Protein AF-A0A534WNQ7-F1 (afdb_monomer_lite)

Structure (mmCIF, N/CA/C/O backbone):
data_AF-A0A534WNQ7-F1
#
_entry.id   AF-A0A534WNQ7-F1
#
loop_
_atom_site.group_PDB
_atom_site.id
_atom_site.type_symbol
_atom_site.label_atom_id
_atom_site.label_alt_id
_atom_site.label_comp_id
_atom_site.label_asym_id
_atom_site.label_entity_id
_atom_site.label_seq_id
_atom_site.pdbx_PDB_ins_code
_atom_site.Cartn_x
_atom_site.Cartn_y
_atom_site.Cartn_z
_atom_site.occupancy
_atom_site.B_iso_or_equiv
_atom_site.auth_seq_id
_atom_site.auth_comp_id
_atom_site.auth_asym_id
_atom_site.auth_atom_id
_atom_site.pdbx_PDB_model_num
ATOM 1 N N . MET A 1 1 ? -37.642 -50.506 1.044 1.00 38.22 1 MET A N 1
ATOM 2 C CA . MET A 1 1 ? -37.155 -50.122 2.387 1.00 38.22 1 MET A CA 1
ATOM 3 C C . MET A 1 1 ? -36.953 -48.616 2.394 1.00 38.22 1 MET A C 1
ATOM 5 O O . MET A 1 1 ? -36.033 -48.135 1.751 1.00 38.22 1 MET A O 1
ATOM 9 N N . SER A 1 2 ? -37.879 -47.885 3.015 1.00 28.98 2 SER A N 1
ATOM 10 C CA . SER A 1 2 ? -37.849 -46.422 3.117 1.00 28.98 2 SER A CA 1
ATOM 11 C C . SER A 1 2 ? -36.790 -46.010 4.143 1.00 28.98 2 SER A C 1
ATOM 13 O O . SER A 1 2 ? -36.832 -46.497 5.272 1.00 28.98 2 SER A O 1
ATOM 15 N N . ARG A 1 3 ? -35.823 -45.167 3.763 1.00 25.33 3 ARG A N 1
ATOM 16 C CA . ARG A 1 3 ? -34.893 -44.537 4.710 1.00 25.33 3 ARG A CA 1
ATOM 17 C C . ARG A 1 3 ? -35.197 -43.046 4.772 1.00 25.33 3 ARG A C 1
ATOM 19 O O . ARG A 1 3 ? -34.888 -42.293 3.857 1.00 25.33 3 ARG A O 1
ATOM 26 N N . LEU A 1 4 ? -35.851 -42.684 5.869 1.00 24.58 4 LEU A N 1
ATOM 27 C CA . LEU A 1 4 ? -36.133 -41.334 6.326 1.00 24.58 4 LEU A CA 1
ATOM 28 C C . LEU A 1 4 ? -34.796 -40.638 6.642 1.00 24.58 4 LEU A C 1
ATOM 30 O O . LEU A 1 4 ? -34.059 -41.096 7.515 1.00 24.58 4 LEU A O 1
ATOM 34 N N . LEU A 1 5 ? -34.465 -39.572 5.914 1.00 26.02 5 LEU A N 1
ATOM 35 C CA . LEU A 1 5 ? -33.318 -38.717 6.220 1.00 26.02 5 LEU A CA 1
ATOM 36 C C . LEU A 1 5 ? -33.757 -37.733 7.315 1.00 26.02 5 LEU A C 1
ATOM 38 O O . LEU A 1 5 ? -34.553 -36.830 7.065 1.00 26.02 5 LEU A O 1
ATOM 42 N N . LEU A 1 6 ? -33.303 -37.956 8.548 1.00 24.08 6 LEU A N 1
ATOM 43 C CA . LEU A 1 6 ? -33.541 -37.058 9.675 1.00 24.08 6 LEU A CA 1
ATOM 44 C C . LEU A 1 6 ? -32.513 -35.919 9.609 1.00 24.08 6 LEU A C 1
ATOM 46 O O . LEU A 1 6 ? -31.372 -36.079 10.040 1.00 24.08 6 LEU A O 1
ATOM 50 N N . THR A 1 7 ? -32.900 -34.780 9.038 1.00 27.33 7 THR A N 1
ATOM 51 C CA . THR A 1 7 ? -32.069 -33.569 9.021 1.00 27.33 7 THR A CA 1
ATOM 52 C C . THR A 1 7 ? -32.138 -32.903 10.395 1.00 27.33 7 THR A C 1
ATOM 54 O O . THR A 1 7 ? -33.099 -32.208 10.716 1.00 27.33 7 THR A O 1
ATOM 57 N N . VAL A 1 8 ? -31.130 -33.141 11.233 1.00 26.36 8 VAL A N 1
ATOM 58 C CA . VAL A 1 8 ? -30.949 -32.425 12.500 1.00 26.36 8 VAL A CA 1
ATOM 59 C C . VAL A 1 8 ? -30.335 -31.062 12.180 1.00 26.36 8 VAL A C 1
ATOM 61 O O . VAL A 1 8 ? -29.157 -30.974 11.844 1.00 26.36 8 VAL A O 1
ATOM 64 N N . PHE A 1 9 ? -31.128 -29.993 12.270 1.00 29.62 9 PHE A N 1
ATOM 65 C CA . PHE A 1 9 ? -30.595 -28.632 12.304 1.00 29.62 9 PHE A CA 1
ATOM 66 C C . PHE A 1 9 ? -29.910 -28.422 13.657 1.00 29.62 9 PHE A C 1
ATOM 68 O O . PHE A 1 9 ? -30.561 -28.161 14.668 1.00 29.62 9 PHE A O 1
ATOM 75 N N . LEU A 1 10 ? -28.585 -28.562 13.679 1.00 27.33 10 LEU A N 1
ATOM 76 C CA . LEU A 1 10 ? -27.771 -28.062 14.777 1.00 27.33 10 LEU A CA 1
ATOM 77 C C . LEU A 1 10 ? -27.785 -26.528 14.678 1.00 27.33 10 LEU A C 1
ATOM 79 O O . LEU A 1 10 ? -27.064 -25.940 13.874 1.00 27.33 10 LEU A O 1
ATOM 83 N N . LEU A 1 11 ? -28.648 -25.873 15.457 1.00 32.50 11 LEU A N 1
ATOM 84 C CA . LEU A 1 11 ? -28.539 -24.439 15.717 1.00 32.50 11 LEU A CA 1
ATOM 85 C C . LEU A 1 11 ? -27.257 -24.224 16.525 1.00 32.50 11 LEU A C 1
ATOM 87 O O . LEU A 1 11 ? -27.242 -24.366 17.747 1.00 32.50 11 LEU A O 1
ATOM 91 N N . LEU A 1 12 ? -26.161 -23.939 15.821 1.00 28.81 12 LEU A N 1
ATOM 92 C CA . LEU A 1 12 ? -24.959 -23.395 16.437 1.00 28.81 12 LEU A CA 1
ATOM 93 C C . LEU A 1 12 ? -25.355 -22.090 17.147 1.00 28.81 12 LEU A C 1
ATOM 95 O O . LEU A 1 12 ? -26.071 -21.281 16.549 1.00 28.81 12 LEU A O 1
ATOM 99 N N . PRO A 1 13 ? -24.925 -21.860 18.399 1.00 28.59 13 PRO A N 1
ATOM 100 C CA . PRO A 1 13 ? -25.110 -20.568 19.033 1.00 28.59 13 PRO A CA 1
ATOM 101 C C . PRO A 1 13 ? -24.389 -19.532 18.172 1.00 28.59 13 PRO A C 1
ATOM 103 O O . PRO A 1 13 ? -23.161 -19.528 18.083 1.00 28.59 13 PRO A O 1
ATOM 106 N N . VAL A 1 14 ? -25.161 -18.674 17.505 1.00 29.41 14 VAL A N 1
ATOM 107 C CA . VAL A 1 14 ? -24.631 -17.464 16.888 1.00 29.41 14 VAL A CA 1
ATOM 108 C C . VAL A 1 14 ? -24.159 -16.612 18.054 1.00 29.41 14 VAL A C 1
ATOM 110 O O . VAL A 1 14 ? -24.958 -15.987 18.746 1.00 29.41 14 VAL A O 1
ATOM 113 N N . THR A 1 15 ? -22.859 -16.637 18.329 1.00 32.09 15 THR A N 1
ATOM 114 C CA . THR A 1 15 ? -22.232 -15.576 19.101 1.00 32.09 15 THR A CA 1
ATOM 115 C C . THR A 1 15 ? -22.473 -14.305 18.301 1.00 32.09 15 THR A C 1
ATOM 117 O O . THR A 1 15 ? -21.890 -14.103 17.238 1.00 32.09 15 THR A O 1
ATOM 120 N N . THR A 1 16 ? -23.425 -13.488 18.747 1.00 39.50 16 THR A N 1
ATOM 121 C CA . THR A 1 16 ? -23.696 -12.178 18.161 1.00 39.50 16 THR A CA 1
ATOM 122 C C . THR A 1 16 ? -22.401 -11.378 18.249 1.00 39.50 16 THR A C 1
ATOM 124 O O . THR A 1 16 ? -22.026 -10.915 19.326 1.00 39.50 16 THR A O 1
ATOM 127 N N . ARG A 1 17 ? -21.653 -11.291 17.144 1.00 52.44 17 ARG A N 1
ATOM 128 C CA . ARG A 1 17 ? -20.543 -10.344 17.040 1.00 52.44 17 ARG A CA 1
ATOM 129 C C . ARG A 1 17 ? -21.157 -8.950 17.080 1.00 52.44 17 ARG A C 1
ATOM 131 O O . ARG A 1 17 ? -22.124 -8.706 16.365 1.00 52.44 17 ARG A O 1
ATOM 138 N N . ALA A 1 18 ? -20.583 -8.077 17.900 1.00 76.25 18 ALA A N 1
ATOM 139 C CA . ALA A 1 18 ? -20.797 -6.641 17.798 1.00 76.25 18 ALA A CA 1
ATOM 140 C C . ALA A 1 18 ? -20.576 -6.205 16.342 1.00 76.25 18 ALA A C 1
ATOM 142 O O . ALA A 1 18 ? -19.556 -6.576 15.745 1.00 76.25 18 ALA A O 1
ATOM 143 N N . ALA A 1 19 ? -21.536 -5.484 15.771 1.00 87.56 19 ALA A N 1
ATOM 144 C CA . ALA A 1 19 ? -21.408 -4.924 14.437 1.00 87.56 19 ALA A CA 1
ATOM 145 C C . ALA A 1 19 ? -20.443 -3.728 14.452 1.00 87.56 19 ALA A C 1
ATOM 147 O O . ALA A 1 19 ? -20.209 -3.086 15.483 1.00 87.56 19 ALA A O 1
ATOM 148 N N . ASP A 1 20 ? -19.861 -3.438 13.294 1.00 92.19 20 ASP A N 1
ATOM 149 C CA . ASP A 1 20 ? -19.154 -2.185 13.050 1.00 92.19 20 ASP A CA 1
ATOM 150 C C . ASP A 1 20 ? -19.963 -1.365 12.054 1.00 92.19 20 ASP A C 1
ATOM 152 O O . ASP A 1 20 ? -20.206 -1.800 10.929 1.00 92.19 20 ASP A O 1
ATOM 156 N N . HIS A 1 21 ? -20.400 -0.200 12.508 1.00 94.56 21 HIS A N 1
ATOM 157 C CA . HIS A 1 21 ? -21.097 0.804 11.725 1.00 94.56 21 HIS A CA 1
ATOM 158 C C . HIS A 1 21 ? -20.074 1.758 11.122 1.00 94.56 21 HIS A C 1
ATOM 160 O O . HIS A 1 21 ? -19.246 2.323 11.842 1.00 94.56 21 HIS A O 1
ATOM 166 N N . THR A 1 22 ? -20.116 1.968 9.812 1.00 95.12 22 THR A N 1
ATOM 167 C CA . THR A 1 22 ? -19.234 2.928 9.149 1.00 95.12 22 THR A CA 1
ATOM 168 C C . THR A 1 22 ? -19.956 4.255 8.997 1.00 95.12 22 THR A C 1
ATOM 170 O O . THR A 1 22 ? -20.881 4.362 8.213 1.00 95.12 22 THR A O 1
ATOM 173 N N . VAL A 1 23 ? -19.514 5.285 9.719 1.00 96.25 23 VAL A N 1
ATOM 174 C CA . VAL A 1 23 ? -20.181 6.593 9.727 1.00 96.25 23 VAL A CA 1
ATOM 175 C C . VAL A 1 23 ? -19.373 7.590 8.905 1.00 96.25 23 VAL A C 1
ATOM 177 O O . VAL A 1 23 ? -18.195 7.835 9.200 1.00 96.25 23 VAL A O 1
ATOM 180 N N . LEU A 1 24 ? -20.005 8.257 7.932 1.00 96.75 24 LEU A N 1
ATOM 181 C CA . LEU A 1 24 ? -19.317 9.260 7.117 1.00 96.75 24 LEU A CA 1
ATOM 182 C C . LEU A 1 24 ? -18.722 10.390 7.975 1.00 96.75 24 LEU A C 1
ATOM 184 O O . LEU A 1 24 ? -19.405 11.150 8.684 1.00 96.75 24 LEU A O 1
ATOM 188 N N . GLY A 1 25 ? -17.402 10.537 7.874 1.00 96.06 25 GLY A N 1
ATOM 189 C CA . GLY A 1 25 ? -16.670 11.604 8.530 1.00 96.06 25 GLY A CA 1
ATOM 190 C C . GLY A 1 25 ? -17.075 12.992 8.018 1.00 96.06 25 GLY A C 1
ATOM 191 O O . GLY A 1 25 ? -17.596 13.196 6.930 1.00 96.06 25 GLY A O 1
ATOM 192 N N . SER A 1 26 ? -16.788 14.018 8.80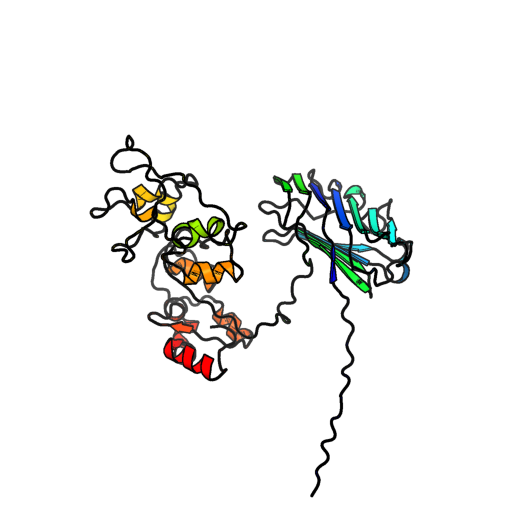8 1.00 96.94 26 SER A N 1
ATOM 193 C CA . SER A 1 26 ? -16.941 15.418 8.397 1.00 96.94 26 SER A CA 1
ATOM 194 C C . SER A 1 26 ? -15.627 16.170 8.549 1.00 96.94 26 SER A C 1
ATOM 196 O O . SER A 1 26 ? -15.226 16.946 7.670 1.00 96.94 26 SER A O 1
ATOM 198 N N . LYS A 1 27 ? -14.940 15.953 9.678 1.00 97.81 27 LYS A N 1
ATOM 199 C CA . LYS A 1 27 ? -13.689 16.638 9.989 1.00 97.81 27 LYS A CA 1
ATOM 200 C C . LYS A 1 27 ? -12.866 15.898 11.040 1.00 97.81 27 LYS A C 1
ATOM 202 O O . LYS A 1 27 ? -13.363 15.664 12.140 1.00 97.81 27 LYS A O 1
ATOM 207 N N . LEU A 1 28 ? -11.585 15.698 10.750 1.00 97.50 28 LEU A N 1
ATOM 208 C CA . LEU A 1 28 ? -10.550 15.336 11.716 1.00 97.50 28 LEU A CA 1
ATOM 209 C C . LEU A 1 28 ? -9.555 16.491 11.840 1.00 97.50 28 LEU A C 1
ATOM 211 O O . LEU A 1 28 ? -9.206 17.132 10.850 1.00 97.50 28 LEU A O 1
ATOM 215 N N . VAL A 1 29 ? -9.108 16.785 13.059 1.00 97.50 29 VAL A N 1
ATOM 216 C CA . VAL A 1 29 ? -7.986 17.697 13.310 1.00 97.50 29 VAL A CA 1
ATOM 217 C C . VAL A 1 29 ? -7.120 17.126 14.420 1.00 97.50 29 VAL A C 1
ATOM 219 O O . VAL A 1 29 ? -7.610 16.981 15.536 1.00 97.50 29 VAL A O 1
ATOM 222 N N . VAL A 1 30 ? -5.842 16.901 14.134 1.00 95.88 30 VAL A N 1
ATOM 223 C CA . VAL A 1 30 ? -4.780 16.574 15.089 1.00 95.88 30 VAL A CA 1
ATOM 224 C C . VAL A 1 30 ? -3.831 17.768 15.146 1.00 95.88 30 VAL A C 1
ATOM 226 O O . VAL A 1 30 ? -3.209 18.134 14.151 1.00 95.88 30 VAL A O 1
ATOM 229 N N . LYS A 1 31 ? -3.757 18.429 16.301 1.00 96.81 31 LYS A N 1
ATOM 230 C CA . LYS A 1 31 ? -2.845 19.550 16.555 1.00 96.81 31 LYS A CA 1
ATOM 231 C C . LYS A 1 31 ? -1.738 19.105 17.490 1.00 96.81 31 LYS A C 1
ATOM 233 O O . LYS A 1 31 ? -2.031 18.653 18.597 1.00 96.81 31 LYS A O 1
ATOM 238 N N . ASN A 1 32 ? -0.500 19.334 17.077 1.00 94.31 32 ASN A N 1
ATOM 239 C CA . ASN A 1 32 ? 0.682 19.054 17.870 1.00 94.31 32 ASN A CA 1
ATOM 240 C C . ASN A 1 32 ? 1.577 20.297 17.972 1.00 94.31 32 ASN A C 1
ATOM 242 O O . ASN A 1 32 ? 2.406 20.542 17.103 1.00 94.31 32 ASN A O 1
ATOM 246 N N . PRO A 1 33 ? 1.418 21.105 19.029 1.00 94.00 33 PRO A N 1
ATOM 247 C CA . PRO A 1 33 ? 2.309 22.234 19.284 1.00 94.00 33 PRO A CA 1
ATOM 248 C C . PRO A 1 33 ? 3.661 21.816 19.900 1.00 94.00 33 PRO A C 1
ATOM 250 O O . PRO A 1 33 ? 4.485 22.686 20.156 1.00 94.00 33 PRO A O 1
ATOM 253 N N . GLY A 1 34 ? 3.896 20.517 20.140 1.00 90.88 34 GLY A N 1
ATOM 254 C CA . GLY A 1 34 ? 5.142 19.980 20.692 1.00 90.88 34 GLY A CA 1
ATOM 255 C C . GLY A 1 34 ? 4.885 18.909 21.754 1.00 90.88 34 GLY A C 1
ATOM 256 O O . GLY A 1 34 ? 4.882 17.708 21.460 1.00 90.88 34 GLY A O 1
ATOM 257 N N . ALA A 1 35 ? 4.664 19.346 22.997 1.00 93.38 35 ALA A N 1
ATOM 258 C CA . ALA A 1 35 ? 4.536 18.456 24.152 1.00 93.38 35 ALA A CA 1
ATOM 259 C C . ALA A 1 35 ? 3.195 17.679 24.164 1.00 93.38 35 ALA A C 1
ATOM 261 O O . ALA A 1 35 ? 2.166 18.255 23.783 1.00 93.38 35 ALA A O 1
ATOM 262 N N . PRO A 1 36 ? 3.163 16.405 24.615 1.00 93.44 36 PRO A N 1
ATOM 263 C CA . PRO A 1 36 ? 1.948 15.580 24.682 1.00 93.44 36 PRO A CA 1
ATOM 264 C C . PRO A 1 36 ? 0.746 16.237 25.374 1.00 93.44 36 PRO A C 1
ATOM 266 O O . PRO A 1 36 ? -0.395 16.066 24.945 1.00 93.44 36 PRO A O 1
ATOM 269 N N . GLU A 1 37 ? 0.987 17.042 26.404 1.00 95.88 37 GLU A N 1
ATOM 270 C CA . GLU A 1 37 ? -0.024 17.718 27.227 1.00 95.88 37 GLU A CA 1
ATOM 271 C C . GLU A 1 37 ? -0.628 18.944 26.520 1.00 95.88 37 GLU A C 1
ATOM 273 O O . GLU A 1 37 ? -1.649 19.497 26.926 1.00 95.88 37 GLU A O 1
ATOM 278 N N . GLN A 1 38 ? -0.018 19.392 25.427 1.00 96.19 38 GLN A N 1
ATOM 279 C CA . GLN A 1 38 ? -0.487 20.535 24.647 1.00 96.19 38 GLN A CA 1
ATOM 280 C C . GLN A 1 38 ? -1.248 20.106 23.385 1.00 96.19 38 GLN A C 1
ATOM 282 O O . GLN A 1 38 ? -1.857 20.936 22.700 1.00 96.19 38 GLN A O 1
ATOM 287 N N . ARG A 1 39 ? -1.230 18.810 23.062 1.00 96.38 39 ARG A N 1
ATOM 288 C CA . ARG A 1 39 ? -1.870 18.258 21.867 1.00 96.38 39 ARG A CA 1
ATOM 289 C C . ARG A 1 39 ? -3.388 18.307 21.968 1.00 96.38 39 ARG A C 1
ATOM 291 O O . ARG A 1 39 ? -3.979 18.325 23.049 1.00 96.38 39 ARG A O 1
ATOM 298 N N . LYS A 1 40 ? -4.050 18.349 20.816 1.00 97.75 40 LYS A N 1
ATOM 299 C CA . LYS A 1 40 ? -5.514 18.362 20.745 1.00 97.75 40 LYS A CA 1
ATOM 300 C C . LYS A 1 40 ? -5.995 17.593 19.533 1.00 97.75 40 LYS A C 1
ATOM 302 O O . LYS A 1 40 ? -5.521 17.847 18.428 1.00 97.75 40 LYS A O 1
ATOM 307 N N . ILE A 1 41 ? -7.008 16.758 19.736 1.00 98.00 41 ILE A N 1
ATOM 308 C CA . ILE A 1 41 ? -7.693 16.058 18.653 1.00 98.00 41 ILE A CA 1
ATOM 309 C C . ILE A 1 41 ? -9.170 16.441 18.668 1.00 98.00 41 ILE A C 1
ATOM 311 O O . ILE A 1 41 ? -9.792 16.564 19.726 1.00 98.00 41 ILE A O 1
ATOM 315 N N . SER A 1 42 ? -9.733 16.696 17.492 1.00 98.25 42 SER A N 1
ATOM 316 C CA . SER A 1 42 ? -11.169 16.903 17.328 1.00 98.25 42 SER A CA 1
ATOM 317 C C . SER A 1 42 ? -11.689 16.121 16.139 1.00 98.25 42 SER A C 1
ATOM 319 O O . SER A 1 42 ? -11.166 16.284 15.036 1.00 98.25 42 SER A O 1
ATOM 321 N N . VAL A 1 43 ? -12.750 15.360 16.371 1.00 98.50 43 VAL A N 1
ATOM 322 C CA . VAL A 1 43 ? -13.390 14.490 15.387 1.00 98.50 43 VAL A CA 1
ATOM 323 C C . VAL A 1 43 ? -14.847 14.906 15.251 1.00 98.50 43 VAL A C 1
ATOM 325 O O . VAL A 1 43 ? -15.511 15.214 16.245 1.00 98.50 43 VAL A O 1
ATOM 328 N N . LYS A 1 44 ? -15.337 14.943 14.016 1.00 98.25 44 LYS A N 1
ATOM 329 C CA . LYS A 1 44 ? -16.753 15.081 13.687 1.00 98.25 44 LYS A CA 1
ATOM 330 C C . LYS A 1 44 ? -17.097 14.103 12.576 1.00 98.25 44 LYS A C 1
ATOM 332 O O . LYS A 1 44 ? -16.443 14.153 11.535 1.00 98.25 44 LYS A O 1
ATOM 337 N N . ALA A 1 45 ? -18.147 13.324 12.777 1.00 97.56 45 ALA A N 1
ATOM 338 C CA . ALA A 1 45 ? -18.858 12.572 11.752 1.00 97.56 45 ALA A CA 1
ATOM 339 C C . ALA A 1 45 ? -20.296 13.085 11.669 1.00 97.56 45 ALA A C 1
ATOM 341 O O . ALA A 1 45 ? -20.868 13.526 12.675 1.00 97.56 45 ALA A O 1
ATOM 342 N N . LYS A 1 46 ? -20.840 13.108 10.456 1.00 95.38 46 LYS A N 1
ATOM 343 C CA . LYS A 1 46 ? -22.220 13.509 10.202 1.00 95.38 46 LYS A CA 1
ATOM 344 C C . LYS A 1 46 ? -22.676 12.850 8.915 1.00 95.38 46 LYS A C 1
ATOM 346 O O . LYS A 1 46 ? -22.239 13.254 7.842 1.00 95.38 46 LYS A O 1
ATOM 351 N N . GLU A 1 47 ? -23.633 11.957 9.051 1.00 93.31 47 GLU A N 1
ATOM 352 C CA . GLU A 1 47 ? -24.191 11.190 7.952 1.00 93.31 47 GLU A CA 1
ATOM 353 C C . GLU A 1 47 ? -25.704 11.421 7.914 1.00 93.31 47 GLU A C 1
ATOM 355 O O . GLU A 1 47 ? -26.385 11.322 8.937 1.00 93.31 47 GLU A O 1
ATOM 360 N N . ALA A 1 48 ? -26.229 11.842 6.765 1.00 92.31 48 ALA A N 1
ATOM 361 C CA . ALA A 1 48 ? -27.649 12.128 6.587 1.00 92.31 48 ALA A CA 1
ATOM 362 C C . ALA A 1 48 ? -28.308 10.987 5.812 1.00 92.31 48 ALA A C 1
ATOM 364 O O . ALA A 1 48 ? -27.766 10.562 4.801 1.00 92.31 48 ALA A O 1
ATOM 365 N N . GLY A 1 49 ? -29.485 10.545 6.258 1.00 89.81 49 GLY A N 1
ATOM 366 C CA . GLY A 1 49 ? -30.130 9.349 5.712 1.00 89.81 49 GLY A CA 1
ATOM 367 C C . GLY A 1 49 ? -29.488 8.046 6.196 1.00 89.81 49 GLY A C 1
ATOM 368 O O . GLY A 1 49 ? -29.619 7.043 5.516 1.00 89.81 49 GLY A O 1
ATOM 369 N N . SER A 1 50 ? -28.798 8.081 7.340 1.00 87.75 50 SER A N 1
ATOM 370 C CA . SER A 1 50 ? -28.052 6.939 7.876 1.00 87.75 50 SER A CA 1
ATOM 371 C C . SER A 1 50 ? -28.979 5.865 8.447 1.00 87.75 50 SER A C 1
ATOM 373 O O . SER A 1 50 ? -29.855 6.146 9.287 1.00 87.75 50 SER A O 1
ATOM 375 N N . ASP A 1 51 ? -28.730 4.620 8.052 1.00 88.88 51 ASP A N 1
ATOM 376 C CA . ASP A 1 51 ? -29.413 3.441 8.581 1.00 88.88 51 ASP A CA 1
ATOM 377 C C . ASP A 1 51 ? -28.816 2.967 9.918 1.00 88.88 51 ASP A C 1
ATOM 379 O O . ASP A 1 51 ? -29.468 2.209 10.638 1.00 88.88 51 ASP A O 1
ATOM 383 N N . ASP A 1 52 ? -27.668 3.509 10.339 1.00 89.94 52 ASP A N 1
ATOM 384 C CA . ASP A 1 52 ? -26.957 3.086 11.551 1.00 89.94 52 ASP A CA 1
ATOM 385 C C . ASP A 1 52 ? -27.802 3.210 12.815 1.00 89.94 52 ASP A C 1
ATOM 387 O O . ASP A 1 52 ? -28.421 4.244 13.079 1.00 89.94 52 ASP A O 1
ATOM 391 N N . ALA A 1 53 ? -27.822 2.166 13.637 1.00 90.56 53 ALA A N 1
ATOM 392 C CA . ALA A 1 53 ? -28.502 2.165 14.924 1.00 90.56 53 ALA A CA 1
ATOM 393 C C . ALA A 1 53 ? -27.494 2.374 16.056 1.00 90.56 53 ALA A C 1
ATOM 395 O O . ALA A 1 53 ? -26.331 2.017 15.930 1.00 90.56 53 ALA A O 1
ATOM 396 N N . ILE A 1 54 ? -27.948 2.935 17.181 1.00 93.69 54 ILE A N 1
ATOM 397 C CA . ILE A 1 54 ? -27.144 2.935 18.404 1.00 93.69 54 ILE A CA 1
ATOM 398 C C . ILE A 1 54 ? -27.463 1.654 19.174 1.00 93.69 54 ILE A C 1
ATOM 400 O O . ILE A 1 54 ? -28.531 1.546 19.775 1.00 93.69 54 ILE A O 1
ATOM 404 N N . VAL A 1 55 ? -26.544 0.693 19.156 1.00 94.12 55 VAL A N 1
ATOM 405 C CA . VAL A 1 55 ? -26.666 -0.584 19.872 1.00 94.12 55 VAL A CA 1
ATOM 406 C C . VAL A 1 55 ? -25.599 -0.674 20.960 1.00 94.12 55 VAL A C 1
ATOM 408 O O . VAL A 1 55 ? -24.401 -0.607 20.686 1.00 94.12 55 VAL A O 1
ATOM 411 N N . GLY A 1 56 ? -26.041 -0.831 22.208 1.00 93.88 56 GLY A N 1
ATOM 412 C CA . GLY A 1 56 ? -25.192 -0.851 23.401 1.00 93.88 56 GLY A CA 1
ATOM 413 C C . GLY A 1 56 ? -25.613 0.189 24.438 1.00 93.88 56 GLY A C 1
ATOM 414 O O . GLY A 1 56 ? -26.423 1.073 24.161 1.00 93.88 56 GLY A O 1
ATOM 415 N N . ASP A 1 57 ? -25.045 0.079 25.640 1.00 96.25 57 ASP A N 1
ATOM 416 C CA . ASP A 1 57 ? -25.302 1.008 26.743 1.00 96.25 57 ASP A CA 1
ATOM 417 C C . ASP A 1 57 ? -23.988 1.404 27.445 1.00 96.25 57 ASP A C 1
ATOM 419 O O . ASP A 1 57 ? -23.515 0.703 28.348 1.00 96.25 57 ASP A O 1
ATOM 423 N N . PRO A 1 58 ? -23.368 2.529 27.045 1.00 97.38 58 PRO A N 1
ATOM 424 C CA . PRO A 1 58 ? -22.165 3.016 27.692 1.00 97.38 58 PRO A CA 1
ATOM 425 C C . PRO A 1 58 ? -22.428 3.633 29.068 1.00 97.38 58 PRO A C 1
ATOM 427 O O . PRO A 1 58 ? -21.468 3.803 29.810 1.00 97.38 58 PRO A O 1
ATOM 430 N N . VAL A 1 59 ? -23.676 3.938 29.448 1.00 97.88 59 VAL A N 1
ATOM 431 C CA . VAL A 1 59 ? -24.003 4.372 30.820 1.00 97.88 59 VAL A CA 1
ATOM 432 C C . VAL A 1 59 ? -23.855 3.205 31.792 1.00 97.88 59 VAL A C 1
ATOM 434 O O . VAL A 1 59 ? -23.426 3.409 32.925 1.00 97.88 59 VAL A O 1
ATOM 437 N N . ALA A 1 60 ? -24.143 1.981 31.345 1.00 97.06 60 ALA A N 1
ATOM 438 C CA . ALA A 1 60 ? -23.919 0.768 32.125 1.00 97.06 60 ALA A CA 1
ATOM 439 C C . ALA A 1 60 ? -22.472 0.255 32.021 1.00 97.06 60 ALA A C 1
ATOM 441 O O . ALA A 1 60 ? -21.848 -0.061 33.035 1.00 97.06 60 ALA A O 1
ATOM 442 N N . ASN A 1 61 ? -21.926 0.182 30.803 1.00 96.75 61 ASN A N 1
ATOM 443 C CA . ASN A 1 61 ? -20.723 -0.616 30.530 1.00 96.75 61 ASN A CA 1
ATOM 444 C C . ASN A 1 61 ? -19.492 0.214 30.128 1.00 96.75 61 ASN A C 1
ATOM 446 O O . ASN A 1 61 ? -18.385 -0.319 30.012 1.00 96.75 61 ASN A O 1
ATOM 450 N N . GLY A 1 62 ? -19.660 1.517 29.909 1.00 97.94 62 GLY A N 1
ATOM 451 C CA . GLY A 1 62 ? -18.631 2.367 29.323 1.00 97.94 62 GLY A CA 1
ATOM 452 C C . GLY A 1 62 ? -18.378 2.070 27.842 1.00 97.94 62 GLY A C 1
ATOM 453 O O . GLY A 1 62 ? -19.151 1.398 27.159 1.00 97.94 62 GLY A O 1
ATOM 454 N N . ALA A 1 63 ? -17.278 2.612 27.336 1.00 98.31 63 ALA A N 1
ATOM 455 C CA . ALA A 1 63 ? -16.862 2.487 25.948 1.00 98.31 63 ALA A CA 1
ATOM 456 C C . ALA A 1 63 ? -15.344 2.649 25.824 1.00 98.31 63 ALA A C 1
ATOM 458 O O . ALA A 1 63 ? -14.655 3.025 26.773 1.00 98.31 63 ALA A O 1
ATOM 459 N N . THR A 1 64 ? -14.826 2.448 24.619 1.00 98.06 64 THR A N 1
ATOM 460 C CA . THR A 1 64 ? -13.456 2.810 24.256 1.00 98.06 64 THR A CA 1
ATOM 461 C C . THR A 1 64 ? -13.447 3.720 23.037 1.00 98.06 64 THR A C 1
ATOM 463 O O . THR A 1 64 ? -14.284 3.602 22.145 1.00 98.06 64 THR A O 1
ATOM 466 N N . LEU A 1 65 ? -12.491 4.645 23.004 1.00 98.12 65 LEU A N 1
ATOM 467 C CA . LEU A 1 65 ? -12.195 5.472 21.841 1.00 98.12 65 LEU A CA 1
ATOM 468 C C . LEU A 1 65 ? -10.794 5.132 21.354 1.00 98.12 65 LEU A C 1
ATOM 470 O O . LEU A 1 65 ? -9.833 5.352 22.085 1.00 98.12 65 LEU A O 1
ATOM 474 N N . THR A 1 66 ? -10.668 4.681 20.117 1.00 95.81 66 THR A N 1
ATOM 475 C CA . THR A 1 66 ? -9.376 4.447 19.473 1.00 95.81 66 THR A CA 1
ATOM 476 C C . THR A 1 66 ? -9.158 5.475 18.373 1.00 95.81 66 THR A C 1
ATOM 478 O O . THR A 1 66 ? -10.032 5.698 17.538 1.00 95.81 66 THR A O 1
ATOM 481 N N . ILE A 1 67 ? -7.991 6.115 18.378 1.00 94.25 67 ILE A N 1
ATOM 482 C CA . ILE A 1 67 ? -7.552 7.026 17.319 1.00 94.25 67 ILE A CA 1
ATOM 483 C C . ILE A 1 67 ? -6.336 6.402 16.649 1.00 94.25 67 ILE A C 1
ATOM 485 O O . ILE A 1 67 ? -5.345 6.134 17.325 1.00 94.25 67 ILE A O 1
ATOM 489 N N . GLN A 1 68 ? -6.435 6.187 15.341 1.00 91.19 68 GLN A N 1
ATOM 490 C CA . GLN A 1 68 ? -5.396 5.619 14.491 1.00 91.19 68 GLN A CA 1
ATOM 491 C C . GLN A 1 68 ? -4.936 6.680 13.494 1.00 91.19 68 GLN A C 1
ATOM 493 O O . GLN A 1 68 ? -5.749 7.236 12.751 1.00 91.19 68 GLN A O 1
ATOM 498 N N . ILE A 1 69 ? -3.635 6.952 13.474 1.00 87.88 69 ILE A N 1
ATOM 499 C CA . ILE A 1 69 ? -2.971 7.688 12.400 1.00 87.88 69 ILE A CA 1
ATOM 500 C C . ILE A 1 69 ? -2.023 6.697 11.718 1.00 87.88 69 ILE A C 1
ATOM 502 O O . ILE A 1 69 ? -1.060 6.231 12.329 1.00 87.88 69 ILE A O 1
ATOM 506 N N . ASN A 1 70 ? -2.328 6.326 10.475 1.00 75.31 70 ASN A N 1
ATOM 507 C CA . ASN A 1 70 ? -1.655 5.231 9.780 1.00 75.31 70 ASN A CA 1
ATOM 508 C C . ASN A 1 70 ? -0.421 5.768 9.032 1.00 75.31 70 ASN A C 1
ATOM 510 O O . ASN A 1 70 ? -0.568 6.579 8.118 1.00 75.31 70 ASN A O 1
ATOM 514 N N . ASN A 1 71 ? 0.794 5.352 9.435 1.00 63.78 71 ASN A N 1
ATOM 515 C CA . ASN A 1 71 ? 2.055 5.724 8.762 1.00 63.78 71 ASN A CA 1
ATOM 516 C C . ASN A 1 71 ? 3.279 4.850 9.155 1.00 63.78 71 ASN A C 1
ATOM 518 O O . ASN A 1 71 ? 4.217 5.343 9.778 1.00 63.78 71 ASN A O 1
ATOM 522 N N . GLY A 1 72 ? 3.297 3.550 8.828 1.00 48.75 72 GLY A N 1
ATOM 523 C CA . GLY A 1 72 ? 4.488 2.673 8.967 1.00 48.75 72 GLY A CA 1
ATOM 524 C C . GLY A 1 72 ? 4.902 2.285 10.401 1.00 48.75 72 GLY A C 1
ATOM 525 O O . GLY A 1 72 ? 5.412 1.194 10.627 1.00 48.75 72 GLY A O 1
ATOM 526 N N . THR A 1 73 ? 4.591 3.120 11.386 1.00 46.75 73 THR A N 1
ATOM 527 C CA . THR A 1 73 ? 4.400 2.776 12.796 1.00 46.75 73 THR A CA 1
ATOM 528 C C . THR A 1 73 ? 3.021 3.305 13.151 1.00 46.75 73 THR A C 1
ATOM 530 O O . THR A 1 73 ? 2.839 4.515 13.251 1.00 46.75 73 THR A O 1
ATOM 533 N N . SER A 1 74 ? 2.018 2.433 13.218 1.00 54.50 74 SER A N 1
ATOM 534 C CA . SER A 1 74 ? 0.632 2.821 13.482 1.00 54.50 74 SER A CA 1
ATOM 535 C C . SER A 1 74 ? 0.532 3.513 14.845 1.00 54.50 74 SER A C 1
ATOM 537 O O . SER A 1 74 ? 0.454 2.836 15.871 1.00 54.50 74 SER A O 1
ATOM 539 N N . ASP A 1 75 ? 0.523 4.850 14.874 1.00 74.81 75 ASP A N 1
ATOM 540 C CA . ASP A 1 75 ? 0.292 5.619 16.097 1.00 74.81 75 ASP A CA 1
ATOM 541 C C . ASP A 1 75 ? -1.183 5.467 16.456 1.00 74.81 75 ASP A C 1
ATOM 543 O O . ASP A 1 75 ? -2.069 6.196 16.003 1.00 74.81 75 ASP A O 1
ATOM 547 N N . THR A 1 76 ? -1.433 4.428 17.243 1.00 86.75 76 THR A N 1
ATOM 548 C CA . THR A 1 76 ? -2.745 4.058 17.742 1.00 86.75 76 THR A CA 1
ATOM 549 C C . THR A 1 76 ? -2.777 4.348 19.227 1.00 86.75 76 THR A C 1
ATOM 551 O O . THR A 1 76 ? -1.941 3.857 19.984 1.00 86.75 76 THR A O 1
ATOM 554 N N . GLN A 1 77 ? -3.755 5.133 19.663 1.00 91.31 77 GLN A N 1
ATOM 555 C CA . GLN A 1 77 ? -4.018 5.309 21.084 1.00 91.31 77 GLN A CA 1
ATOM 556 C C . GLN A 1 77 ? -5.482 5.005 21.376 1.00 91.31 77 GLN A C 1
ATOM 558 O O . GLN A 1 77 ? -6.384 5.582 20.764 1.00 91.31 77 GLN A O 1
ATOM 563 N N . THR A 1 78 ? -5.696 4.107 22.335 1.00 94.75 78 THR A N 1
ATOM 564 C CA . THR A 1 78 ? -7.016 3.752 22.851 1.00 94.75 78 THR A CA 1
ATOM 565 C C . THR A 1 78 ? -7.215 4.385 24.222 1.00 94.75 78 THR A C 1
ATOM 567 O O . THR A 1 78 ? -6.352 4.298 25.095 1.00 94.75 78 THR A O 1
ATOM 570 N N . TYR A 1 79 ? -8.367 5.016 24.416 1.00 96.75 79 TYR A N 1
ATOM 571 C CA . TYR A 1 79 ? -8.788 5.634 25.665 1.00 96.75 79 TYR A CA 1
ATOM 572 C C . TYR A 1 79 ? -10.001 4.895 26.220 1.00 96.75 79 TYR A C 1
ATOM 574 O O . TYR A 1 79 ? -10.962 4.639 25.491 1.00 96.75 79 TYR A O 1
ATOM 582 N N . ASN A 1 80 ? -9.971 4.593 27.516 1.00 97.56 80 ASN A N 1
ATOM 583 C CA . ASN A 1 80 ? -11.122 4.048 28.223 1.00 97.56 80 ASN A CA 1
ATOM 584 C C . ASN A 1 80 ? -12.097 5.177 28.596 1.00 97.56 80 ASN A C 1
ATOM 586 O O . ASN A 1 80 ? -11.679 6.204 29.127 1.00 97.56 80 ASN A O 1
ATOM 590 N N . LEU A 1 81 ? -13.387 4.978 28.340 1.00 98.25 81 LEU A N 1
ATOM 591 C CA . LEU A 1 81 ? -14.466 5.918 28.643 1.00 98.25 81 LEU A CA 1
ATOM 592 C C . LEU A 1 81 ? -15.434 5.251 29.631 1.00 98.25 81 LEU A C 1
ATOM 594 O O . LEU A 1 81 ? -16.407 4.627 29.200 1.00 98.25 81 LEU A O 1
ATOM 598 N N . PRO A 1 82 ? -15.178 5.337 30.948 1.00 98.00 82 PRO A N 1
ATOM 599 C CA . PRO A 1 82 ? -15.919 4.574 31.945 1.00 98.00 82 PRO A CA 1
ATOM 600 C C . PRO A 1 82 ? -17.382 5.007 32.067 1.00 98.00 82 PRO A C 1
ATOM 602 O O . PRO A 1 82 ? -17.723 6.175 31.870 1.00 98.00 82 PRO A O 1
ATOM 605 N N . ALA A 1 83 ? -18.215 4.049 32.472 1.00 96.81 83 ALA A N 1
ATOM 606 C CA . ALA A 1 83 ? -19.667 4.148 32.592 1.00 96.81 83 ALA A CA 1
ATOM 607 C C . ALA A 1 83 ? -20.173 5.405 33.326 1.00 96.81 83 ALA A C 1
ATOM 609 O O . ALA A 1 83 ? -21.033 6.123 32.823 1.00 96.81 83 ALA A O 1
ATOM 610 N N . GLY A 1 84 ? -19.573 5.738 34.475 1.00 93.75 84 GLY A N 1
ATOM 611 C CA . GLY A 1 84 ? -20.032 6.829 35.350 1.00 93.75 84 GLY A CA 1
ATOM 612 C C . GLY A 1 84 ? -19.943 8.248 34.770 1.00 93.75 84 GLY A C 1
ATOM 613 O O . GLY A 1 84 ? -20.468 9.180 35.375 1.00 93.75 84 GLY A O 1
ATOM 614 N N . SER A 1 85 ? -19.301 8.423 33.614 1.00 97.69 85 SER A N 1
ATOM 615 C CA . SER A 1 85 ? -19.163 9.717 32.932 1.00 97.69 85 SER A CA 1
ATOM 616 C C . SER A 1 85 ? -20.078 9.856 31.707 1.00 97.69 85 SER A C 1
ATOM 618 O O . SER A 1 85 ? -20.012 10.875 31.010 1.00 97.69 85 SER A O 1
ATOM 620 N N . TRP A 1 86 ? -20.909 8.846 31.429 1.00 98.38 86 TRP A N 1
ATOM 621 C CA . TRP A 1 86 ? -21.884 8.836 30.340 1.00 98.38 86 TRP A CA 1
ATOM 622 C C . TRP A 1 86 ? -23.283 9.228 30.822 1.00 98.38 86 TRP A C 1
ATOM 624 O O . TRP A 1 86 ? -23.708 8.889 31.924 1.00 98.38 86 TRP A O 1
ATOM 634 N N . THR A 1 87 ? -24.030 9.914 29.961 1.00 98.12 87 THR A N 1
ATOM 635 C CA . THR A 1 87 ? -25.468 10.166 30.113 1.00 98.12 87 THR A CA 1
ATOM 636 C C . THR A 1 87 ? -26.194 9.951 28.786 1.00 98.12 87 THR A C 1
ATOM 638 O O . THR A 1 87 ? -25.563 9.952 27.727 1.00 98.12 87 THR A O 1
ATOM 641 N N . GLY A 1 88 ? -27.520 9.810 28.835 1.00 96.50 88 GLY A N 1
ATOM 642 C CA . GLY A 1 88 ? -28.370 9.647 27.654 1.00 96.50 88 GLY A CA 1
ATOM 643 C C . GLY A 1 88 ? -28.878 8.219 27.474 1.00 96.50 88 GLY A C 1
ATOM 644 O O . GLY A 1 88 ? -28.814 7.414 28.401 1.00 96.50 88 GLY A O 1
ATOM 645 N N . ASP A 1 89 ? -29.406 7.938 26.288 1.00 94.31 89 ASP A N 1
ATOM 646 C CA . ASP A 1 89 ? -29.988 6.649 25.913 1.00 94.31 89 ASP A CA 1
ATOM 647 C C . ASP A 1 89 ? -29.856 6.406 24.399 1.00 94.31 89 ASP A C 1
ATOM 649 O O . ASP A 1 89 ? -29.534 7.310 23.627 1.00 94.31 89 ASP A O 1
ATOM 653 N N . ALA A 1 90 ? -30.143 5.185 23.945 1.00 90.31 90 ALA A N 1
ATOM 654 C CA . ALA A 1 90 ? -30.038 4.822 22.531 1.00 90.31 90 ALA A CA 1
ATOM 655 C C . ALA A 1 90 ? -31.029 5.573 21.611 1.00 90.31 90 ALA A C 1
ATOM 657 O O . ALA A 1 90 ? -30.824 5.619 20.399 1.00 90.31 90 ALA A O 1
ATOM 658 N N . THR A 1 91 ? -32.091 6.178 22.158 1.00 87.81 91 THR A N 1
ATOM 659 C CA . THR A 1 91 ? -33.113 6.897 21.374 1.00 87.81 91 THR A CA 1
ATOM 660 C C . THR A 1 91 ? -32.680 8.330 21.075 1.00 87.81 91 THR A C 1
ATOM 662 O O . THR A 1 91 ? -32.886 8.842 19.976 1.00 87.81 91 THR A O 1
ATOM 665 N N . THR A 1 92 ? -32.090 8.999 22.064 1.00 84.75 92 THR A N 1
ATOM 666 C CA . THR A 1 92 ? -31.702 10.414 22.005 1.00 84.75 92 THR A CA 1
ATOM 667 C C . THR A 1 92 ? -30.211 10.616 21.747 1.00 84.75 92 THR A C 1
ATOM 669 O O . THR A 1 92 ? -29.813 11.698 21.296 1.00 84.75 92 THR A O 1
ATOM 672 N N . GLY A 1 93 ? -29.408 9.577 21.976 1.00 95.50 93 GLY A N 1
ATOM 673 C CA . GLY A 1 93 ? -27.956 9.583 21.911 1.00 95.50 93 GLY A CA 1
ATOM 674 C C . GLY A 1 93 ? -27.295 9.561 23.290 1.00 95.50 93 GLY A C 1
ATOM 675 O O . GLY A 1 93 ? -27.907 9.866 24.313 1.00 95.50 93 GLY A O 1
ATOM 676 N N . PHE A 1 94 ? -26.001 9.253 23.293 1.00 98.25 94 PHE A N 1
ATOM 677 C CA . PHE A 1 94 ? -25.159 9.216 24.482 1.00 98.25 94 PHE A CA 1
ATOM 678 C C . PHE A 1 94 ? -24.140 10.357 24.485 1.00 98.25 94 PHE A C 1
ATOM 680 O O . PHE A 1 94 ? -23.617 10.767 23.443 1.00 98.25 94 PHE A O 1
ATOM 687 N N . MET A 1 95 ? -23.814 10.851 25.678 1.00 98.31 95 MET A N 1
ATOM 688 C CA . MET A 1 95 ? -22.829 11.903 25.892 1.00 98.31 95 MET A CA 1
ATOM 689 C C . MET A 1 95 ? -21.896 11.556 27.048 1.00 98.31 95 MET A C 1
ATOM 691 O O . MET A 1 95 ? -22.313 11.469 28.197 1.00 98.31 95 MET A O 1
ATOM 695 N N . TYR A 1 96 ? -20.612 11.438 26.740 1.00 98.69 96 TYR A N 1
ATOM 696 C CA . TYR A 1 96 ? -19.523 11.360 27.697 1.00 98.69 96 TYR A CA 1
ATOM 697 C C . TYR A 1 96 ? -18.982 12.754 28.008 1.00 98.69 96 TYR A C 1
ATOM 699 O O . TYR A 1 96 ? -18.707 13.538 27.088 1.00 98.69 96 TYR A O 1
ATOM 707 N N . LYS A 1 97 ? -18.762 13.054 29.291 1.00 98.38 97 LYS A N 1
ATOM 708 C CA . LYS A 1 97 ? -18.096 14.285 29.736 1.00 98.38 97 LYS A CA 1
ATOM 709 C C . LYS A 1 97 ? -17.092 14.001 30.842 1.00 98.38 97 LYS A C 1
ATOM 711 O O . LYS A 1 97 ? -17.461 13.535 31.911 1.00 98.38 97 LYS A O 1
ATOM 716 N N . ASP A 1 98 ? -15.855 14.426 30.618 1.00 97.50 98 ASP A N 1
ATOM 717 C CA . ASP A 1 98 ? -14.815 14.471 31.645 1.00 97.50 98 ASP A CA 1
ATOM 718 C C . ASP A 1 98 ? -14.064 15.810 31.566 1.00 97.50 98 ASP A C 1
ATOM 720 O O . ASP A 1 98 ? -13.002 15.930 30.951 1.00 97.50 98 ASP A O 1
ATOM 724 N N . PRO A 1 99 ? -14.646 16.891 32.110 1.00 95.44 99 PRO A N 1
ATOM 725 C CA . PRO A 1 99 ? -14.066 18.225 31.994 1.00 95.44 99 PRO A CA 1
ATOM 726 C C . PRO A 1 99 ? -12.765 18.385 32.791 1.00 95.44 99 PRO A C 1
ATOM 728 O O . PRO A 1 99 ? -12.002 19.309 32.495 1.00 95.44 99 PRO A O 1
ATOM 731 N N . THR A 1 100 ? -12.532 17.522 33.784 1.00 95.38 100 THR A N 1
ATOM 732 C CA . THR A 1 100 ? -11.370 17.550 34.680 1.00 95.38 100 THR A CA 1
ATOM 733 C C . THR A 1 100 ? -10.248 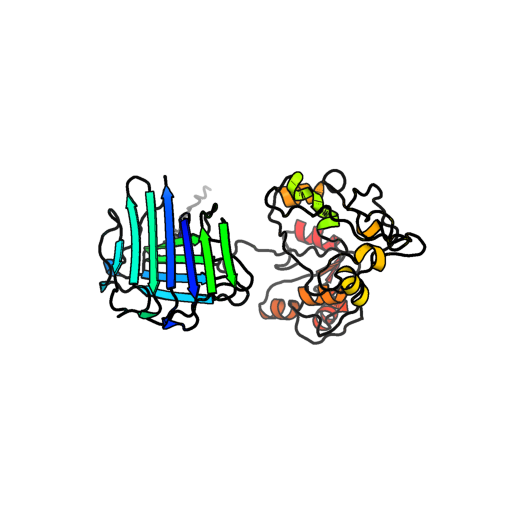16.619 34.236 1.00 95.38 100 THR A C 1
ATOM 735 O O . THR A 1 100 ? -9.121 16.809 34.680 1.00 95.38 100 THR A O 1
ATOM 738 N N . GLY A 1 101 ? -10.525 15.662 33.347 1.00 95.38 101 GLY A N 1
ATOM 739 C CA . GLY A 1 101 ? -9.550 14.671 32.894 1.00 95.38 101 GLY A CA 1
ATOM 740 C C . GLY A 1 101 ? -9.307 13.559 33.910 1.00 95.38 101 GLY A C 1
ATOM 741 O O . GLY A 1 101 ? -8.220 12.992 33.948 1.00 95.38 101 GLY A O 1
ATOM 742 N N . ALA A 1 102 ? -10.295 13.258 34.757 1.00 96.50 102 ALA A N 1
ATOM 743 C CA . ALA A 1 102 ? -10.161 12.244 35.805 1.00 96.50 102 ALA A CA 1
ATOM 744 C C . ALA A 1 102 ? -9.884 10.841 35.232 1.00 96.50 102 ALA A C 1
ATOM 746 O O . ALA A 1 102 ? -9.234 10.022 35.874 1.00 96.50 102 ALA A O 1
ATOM 747 N N . ASN A 1 103 ? -10.347 10.585 34.010 1.00 96.25 103 ASN A N 1
ATOM 748 C CA . ASN A 1 103 ? -10.231 9.321 33.290 1.00 96.25 103 ASN A CA 1
ATOM 749 C C . ASN A 1 103 ? -9.313 9.436 32.060 1.00 96.25 103 ASN A C 1
ATOM 751 O O . ASN A 1 103 ? -9.247 8.515 31.246 1.00 96.25 103 ASN A O 1
ATOM 755 N N . GLY A 1 104 ? -8.607 10.562 31.910 1.00 96.25 104 GLY A N 1
ATOM 756 C CA . GLY A 1 104 ? -7.664 10.807 30.824 1.00 96.25 104 GLY A CA 1
ATOM 757 C C . GLY A 1 104 ? -8.089 11.916 29.853 1.00 96.25 104 GLY A C 1
ATOM 758 O O . GLY A 1 104 ? -8.894 12.789 30.178 1.00 96.25 104 GLY A O 1
ATOM 759 N N . PRO A 1 105 ? -7.519 11.937 28.636 1.00 97.50 105 PRO A N 1
ATOM 760 C CA . PRO A 1 105 ? -7.527 13.134 27.799 1.00 97.50 105 PRO A CA 1
ATOM 761 C C . PRO A 1 105 ? -8.828 13.389 27.034 1.00 97.50 105 PRO A C 1
ATOM 763 O O . PRO A 1 105 ? -8.991 14.461 26.436 1.00 97.50 105 PRO A O 1
ATOM 766 N N . VAL A 1 106 ? -9.746 12.424 26.985 1.00 98.50 106 VAL A N 1
ATOM 767 C CA . VAL A 1 106 ? -11.021 12.583 26.280 1.00 98.50 106 VAL A CA 1
ATOM 768 C C . VAL A 1 106 ? -11.927 13.468 27.122 1.00 98.50 106 VAL A C 1
ATOM 770 O O . VAL A 1 106 ? -12.435 13.051 28.148 1.00 98.50 106 VAL A O 1
ATOM 773 N N . GLY A 1 107 ? -12.145 14.711 26.694 1.00 97.88 107 GLY A N 1
ATOM 774 C CA . GLY A 1 107 ? -13.005 15.629 27.442 1.00 97.88 107 GLY A CA 1
ATOM 775 C C . GLY A 1 107 ? -14.487 15.465 27.109 1.00 97.88 107 GLY A C 1
ATOM 776 O O . GLY A 1 107 ? -15.341 15.727 27.953 1.00 97.88 107 GLY A O 1
ATOM 777 N N . VAL A 1 108 ? -14.789 15.100 25.858 1.00 98.44 108 VAL A N 1
ATOM 778 C CA . VAL A 1 108 ? -16.154 14.902 25.350 1.00 98.44 108 VAL A CA 1
ATOM 779 C C . VAL A 1 108 ? -16.149 13.819 24.275 1.00 98.44 108 VAL A C 1
ATOM 781 O O . VAL A 1 108 ? -15.326 13.885 23.358 1.00 98.44 108 VAL A O 1
ATOM 784 N N . ALA A 1 109 ? -17.119 12.909 24.344 1.00 98.44 109 ALA A N 1
ATOM 785 C CA . ALA A 1 109 ? -17.561 12.083 23.224 1.00 98.44 109 ALA A CA 1
ATOM 786 C C . ALA A 1 109 ? -19.097 12.125 23.162 1.00 98.44 109 ALA A C 1
ATOM 788 O O . ALA A 1 109 ? -19.763 12.025 24.184 1.00 98.44 109 ALA A O 1
ATOM 789 N N . GLU A 1 110 ? -19.668 12.338 21.987 1.00 98.25 110 GLU A N 1
ATOM 790 C CA . GLU A 1 110 ? -21.113 12.405 21.756 1.00 98.25 110 GLU A CA 1
ATOM 791 C C . GLU A 1 110 ? -21.446 11.504 20.574 1.00 98.25 110 GLU A C 1
ATOM 793 O O . GLU A 1 110 ? -20.767 11.579 19.548 1.00 98.25 110 GLU A O 1
ATOM 798 N N . MET A 1 111 ? -22.502 10.709 20.713 1.00 97.06 111 MET A N 1
ATOM 799 C CA . MET A 1 111 ? -23.098 9.915 19.645 1.00 97.06 111 MET A CA 1
ATOM 800 C C . MET A 1 111 ? -24.599 10.164 19.642 1.00 97.06 111 MET A C 1
ATOM 802 O O . MET A 1 111 ? -25.234 10.096 20.691 1.00 97.06 111 MET A O 1
ATOM 806 N N . LYS A 1 112 ? -25.172 10.480 18.483 1.00 95.56 112 LYS A N 1
ATOM 807 C CA . LYS A 1 112 ? -26.582 10.856 18.383 1.00 95.56 112 LYS A CA 1
ATOM 808 C C . LYS A 1 112 ? -27.170 10.479 17.034 1.00 95.56 112 LYS A C 1
ATOM 810 O O . LYS A 1 112 ? -26.589 10.818 16.006 1.00 95.56 112 LYS A O 1
ATOM 815 N N . LYS A 1 113 ? -28.378 9.910 17.049 1.00 90.44 113 LYS A N 1
ATOM 816 C CA . LYS A 1 113 ? -29.242 9.776 15.872 1.00 90.44 113 LYS A CA 1
ATOM 817 C C . LYS A 1 113 ? -30.480 10.646 16.060 1.00 90.44 113 LYS A C 1
ATOM 819 O O . LYS A 1 113 ? -31.241 10.456 16.999 1.00 90.44 113 LYS A O 1
ATOM 824 N N . GLN A 1 114 ? -30.680 11.637 15.195 1.00 87.69 114 GLN A N 1
ATOM 825 C CA . GLN A 1 114 ? -31.877 12.482 15.235 1.00 87.69 114 GLN A CA 1
ATOM 826 C C . GLN A 1 114 ? -32.318 12.841 13.822 1.00 87.69 114 GLN A C 1
ATOM 828 O O . GLN A 1 114 ? -31.512 13.312 13.023 1.00 87.69 114 GLN A O 1
ATOM 833 N N . SER A 1 115 ? -33.606 12.644 13.531 1.00 87.31 115 SER A N 1
ATOM 834 C CA . SER A 1 115 ? -34.216 12.989 12.239 1.00 87.31 115 SER A CA 1
ATOM 835 C C . SER A 1 115 ? -33.462 12.399 11.036 1.00 87.31 115 SER A C 1
ATOM 837 O O . SER A 1 115 ? -33.194 13.102 10.066 1.00 87.31 115 SER A O 1
ATOM 839 N N . GLY A 1 116 ? -33.061 11.124 11.131 1.00 87.06 116 GLY A N 1
ATOM 840 C CA . GLY A 1 116 ? -32.308 10.424 10.080 1.00 87.06 116 GLY A CA 1
ATOM 841 C C . GLY A 1 116 ? -30.846 10.858 9.934 1.00 87.06 116 GLY A C 1
ATOM 842 O O . GLY A 1 116 ? -30.192 10.466 8.975 1.00 87.06 116 GLY A O 1
ATOM 843 N N . VAL A 1 117 ? -30.321 11.678 10.850 1.00 93.38 117 VAL A N 1
ATOM 844 C CA . VAL A 1 117 ? -28.919 12.108 10.836 1.00 93.38 117 VAL A CA 1
ATOM 845 C C . VAL A 1 117 ? -28.165 11.444 11.979 1.00 93.38 117 VAL A C 1
ATOM 847 O O . VAL A 1 117 ? -28.486 11.694 13.146 1.00 93.38 117 VAL A O 1
ATOM 850 N N . PHE A 1 118 ? -27.144 10.655 11.645 1.00 95.62 118 PHE A N 1
ATOM 851 C CA . PHE A 1 118 ? -26.209 10.075 12.604 1.00 95.62 118 PHE A CA 1
ATOM 852 C C . PHE A 1 118 ? -25.011 11.011 12.792 1.00 95.62 118 PHE A C 1
ATOM 854 O O . PHE A 1 118 ? -24.482 11.585 11.835 1.00 95.62 118 PHE A O 1
ATOM 861 N N . GLN A 1 119 ? -24.618 11.259 14.040 1.00 96.88 119 GLN A N 1
ATOM 862 C CA . GLN A 1 119 ? -23.544 12.187 14.382 1.00 96.88 119 GLN A CA 1
ATOM 863 C C . GLN A 1 119 ? -22.657 11.616 15.471 1.00 96.88 119 GLN A C 1
ATOM 865 O O . GLN A 1 119 ? -23.147 11.162 16.503 1.00 96.88 119 GLN A O 1
ATOM 870 N N . ILE A 1 120 ? -21.348 11.776 15.280 1.00 98.25 120 ILE A N 1
ATOM 871 C CA . ILE A 1 120 ? -20.352 11.543 16.322 1.00 98.25 120 ILE A CA 1
ATOM 872 C C . ILE A 1 120 ? -19.495 12.797 16.473 1.00 98.25 120 ILE A C 1
ATOM 874 O O . ILE A 1 120 ? -19.050 13.391 15.485 1.00 98.25 120 ILE A O 1
ATOM 878 N N . LYS A 1 121 ? -19.248 13.221 17.714 1.00 98.44 121 LYS A N 1
ATOM 879 C CA . LYS A 1 121 ? -18.301 14.300 18.027 1.00 98.44 121 LYS A CA 1
ATOM 880 C C . LYS A 1 121 ? -17.374 13.868 19.143 1.00 98.44 121 LYS A C 1
ATOM 882 O O . LYS A 1 121 ? -17.832 13.453 20.197 1.00 98.44 121 LYS A O 1
ATOM 887 N N . VAL A 1 122 ? -16.074 14.056 18.947 1.00 98.69 122 VAL A N 1
ATOM 888 C CA . VAL A 1 122 ? -15.064 13.732 19.960 1.00 98.69 122 VAL A CA 1
ATOM 889 C C . VAL A 1 122 ? -14.093 14.894 20.106 1.00 98.69 122 VAL A C 1
ATOM 891 O O . VAL A 1 122 ? -13.669 15.501 19.117 1.00 98.69 122 VAL A O 1
ATOM 894 N N . VAL A 1 123 ? -13.735 15.221 21.346 1.00 98.50 123 VAL A N 1
ATOM 895 C CA . VAL A 1 123 ? -12.689 16.193 21.665 1.00 98.50 123 VAL A CA 1
ATOM 896 C C . VAL A 1 123 ? -11.729 15.606 22.693 1.00 98.50 123 VAL A C 1
ATOM 898 O O . VAL A 1 123 ? -12.087 15.422 23.855 1.00 98.50 123 VAL A O 1
ATOM 901 N N . VAL A 1 124 ? -10.480 15.421 22.274 1.00 98.44 124 VAL A N 1
ATOM 902 C CA . VAL A 1 124 ? -9.362 14.977 23.113 1.00 98.44 124 VAL A CA 1
ATOM 903 C C . VAL A 1 124 ? -8.435 16.161 23.371 1.00 98.44 124 VAL A C 1
ATOM 905 O O . VAL A 1 124 ? -8.137 16.942 22.460 1.00 98.44 124 VAL A O 1
ATOM 908 N N . LYS A 1 125 ? -8.011 16.347 24.619 1.00 97.94 125 LYS A N 1
ATOM 909 C CA . LYS A 1 125 ? -7.198 17.480 25.062 1.00 97.94 125 LYS A CA 1
ATOM 910 C C . LYS A 1 125 ? -6.032 16.970 25.907 1.00 97.94 125 LYS A C 1
ATOM 912 O O . LYS A 1 125 ? -6.259 16.469 27.000 1.00 97.94 125 LYS A O 1
ATOM 917 N N . GLY A 1 126 ? -4.807 17.228 25.456 1.00 96.75 126 GLY A N 1
ATOM 918 C CA . GLY A 1 126 ? -3.569 16.920 26.175 1.00 96.75 126 GLY A CA 1
ATOM 919 C C . GLY A 1 126 ? -3.546 17.462 27.612 1.00 96.75 126 GLY A C 1
ATOM 920 O O . GLY A 1 126 ? -3.006 16.854 28.526 1.00 96.75 126 GLY A O 1
ATOM 921 N N . LYS A 1 127 ? -4.206 18.602 27.848 1.00 96.44 127 LYS A N 1
ATOM 922 C CA . LYS A 1 127 ? -4.258 19.214 29.183 1.00 96.44 127 LYS A CA 1
ATOM 923 C C . LYS A 1 127 ? -5.060 18.405 30.212 1.00 96.44 127 LYS A C 1
ATOM 925 O O . LYS A 1 127 ? -5.046 18.761 31.381 1.00 96.44 127 LYS A O 1
ATOM 930 N N . LEU A 1 128 ? -5.834 17.418 29.758 1.00 96.19 128 LEU A N 1
ATOM 931 C CA . LEU A 1 128 ? -6.624 16.506 30.590 1.00 96.19 128 LEU A CA 1
ATOM 932 C C . LEU A 1 128 ? -5.923 15.142 30.763 1.00 96.19 128 LEU A C 1
ATOM 934 O O . LEU A 1 128 ? -6.381 14.310 31.530 1.00 96.19 128 LEU A O 1
ATOM 938 N N . GLY A 1 129 ? -4.827 14.900 30.041 1.00 94.50 129 GLY A N 1
ATOM 939 C CA . GLY A 1 129 ? -4.070 13.650 30.025 1.00 94.50 129 GLY A CA 1
ATOM 940 C C . GLY A 1 129 ? -3.147 13.607 28.807 1.00 94.50 129 GLY A C 1
ATOM 941 O O . GLY A 1 129 ? -3.415 14.257 27.800 1.00 94.50 129 GLY A O 1
ATOM 942 N N . THR A 1 130 ? -2.047 12.865 28.857 1.00 91.44 130 THR A N 1
ATOM 943 C CA . THR A 1 130 ? -1.086 12.857 27.744 1.00 91.44 130 THR A CA 1
ATOM 944 C C . THR A 1 130 ? -1.681 12.227 26.478 1.00 91.44 130 THR A C 1
ATOM 946 O O . THR A 1 130 ? -2.367 11.203 26.515 1.00 91.44 130 THR A O 1
ATOM 949 N N . VAL A 1 131 ? -1.420 12.849 25.327 1.00 94.19 131 VAL A N 1
ATOM 950 C CA . VAL A 1 131 ? -1.823 12.340 24.008 1.00 94.19 131 VAL A CA 1
ATOM 951 C C . VAL A 1 131 ? -0.560 11.967 23.242 1.00 94.19 131 VAL A C 1
ATOM 953 O O . VAL A 1 131 ? 0.253 12.839 22.944 1.00 94.19 131 VAL A O 1
ATOM 956 N N . SER A 1 132 ? -0.367 10.688 22.926 1.00 91.25 132 SER A N 1
ATOM 957 C CA . SER A 1 132 ? 0.811 10.224 22.181 1.00 91.25 132 SER A CA 1
ATOM 958 C C . SER A 1 132 ? 0.667 10.449 20.679 1.00 91.25 132 SER A C 1
ATOM 960 O O . SER A 1 132 ? 1.660 10.773 20.037 1.00 91.25 132 SER A O 1
ATOM 962 N N . VAL A 1 133 ? -0.560 10.379 20.157 1.00 90.31 133 VAL A N 1
ATOM 963 C CA . VAL A 1 133 ? -0.875 10.549 18.731 1.00 90.31 133 VAL A CA 1
ATOM 964 C C . VAL A 1 133 ? -0.400 11.908 18.202 1.00 90.31 133 VAL A C 1
ATOM 966 O O . VAL A 1 133 ? -0.728 12.962 18.763 1.00 90.31 133 VAL A O 1
ATOM 969 N N . VAL A 1 134 ? 0.332 11.884 17.087 1.00 90.94 134 VAL A N 1
ATOM 970 C CA . VAL A 1 134 ? 0.849 13.064 16.376 1.00 90.94 134 VAL A CA 1
ATOM 971 C C . VAL A 1 134 ? 0.375 13.099 14.912 1.00 90.94 134 VAL A C 1
ATOM 973 O O . VAL A 1 134 ? -0.133 12.105 14.401 1.00 90.94 134 VAL A O 1
ATOM 976 N N . PRO A 1 135 ? 0.476 14.255 14.225 1.00 89.69 135 PRO A N 1
ATOM 977 C CA . PRO A 1 135 ? 0.309 14.339 12.772 1.00 89.69 135 PRO A CA 1
ATOM 978 C C . PRO A 1 135 ? 1.205 13.342 12.000 1.00 89.69 135 PRO A C 1
ATOM 980 O O . PRO A 1 135 ? 2.359 13.171 12.396 1.00 89.69 135 PRO A O 1
ATOM 983 N N . PRO A 1 136 ? 0.728 12.741 10.888 1.00 84.81 136 PRO A N 1
ATOM 984 C CA . PRO A 1 136 ? 1.523 11.843 10.052 1.00 84.81 136 PRO A CA 1
ATOM 985 C C . PRO A 1 136 ? 2.609 12.596 9.266 1.00 84.81 136 PRO A C 1
ATOM 987 O O . PRO A 1 136 ? 2.431 13.762 8.896 1.00 84.81 136 PRO A O 1
ATOM 990 N N . ASN A 1 137 ? 3.721 11.912 8.983 1.00 72.12 137 ASN A N 1
ATOM 991 C CA . ASN A 1 137 ? 4.859 12.434 8.222 1.00 72.12 137 ASN A CA 1
ATOM 992 C C . ASN A 1 137 ? 5.602 11.302 7.473 1.00 72.12 137 ASN A C 1
ATOM 994 O O . ASN A 1 137 ? 6.432 10.643 8.106 1.00 72.12 137 ASN A O 1
ATOM 998 N N . PRO A 1 138 ? 5.376 11.067 6.162 1.00 68.38 138 PRO A N 1
ATOM 999 C CA . PRO A 1 138 ? 4.264 11.519 5.304 1.00 68.38 138 PRO A CA 1
ATOM 1000 C C . PRO A 1 138 ? 2.940 10.780 5.622 1.00 68.38 138 PRO A C 1
ATOM 1002 O O . PRO A 1 138 ? 2.860 10.066 6.610 1.00 68.38 138 PRO A O 1
ATOM 1005 N N . GLY A 1 139 ? 1.873 10.976 4.838 1.00 67.56 139 GLY A N 1
ATOM 1006 C CA . GLY A 1 139 ? 0.621 10.202 4.950 1.00 67.56 139 GLY A CA 1
ATOM 1007 C C . GLY A 1 139 ? -0.647 11.035 5.180 1.00 67.56 139 GLY A C 1
ATOM 1008 O O . GLY A 1 139 ? -0.595 12.198 5.596 1.00 67.56 139 GLY A O 1
ATOM 1009 N N . PHE A 1 140 ? -1.797 10.429 4.874 1.00 74.38 140 PHE A N 1
ATOM 1010 C CA . PHE A 1 140 ? -3.128 11.021 5.061 1.00 74.38 140 PHE A CA 1
ATOM 1011 C C . PHE A 1 140 ? -4.186 10.039 5.584 1.00 74.38 140 PHE A C 1
ATOM 1013 O O . PHE A 1 140 ? -5.323 10.450 5.807 1.00 74.38 140 PHE A O 1
ATOM 1020 N N . ASP A 1 141 ? -3.830 8.774 5.803 1.00 80.94 141 ASP A N 1
ATOM 1021 C CA . ASP A 1 141 ? -4.770 7.770 6.286 1.00 80.94 141 ASP A CA 1
ATOM 1022 C C . ASP A 1 141 ? -4.901 7.824 7.814 1.00 80.94 141 ASP A C 1
ATOM 1024 O O . ASP A 1 141 ? -3.931 7.936 8.570 1.00 80.94 141 ASP A O 1
ATOM 1028 N N . SER A 1 142 ? -6.143 7.812 8.272 1.00 89.56 142 SER A N 1
ATOM 1029 C CA . SER A 1 142 ? -6.483 7.879 9.683 1.00 89.56 142 SER A CA 1
ATOM 1030 C C . SER A 1 142 ? -7.893 7.372 9.911 1.00 89.56 142 SER A C 1
ATOM 1032 O O . SER A 1 142 ? -8.772 7.507 9.058 1.00 89.56 142 SER A O 1
ATOM 1034 N N . CYS A 1 143 ? -8.118 6.821 11.096 1.00 92.81 143 CYS A N 1
ATOM 1035 C CA . CYS A 1 143 ? -9.408 6.274 11.467 1.00 92.81 143 CYS A CA 1
ATOM 1036 C C . CYS A 1 143 ? -9.698 6.518 12.947 1.00 92.81 143 CYS A C 1
ATOM 1038 O O . CYS A 1 143 ? -8.793 6.587 13.784 1.00 92.81 143 CYS A O 1
ATOM 1040 N N . VAL A 1 144 ? -10.972 6.701 13.277 1.00 96.31 144 VAL A N 1
ATOM 1041 C CA . VAL A 1 144 ? -11.436 6.864 14.655 1.00 96.31 144 VAL A CA 1
ATOM 1042 C C . VAL A 1 144 ? -12.530 5.849 14.926 1.00 96.31 144 VAL A C 1
ATOM 1044 O O . VAL A 1 144 ? -13.560 5.874 14.261 1.00 96.31 144 VAL A O 1
ATOM 1047 N N . LEU A 1 145 ? -12.315 4.998 15.925 1.00 96.56 145 LEU A N 1
ATOM 1048 C CA . LEU A 1 145 ? -13.253 3.963 16.344 1.00 96.56 145 LEU A CA 1
ATOM 1049 C C . LEU A 1 145 ? -13.818 4.313 17.719 1.00 96.56 145 LEU A C 1
ATOM 1051 O O . LEU A 1 145 ? -13.063 4.443 18.684 1.00 96.56 145 LEU A O 1
ATOM 1055 N N . LEU A 1 146 ? -15.136 4.437 17.825 1.00 97.75 146 LEU A N 1
ATOM 1056 C CA . LEU A 1 146 ? -15.839 4.480 19.106 1.00 97.75 146 LEU A CA 1
ATOM 1057 C C . LEU A 1 146 ? -16.531 3.131 19.304 1.00 97.75 146 LEU A C 1
ATOM 1059 O O . LEU A 1 146 ? -17.393 2.784 18.511 1.00 97.75 146 LEU A O 1
ATOM 1063 N N . ALA A 1 147 ? -16.164 2.366 20.329 1.00 97.00 147 ALA A N 1
ATOM 1064 C CA . ALA A 1 147 ? -16.739 1.044 20.589 1.00 97.00 147 ALA A CA 1
ATOM 1065 C C . ALA A 1 147 ? -17.446 1.021 21.945 1.00 97.00 147 ALA A C 1
ATOM 1067 O O . ALA A 1 147 ? -16.820 1.306 22.968 1.00 97.00 147 ALA A O 1
ATOM 1068 N N . LEU A 1 148 ? -18.739 0.696 21.957 1.00 96.81 148 LEU A N 1
ATOM 1069 C CA . LEU A 1 148 ? -19.529 0.592 23.184 1.00 96.81 148 LEU A CA 1
ATOM 1070 C C . LEU A 1 148 ? -19.283 -0.779 23.823 1.00 96.81 148 LEU A C 1
ATOM 1072 O O . LEU A 1 148 ? -19.385 -1.809 23.161 1.00 96.81 148 LEU A O 1
ATOM 1076 N N . THR A 1 149 ? -18.946 -0.819 25.113 1.00 94.88 149 THR A N 1
ATOM 1077 C CA . THR A 1 149 ? -18.632 -2.088 25.784 1.00 94.88 149 THR A CA 1
ATOM 1078 C C . THR A 1 149 ? -19.877 -2.978 25.831 1.00 94.88 149 THR A C 1
ATOM 1080 O O . THR A 1 149 ? -20.898 -2.602 26.409 1.00 94.88 149 THR A O 1
ATOM 1083 N N . GLY A 1 150 ? -19.797 -4.166 25.224 1.00 90.56 150 GLY A N 1
ATOM 1084 C CA . GLY A 1 150 ? -20.933 -5.090 25.110 1.00 90.56 150 GLY A CA 1
ATOM 1085 C C . GLY A 1 150 ? -21.997 -4.675 24.083 1.00 90.56 150 GLY A C 1
ATOM 1086 O O . GLY A 1 150 ? -23.073 -5.266 24.073 1.00 90.56 150 GLY A O 1
ATOM 1087 N N . GLY A 1 151 ? -21.712 -3.673 23.248 1.00 93.69 151 GLY A N 1
ATOM 1088 C CA . GLY A 1 151 ? -22.544 -3.247 22.123 1.00 93.69 151 GLY A CA 1
ATOM 1089 C C . GLY A 1 151 ? -21.735 -3.157 20.834 1.00 93.69 151 GLY A C 1
ATOM 1090 O O . GLY A 1 151 ? -20.707 -3.820 20.701 1.00 93.69 151 GLY A O 1
ATOM 1091 N N . ASP A 1 152 ? -22.194 -2.317 19.913 1.00 95.50 152 ASP A N 1
ATOM 1092 C CA . ASP A 1 152 ? -21.582 -2.142 18.598 1.00 95.50 152 ASP A CA 1
ATOM 1093 C C . ASP A 1 152 ? -20.445 -1.110 18.608 1.00 95.50 152 ASP A C 1
ATOM 1095 O O . ASP A 1 152 ? -20.183 -0.393 19.586 1.00 95.50 152 ASP A O 1
ATOM 1099 N N . SER A 1 153 ? -19.747 -1.049 17.480 1.00 96.00 153 SER A N 1
ATOM 1100 C CA . SER A 1 153 ? -18.660 -0.115 17.216 1.00 96.00 153 SER A CA 1
ATOM 1101 C C . SER A 1 153 ? -18.962 0.779 16.020 1.00 96.00 153 SER A C 1
ATOM 1103 O O . SER A 1 153 ? -19.796 0.446 15.186 1.00 96.00 153 SER A O 1
ATOM 1105 N N . TYR A 1 154 ? -18.334 1.953 15.994 1.00 96.88 154 TYR A N 1
ATOM 1106 C CA . TYR A 1 154 ? -18.615 3.010 15.030 1.00 96.88 154 TYR A CA 1
ATOM 1107 C C . TYR A 1 154 ? -17.295 3.550 14.491 1.00 96.88 154 TYR A C 1
ATOM 1109 O O . TYR A 1 154 ? -16.554 4.248 15.199 1.00 96.88 154 TYR A O 1
ATOM 1117 N N . SER A 1 155 ? -17.005 3.199 13.246 1.00 96.88 155 SER A N 1
ATOM 1118 C CA . SER A 1 155 ? -15.801 3.560 12.515 1.00 96.88 155 SER A CA 1
ATOM 1119 C C . SER A 1 155 ? -15.995 4.848 11.725 1.00 96.88 155 SER A C 1
ATOM 1121 O O . SER A 1 155 ? -16.969 5.014 10.996 1.00 96.88 155 SER A O 1
ATOM 1123 N N . ILE A 1 156 ? -15.041 5.768 11.847 1.00 97.12 156 ILE A N 1
ATOM 1124 C CA . ILE A 1 156 ? -14.996 7.015 11.083 1.00 97.12 156 ILE A CA 1
ATOM 1125 C C . ILE A 1 156 ? -13.668 7.055 10.332 1.00 97.12 156 ILE A C 1
ATOM 1127 O O . ILE A 1 156 ? -12.628 7.402 10.903 1.00 97.12 156 ILE A O 1
ATOM 1131 N N . ASN A 1 157 ? -13.713 6.706 9.049 1.00 94.25 157 ASN A N 1
ATOM 1132 C CA . ASN A 1 157 ? -12.551 6.723 8.170 1.00 94.25 157 ASN A CA 1
ATOM 1133 C C . ASN A 1 157 ? -12.269 8.137 7.624 1.00 94.25 157 ASN A C 1
ATOM 1135 O O . ASN A 1 157 ? -13.174 8.892 7.262 1.00 94.25 157 ASN A O 1
ATOM 1139 N N . PHE A 1 158 ? -10.989 8.500 7.578 1.00 93.38 158 PHE A N 1
ATOM 1140 C CA . PHE A 1 158 ? -10.490 9.767 7.044 1.00 93.38 158 PHE A CA 1
ATOM 1141 C C . PHE A 1 158 ? -9.407 9.550 5.974 1.00 93.38 158 PHE A C 1
ATOM 1143 O O . PHE A 1 158 ? -8.580 10.432 5.757 1.00 93.38 158 PHE A O 1
ATOM 1150 N N . ALA A 1 159 ? -9.440 8.414 5.269 1.00 88.00 159 ALA A N 1
ATOM 1151 C CA . ALA A 1 159 ? -8.575 8.114 4.124 1.00 88.00 159 ALA A CA 1
ATOM 1152 C C . ALA A 1 159 ? -8.980 8.874 2.846 1.00 88.00 159 ALA A C 1
ATOM 1154 O O . ALA A 1 159 ? -8.359 8.723 1.803 1.00 88.00 159 ALA A O 1
ATOM 1155 N N . SER A 1 160 ? -10.029 9.698 2.892 1.00 88.94 160 SER A N 1
ATOM 1156 C CA . SER A 1 160 ? -10.491 10.505 1.761 1.00 88.94 160 SER A CA 1
ATOM 1157 C C . SER A 1 160 ? -10.780 11.951 2.173 1.00 88.94 160 SER A C 1
ATOM 1159 O O . SER A 1 160 ? -10.867 12.287 3.356 1.00 88.94 160 SER A O 1
ATOM 1161 N N . GLY A 1 161 ? -10.967 12.829 1.185 1.00 90.38 161 GLY A N 1
ATOM 1162 C CA . GLY A 1 161 ? -11.343 14.230 1.385 1.00 90.38 161 GLY A CA 1
ATOM 1163 C C . GLY A 1 161 ? -10.190 15.226 1.255 1.00 90.38 161 GLY A C 1
ATOM 1164 O O . GLY A 1 161 ? -9.111 14.933 0.756 1.00 90.38 161 GLY A O 1
ATOM 1165 N N . THR A 1 162 ? -10.431 16.468 1.678 1.00 93.62 162 THR A N 1
ATOM 1166 C CA . THR A 1 162 ? -9.446 17.555 1.587 1.00 93.62 162 THR A CA 1
ATOM 1167 C C . THR A 1 162 ? -8.491 17.528 2.777 1.00 93.62 162 THR A C 1
ATOM 1169 O O . THR A 1 162 ? -8.902 17.819 3.910 1.00 93.62 162 THR A O 1
ATOM 1172 N N . VAL A 1 163 ? -7.216 17.254 2.498 1.00 91.69 163 VAL A N 1
ATOM 1173 C CA . VAL A 1 163 ? -6.136 17.159 3.486 1.00 91.69 163 VAL A CA 1
ATOM 1174 C C . VAL A 1 163 ? -5.410 18.499 3.643 1.00 91.69 163 VAL A C 1
ATOM 1176 O O . VAL A 1 163 ? -5.126 19.214 2.688 1.00 91.69 163 VAL A O 1
ATOM 1179 N N . THR A 1 164 ? -5.096 18.864 4.882 1.00 92.81 164 THR A N 1
ATOM 1180 C CA . THR A 1 164 ? -4.145 19.923 5.230 1.00 92.81 164 THR A CA 1
ATOM 1181 C C . THR A 1 164 ? -3.156 19.344 6.234 1.00 92.81 164 THR A C 1
ATOM 1183 O O . THR A 1 164 ? -3.484 19.212 7.415 1.00 92.81 164 THR A O 1
ATOM 1186 N N . ASN A 1 165 ? -1.957 19.008 5.763 1.00 89.31 165 ASN A N 1
ATOM 1187 C CA . ASN A 1 165 ? -0.861 18.503 6.584 1.00 89.31 165 ASN A CA 1
ATOM 1188 C C . ASN A 1 165 ? 0.250 19.570 6.663 1.00 89.31 165 ASN A C 1
ATOM 1190 O O . ASN A 1 165 ? 0.697 20.079 5.639 1.00 89.31 165 ASN A O 1
ATOM 1194 N N . LYS A 1 166 ? 0.654 19.957 7.877 1.00 90.56 166 LYS A N 1
ATOM 1195 C CA . LYS A 1 166 ? 1.774 20.871 8.153 1.00 90.56 166 LYS A CA 1
ATOM 1196 C C . LYS A 1 166 ? 2.852 20.140 8.951 1.00 90.56 166 LYS A C 1
ATOM 1198 O O . LYS A 1 166 ? 3.176 20.540 10.079 1.00 90.56 166 LYS A O 1
ATOM 1203 N N . ALA A 1 167 ? 3.359 19.058 8.364 1.00 85.19 167 ALA A N 1
ATOM 1204 C CA . ALA A 1 167 ? 4.340 18.165 8.968 1.00 85.19 167 ALA A CA 1
ATOM 1205 C C . ALA A 1 167 ? 3.926 17.793 10.406 1.00 85.19 167 ALA A C 1
ATOM 1207 O O . ALA A 1 167 ? 2.749 17.586 10.697 1.00 85.19 167 ALA A O 1
ATOM 1208 N N . ALA A 1 168 ? 4.871 17.812 11.345 1.00 87.56 168 ALA A N 1
ATOM 1209 C CA . ALA A 1 168 ? 4.648 17.415 12.731 1.00 87.56 168 ALA A CA 1
ATOM 1210 C C . ALA A 1 168 ? 3.648 18.286 13.521 1.00 87.56 168 ALA A C 1
ATOM 1212 O O . ALA A 1 168 ? 3.359 17.944 14.665 1.00 87.56 168 ALA A O 1
ATOM 1213 N N . THR A 1 169 ? 3.131 19.401 12.980 1.00 92.00 169 THR A N 1
ATOM 1214 C CA . THR A 1 169 ? 2.369 20.394 13.769 1.00 92.00 169 THR A CA 1
ATOM 1215 C C . THR A 1 169 ? 0.851 20.318 13.624 1.00 92.00 169 THR A C 1
ATOM 1217 O O . THR A 1 169 ? 0.109 20.597 14.574 1.00 92.00 169 THR A O 1
ATOM 1220 N N . LEU A 1 170 ? 0.357 19.962 12.438 1.00 93.25 170 LEU A N 1
ATOM 1221 C CA . LEU A 1 170 ? -1.071 19.951 12.146 1.00 93.25 170 LEU A CA 1
ATOM 1222 C C . LEU A 1 170 ? -1.386 18.912 11.086 1.00 93.25 170 LEU A C 1
ATOM 1224 O O . LEU A 1 170 ? -0.854 18.970 9.986 1.00 93.25 170 LEU A O 1
ATOM 1228 N N . PHE A 1 171 ? -2.374 18.085 11.380 1.00 93.81 171 PHE A N 1
ATOM 1229 C CA . PHE A 1 171 ? -3.033 17.251 10.396 1.00 93.81 171 PHE A CA 1
ATOM 1230 C C . PHE A 1 171 ? -4.531 17.483 10.450 1.00 93.81 171 PHE A C 1
ATOM 1232 O O . PHE A 1 171 ? -5.140 17.524 11.521 1.00 93.81 171 PHE A O 1
ATOM 1239 N N . LYS A 1 172 ? -5.131 17.715 9.289 1.00 95.56 172 LYS A N 1
ATOM 1240 C CA . LYS A 1 172 ? -6.558 17.970 9.163 1.00 95.56 172 LYS A CA 1
ATOM 1241 C C . LYS A 1 172 ? -7.081 17.293 7.912 1.00 95.56 172 LYS A C 1
ATOM 1243 O O . LYS A 1 172 ? -6.582 17.561 6.827 1.00 95.56 172 LYS A O 1
ATOM 1248 N N . VAL A 1 173 ? -8.168 16.554 8.074 1.00 95.44 173 VAL A N 1
ATOM 1249 C CA . VAL A 1 173 ? -8.983 16.037 6.974 1.00 95.44 173 VAL A CA 1
ATOM 1250 C C . VAL A 1 173 ? -10.354 16.692 7.060 1.00 95.44 173 VAL A C 1
ATOM 1252 O O . VAL A 1 173 ? -10.908 16.879 8.148 1.00 95.44 173 VAL A O 1
ATOM 1255 N N . SER A 1 174 ? -10.893 17.124 5.927 1.00 96.00 174 SER A N 1
ATOM 1256 C CA . SER A 1 174 ? -12.217 17.742 5.854 1.00 96.00 174 SER A CA 1
ATOM 1257 C C . SER A 1 174 ? -12.979 17.268 4.633 1.00 96.00 174 SER A C 1
ATOM 1259 O O . SER A 1 174 ? -12.385 17.147 3.569 1.00 96.00 174 SER A O 1
ATOM 1261 N N . ARG A 1 175 ? -14.296 17.079 4.785 1.00 94.25 175 ARG A N 1
ATOM 1262 C CA . ARG A 1 175 ? -15.171 16.545 3.728 1.00 94.25 175 ARG A CA 1
ATOM 1263 C C . ARG A 1 175 ? -14.647 15.209 3.163 1.00 94.25 175 ARG A C 1
ATOM 1265 O O . ARG A 1 175 ? -14.388 15.149 1.962 1.00 94.25 175 ARG A O 1
ATOM 1272 N N . PRO A 1 176 ? -14.414 14.182 4.002 1.00 94.44 176 PRO A N 1
ATOM 1273 C CA . PRO A 1 176 ? -14.187 12.845 3.466 1.00 94.44 176 PRO A CA 1
ATOM 1274 C C . PRO A 1 176 ? -15.393 12.431 2.614 1.00 94.44 176 PRO A C 1
ATOM 1276 O O . PRO A 1 176 ? -16.514 12.892 2.845 1.00 94.44 176 PRO A O 1
ATOM 1279 N N . THR A 1 177 ? -15.131 11.634 1.586 1.00 92.00 177 THR A N 1
ATOM 1280 C CA . THR A 1 177 ? -16.107 11.251 0.553 1.00 92.00 177 THR A CA 1
ATOM 1281 C C . THR A 1 177 ? -16.461 9.773 0.603 1.00 92.00 177 THR A C 1
ATOM 1283 O O . THR A 1 177 ? -17.338 9.345 -0.138 1.00 92.00 177 THR A O 1
ATOM 1286 N N . GLN A 1 178 ? -15.765 9.000 1.433 1.00 90.75 178 GLN A N 1
ATOM 1287 C CA . GLN A 1 178 ? -15.956 7.565 1.584 1.00 90.75 178 GLN A CA 1
ATOM 1288 C C . GLN A 1 178 ? -16.058 7.199 3.061 1.00 90.75 178 GLN A C 1
ATOM 1290 O O . GLN A 1 178 ? -15.408 7.806 3.917 1.00 90.75 178 GLN A O 1
ATOM 1295 N N . GLU A 1 179 ? -16.876 6.191 3.321 1.00 91.50 179 GLU A N 1
ATOM 1296 C CA . GLU A 1 179 ? -16.936 5.460 4.579 1.00 91.50 179 GLU A CA 1
ATOM 1297 C C . GLU A 1 179 ? -15.922 4.314 4.585 1.00 91.50 179 GLU A C 1
ATOM 1299 O O . GLU A 1 179 ? -15.418 3.899 3.543 1.00 91.50 179 GLU A O 1
ATOM 1304 N N . GLY A 1 180 ? -15.610 3.800 5.772 1.00 90.38 180 GLY A N 1
ATOM 1305 C CA . GLY A 1 180 ? -14.707 2.668 5.921 1.00 90.38 180 GLY A CA 1
ATOM 1306 C C . GLY A 1 180 ? -14.568 2.238 7.373 1.00 90.38 180 GLY A C 1
ATOM 1307 O O . GLY A 1 180 ? -14.814 3.024 8.292 1.00 90.38 180 GLY A O 1
ATOM 1308 N N . THR A 1 181 ? -14.164 0.986 7.569 1.00 90.81 181 THR A N 1
ATOM 1309 C CA . THR A 1 181 ? -13.929 0.416 8.899 1.00 90.81 181 THR A CA 1
ATOM 1310 C C . THR A 1 181 ? -12.550 0.800 9.443 1.00 90.81 181 THR A C 1
ATOM 1312 O O . THR A 1 181 ? -11.568 0.853 8.703 1.00 90.81 181 THR A O 1
ATOM 1315 N N . CYS A 1 182 ? -12.472 1.057 10.750 1.00 88.44 182 CYS A N 1
ATOM 1316 C CA . CYS A 1 182 ? -11.216 1.200 11.495 1.00 88.44 182 CYS A CA 1
ATOM 1317 C C . CYS A 1 182 ? -10.724 -0.132 12.070 1.00 88.44 182 CYS A C 1
ATOM 1319 O O . CYS A 1 182 ? -9.640 -0.216 12.658 1.00 88.44 182 CYS A O 1
ATOM 1321 N N . ILE A 1 183 ? -11.550 -1.172 11.972 1.00 84.25 183 ILE A N 1
ATOM 1322 C CA . ILE A 1 183 ? -11.219 -2.500 12.452 1.00 84.25 183 ILE A CA 1
ATOM 1323 C C . ILE A 1 183 ? -10.356 -3.144 11.379 1.00 84.25 183 ILE A C 1
ATOM 1325 O O . ILE A 1 183 ? -10.838 -3.530 10.315 1.00 84.25 183 ILE A O 1
ATOM 1329 N N . ALA A 1 184 ? -9.061 -3.264 11.671 1.00 71.50 184 ALA A N 1
ATOM 1330 C CA . ALA A 1 184 ? -8.182 -4.055 10.832 1.00 71.50 184 ALA A CA 1
ATOM 1331 C C . ALA A 1 184 ? -8.773 -5.472 10.718 1.00 71.50 184 ALA A C 1
ATOM 1333 O O . ALA A 1 184 ? -9.124 -6.066 11.749 1.00 71.50 184 ALA A O 1
ATOM 1334 N N . PRO A 1 185 ? -8.915 -6.025 9.500 1.00 64.81 185 PRO A N 1
ATOM 1335 C CA . PRO A 1 185 ? -9.373 -7.392 9.354 1.00 64.81 185 PRO A CA 1
ATOM 1336 C C . PRO A 1 185 ? -8.443 -8.297 10.158 1.00 64.81 185 PRO A C 1
ATOM 1338 O O . PRO A 1 185 ? -7.221 -8.177 10.078 1.00 64.81 185 PRO A O 1
ATOM 1341 N N . ASN A 1 186 ? -9.020 -9.185 10.970 1.00 64.75 186 ASN A N 1
ATOM 1342 C CA . ASN A 1 186 ? -8.221 -10.189 11.655 1.00 64.75 186 ASN A CA 1
ATOM 1343 C C . ASN A 1 186 ? -7.551 -11.043 10.566 1.00 64.75 186 ASN A C 1
ATOM 1345 O O . ASN A 1 186 ? -8.287 -11.690 9.815 1.00 64.75 186 ASN A O 1
ATOM 1349 N N . PRO A 1 187 ? -6.209 -11.062 10.464 1.00 60.75 187 PRO A N 1
ATOM 1350 C CA . PRO A 1 187 ? -5.521 -11.798 9.408 1.00 60.75 187 PRO A CA 1
ATOM 1351 C C . PRO A 1 187 ? -5.864 -13.295 9.433 1.00 60.75 187 PRO A C 1
ATOM 1353 O O . PRO A 1 187 ? -5.889 -13.926 8.383 1.00 60.75 187 PRO A O 1
ATOM 1356 N N . ASN A 1 188 ? -6.243 -13.841 10.597 1.00 61.53 188 ASN A N 1
ATOM 1357 C CA . ASN A 1 188 ? -6.680 -15.234 10.744 1.00 61.53 188 ASN A CA 1
ATOM 1358 C C . ASN A 1 188 ? -8.100 -15.507 10.215 1.00 61.53 188 ASN A C 1
ATOM 1360 O O . ASN A 1 188 ? -8.502 -16.661 10.123 1.00 61.53 188 ASN A O 1
ATOM 1364 N N . ASN A 1 189 ? -8.871 -14.463 9.902 1.00 68.62 189 ASN A N 1
ATOM 1365 C CA . ASN A 1 189 ? -10.253 -14.556 9.425 1.00 68.62 189 ASN A CA 1
ATOM 1366 C C . ASN A 1 189 ? -10.430 -13.902 8.047 1.00 68.62 189 ASN A C 1
ATOM 1368 O O . ASN A 1 189 ? -11.558 -13.573 7.668 1.00 68.62 189 ASN A O 1
ATOM 1372 N N . LEU A 1 190 ? -9.340 -13.665 7.312 1.00 75.25 190 LEU A N 1
ATOM 1373 C CA . LEU A 1 190 ? -9.454 -13.262 5.916 1.00 75.25 190 LEU A CA 1
ATOM 1374 C C . LEU A 1 190 ? -10.124 -14.407 5.140 1.00 75.25 190 LEU A C 1
ATOM 1376 O O . LEU A 1 190 ? -9.726 -15.559 5.310 1.00 75.25 190 LEU A O 1
ATOM 1380 N N . PRO A 1 191 ? -11.132 -14.132 4.293 1.00 81.44 191 PRO A N 1
ATOM 1381 C CA . PRO A 1 191 ? -11.823 -15.158 3.513 1.00 81.44 191 PRO A CA 1
ATOM 1382 C C . PRO A 1 191 ? -10.977 -15.595 2.301 1.00 81.44 191 PRO A C 1
ATOM 1384 O O . PRO A 1 191 ? -11.465 -15.636 1.176 1.00 81.44 191 PRO A O 1
ATOM 1387 N N . LEU A 1 192 ? -9.687 -15.857 2.518 1.00 85.25 192 LEU A N 1
ATOM 1388 C CA . LEU A 1 192 ? -8.702 -16.203 1.500 1.00 85.25 192 LEU A CA 1
ATOM 1389 C C . LEU A 1 192 ? -8.048 -17.531 1.880 1.00 85.25 192 LEU A C 1
ATOM 1391 O O . LEU A 1 192 ? -7.477 -17.652 2.960 1.00 85.25 192 LEU A O 1
ATOM 1395 N N . ASN A 1 193 ? -8.117 -18.512 0.983 1.00 88.81 193 ASN A N 1
ATOM 1396 C CA . ASN A 1 193 ? -7.411 -19.787 1.141 1.00 88.81 193 ASN A CA 1
ATOM 1397 C C . ASN A 1 193 ? -6.078 -19.818 0.389 1.00 88.81 193 ASN A C 1
ATOM 1399 O O . ASN A 1 193 ? -5.182 -20.548 0.788 1.00 88.81 193 ASN A O 1
ATOM 1403 N N . HIS A 1 194 ? -5.947 -19.029 -0.681 1.00 93.94 194 HIS A N 1
ATOM 1404 C CA . HIS A 1 194 ? -4.768 -19.023 -1.540 1.00 93.94 194 HIS A CA 1
ATOM 1405 C C . HIS A 1 194 ? -4.324 -17.592 -1.836 1.00 93.94 194 HIS A C 1
ATOM 1407 O O . HIS A 1 194 ? -5.145 -16.746 -2.200 1.00 93.94 194 HIS A O 1
ATOM 1413 N N . ILE A 1 195 ? -3.021 -17.340 -1.738 1.00 94.94 195 ILE A N 1
ATOM 1414 C CA . ILE A 1 195 ? -2.363 -16.128 -2.226 1.00 94.94 195 ILE A CA 1
ATOM 1415 C C . ILE A 1 195 ? -1.454 -16.538 -3.382 1.00 94.94 195 ILE A C 1
ATOM 1417 O O . ILE A 1 195 ? -0.485 -17.265 -3.183 1.00 94.94 195 ILE A O 1
ATOM 1421 N N . VAL A 1 196 ? -1.766 -16.070 -4.589 1.00 95.94 196 VAL A N 1
ATOM 1422 C CA . VAL A 1 196 ? -0.968 -16.332 -5.795 1.00 95.94 196 VAL A CA 1
ATOM 1423 C C . VAL A 1 196 ? -0.235 -15.055 -6.182 1.00 95.94 196 VAL A C 1
ATOM 1425 O O . VAL A 1 196 ? -0.872 -14.040 -6.469 1.00 95.94 196 VAL A O 1
ATOM 1428 N N . VAL A 1 197 ? 1.096 -15.096 -6.208 1.00 95.38 197 VAL A N 1
ATOM 1429 C CA . VAL A 1 197 ? 1.939 -13.935 -6.509 1.00 95.38 197 VAL A CA 1
ATOM 1430 C C . VAL A 1 197 ? 2.521 -14.058 -7.916 1.00 95.38 197 VAL A C 1
ATOM 1432 O O . VAL A 1 197 ? 3.527 -14.724 -8.151 1.00 95.38 197 VAL A O 1
ATOM 1435 N N . VAL A 1 198 ? 1.915 -13.354 -8.875 1.00 93.38 198 VAL A N 1
ATOM 1436 C CA . VAL A 1 198 ? 2.435 -13.276 -10.249 1.00 93.38 198 VAL A CA 1
ATOM 1437 C C . VAL A 1 198 ? 3.490 -12.174 -10.340 1.00 93.38 198 VAL A C 1
ATOM 1439 O O . VAL A 1 198 ? 3.179 -10.991 -10.459 1.00 93.38 198 VAL A O 1
ATOM 1442 N N . MET A 1 199 ? 4.760 -12.571 -10.285 1.00 90.69 199 MET A N 1
ATOM 1443 C CA . MET A 1 199 ? 5.901 -11.659 -10.369 1.00 90.69 199 MET A CA 1
ATOM 1444 C C . MET A 1 199 ? 6.319 -11.424 -11.828 1.00 90.69 199 MET A C 1
ATOM 1446 O O . MET A 1 199 ? 6.842 -12.326 -12.482 1.00 90.69 199 MET A O 1
ATOM 1450 N N . GLN A 1 200 ? 6.112 -10.201 -12.316 1.00 90.19 200 GLN A N 1
ATOM 1451 C CA . GLN A 1 200 ? 6.449 -9.775 -13.680 1.00 90.19 200 GLN A CA 1
ATOM 1452 C C . GLN A 1 200 ? 7.801 -9.031 -13.756 1.00 90.19 200 GLN A C 1
ATOM 1454 O O . GLN A 1 200 ? 8.422 -8.732 -12.738 1.00 90.19 200 GLN A O 1
ATOM 1459 N N . GLU A 1 201 ? 8.248 -8.739 -14.979 1.00 85.81 201 GLU A N 1
ATOM 1460 C CA . GLU A 1 201 ? 9.505 -8.056 -15.341 1.00 85.81 201 GLU A CA 1
ATOM 1461 C C . GLU A 1 201 ? 9.308 -7.376 -16.719 1.00 85.81 201 GLU A C 1
ATOM 1463 O O . GLU A 1 201 ? 8.566 -7.912 -17.539 1.00 85.81 201 GLU A O 1
ATOM 1468 N N . ASN A 1 202 ? 9.891 -6.234 -17.106 1.00 85.94 202 ASN A N 1
ATOM 1469 C CA . ASN A 1 202 ? 10.506 -5.104 -16.393 1.00 85.94 202 ASN A CA 1
ATOM 1470 C C . ASN A 1 202 ? 9.802 -3.854 -16.946 1.00 85.94 202 ASN A C 1
ATOM 1472 O O . ASN A 1 202 ? 10.183 -3.325 -17.997 1.00 85.94 202 ASN A O 1
ATOM 1476 N N . ARG A 1 203 ? 8.693 -3.440 -16.332 1.00 89.75 203 ARG A N 1
ATOM 1477 C CA . ARG A 1 203 ? 7.860 -2.346 -16.850 1.00 89.75 203 ARG A CA 1
ATOM 1478 C C . ARG A 1 203 ? 7.484 -1.404 -15.717 1.00 89.75 203 ARG A C 1
ATOM 1480 O O . ARG A 1 203 ? 7.094 -1.869 -14.649 1.00 89.75 203 ARG A O 1
ATOM 1487 N N . SER A 1 204 ? 7.643 -0.101 -15.951 1.00 91.94 204 SER A N 1
ATOM 1488 C CA . SER A 1 204 ? 7.154 0.925 -15.030 1.00 91.94 204 SER A CA 1
ATOM 1489 C C . SER A 1 204 ? 5.630 1.012 -15.093 1.00 91.94 204 SER A C 1
ATOM 1491 O O . SER A 1 204 ? 5.018 0.576 -16.076 1.00 91.94 204 SER A O 1
ATOM 1493 N N . ALA A 1 205 ? 5.032 1.601 -14.056 1.00 92.69 205 ALA A N 1
ATOM 1494 C CA . ALA A 1 205 ? 3.610 1.921 -14.047 1.00 92.69 205 ALA A CA 1
ATOM 1495 C C . ALA A 1 205 ? 3.244 2.769 -15.274 1.00 92.69 205 ALA A C 1
ATOM 1497 O O . ALA A 1 205 ? 2.368 2.371 -16.030 1.00 92.69 205 ALA A O 1
ATOM 1498 N N . ASP A 1 206 ? 4.000 3.829 -15.560 1.00 93.06 206 ASP A N 1
ATOM 1499 C CA . ASP A 1 206 ? 3.754 4.757 -16.670 1.00 93.06 206 ASP A CA 1
ATOM 1500 C C . ASP A 1 206 ? 3.825 4.056 -18.035 1.00 93.06 206 ASP A C 1
ATOM 1502 O O . ASP A 1 206 ? 3.073 4.373 -18.952 1.00 93.06 206 ASP A O 1
ATOM 1506 N N . THR A 1 207 ? 4.678 3.035 -18.181 1.00 92.69 207 THR A N 1
ATOM 1507 C CA . THR A 1 207 ? 4.758 2.281 -19.442 1.00 92.69 207 THR A CA 1
ATOM 1508 C C . THR A 1 207 ? 3.467 1.500 -19.715 1.00 92.69 207 THR A C 1
ATOM 1510 O O . THR A 1 207 ? 3.068 1.364 -20.870 1.00 92.69 207 THR A O 1
ATOM 1513 N N . TYR A 1 208 ? 2.833 0.940 -18.678 1.00 93.56 208 TYR A N 1
ATOM 1514 C CA . TYR A 1 208 ? 1.652 0.076 -18.812 1.00 93.56 208 TYR A CA 1
ATOM 1515 C C . TYR A 1 208 ? 0.328 0.815 -18.609 1.00 93.56 208 TYR A C 1
ATOM 1517 O O . TYR A 1 208 ? -0.653 0.493 -19.271 1.00 93.56 208 TYR A O 1
ATOM 1525 N N . LEU A 1 209 ? 0.281 1.754 -17.668 1.00 94.19 209 LEU A N 1
ATOM 1526 C CA . LEU A 1 209 ? -0.940 2.272 -17.050 1.00 94.19 209 LEU A CA 1
ATOM 1527 C C . LEU A 1 209 ? -1.051 3.799 -17.123 1.00 94.19 209 LEU A C 1
ATOM 1529 O O . LEU A 1 209 ? -1.954 4.351 -16.498 1.00 94.19 209 LEU A O 1
ATOM 1533 N N . ALA A 1 210 ? -0.209 4.492 -17.902 1.00 93.06 210 ALA A N 1
ATOM 1534 C CA . ALA A 1 210 ? -0.248 5.957 -17.979 1.00 93.06 210 ALA A CA 1
ATOM 1535 C C . ALA A 1 210 ? -1.623 6.530 -18.359 1.00 93.06 210 ALA A C 1
ATOM 1537 O O . ALA A 1 210 ? -1.984 7.629 -17.937 1.00 93.06 210 ALA A O 1
ATOM 1538 N N . GLN A 1 211 ? -2.403 5.787 -19.150 1.00 95.56 211 GLN A N 1
ATOM 1539 C CA . GLN A 1 211 ? -3.742 6.193 -19.579 1.00 95.56 211 GLN A CA 1
ATOM 1540 C C . GLN A 1 211 ? -4.865 5.587 -18.726 1.00 95.56 211 GLN A C 1
ATOM 1542 O O . GLN A 1 211 ? -6.036 5.808 -19.016 1.00 95.56 211 GLN A O 1
ATOM 1547 N N . LEU A 1 212 ? -4.567 4.842 -17.656 1.00 95.56 212 LEU A N 1
ATOM 1548 C CA . LEU A 1 212 ? -5.599 4.169 -16.859 1.00 95.56 212 LEU A CA 1
ATOM 1549 C C . LEU A 1 212 ? -6.579 5.167 -16.217 1.00 95.56 212 LEU A C 1
ATOM 1551 O O . LEU A 1 212 ? -7.783 4.904 -16.161 1.00 95.56 212 LEU A O 1
ATOM 1555 N N . SER A 1 213 ? -6.085 6.341 -15.811 1.00 94.56 213 SER A N 1
ATOM 1556 C CA . SER A 1 213 ? -6.910 7.418 -15.248 1.00 94.56 213 SER A CA 1
ATOM 1557 C C . SER A 1 213 ? -7.984 7.922 -16.220 1.00 94.56 213 SER A C 1
ATOM 1559 O O . SER A 1 213 ? -9.129 8.158 -15.828 1.00 94.56 213 SER A O 1
ATOM 1561 N N . SER A 1 214 ? -7.649 8.029 -17.508 1.00 94.31 214 SER A N 1
ATOM 1562 C CA . SER A 1 214 ? -8.556 8.481 -18.566 1.00 94.31 214 SER A CA 1
ATOM 1563 C C . SER A 1 214 ? -9.359 7.337 -19.206 1.00 94.31 214 SER A C 1
ATOM 1565 O O . SER A 1 214 ? -10.406 7.594 -19.799 1.00 94.31 214 SER A O 1
ATOM 1567 N N . GLN A 1 215 ? -8.911 6.083 -19.058 1.00 94.38 215 GLN A N 1
ATOM 1568 C CA . GLN A 1 215 ? -9.461 4.895 -19.731 1.00 94.38 215 GLN A CA 1
ATOM 1569 C C . GLN A 1 215 ? -10.118 3.872 -18.779 1.00 94.38 215 GLN A C 1
ATOM 1571 O O . GLN A 1 215 ? -10.348 2.719 -19.150 1.00 94.38 215 GLN A O 1
ATOM 1576 N N . GLY A 1 216 ? -10.482 4.283 -17.560 1.00 89.12 216 GLY A N 1
ATOM 1577 C CA . GLY A 1 216 ? -11.465 3.546 -16.756 1.00 89.12 216 GLY A CA 1
ATOM 1578 C C . GLY A 1 216 ? -11.346 3.643 -15.237 1.00 89.12 216 GLY A C 1
ATOM 1579 O O . GLY A 1 216 ? -12.333 3.348 -14.567 1.00 89.12 216 GLY A O 1
ATOM 1580 N N . GLN A 1 217 ? -10.229 4.134 -14.685 1.00 90.69 217 GLN A N 1
ATOM 1581 C CA . GLN A 1 217 ? -10.088 4.396 -13.244 1.00 90.69 217 GLN A CA 1
ATOM 1582 C C . GLN A 1 217 ? -9.735 5.862 -12.955 1.00 90.69 217 GLN A C 1
ATOM 1584 O O . GLN A 1 217 ? -8.583 6.155 -12.650 1.00 90.69 217 GLN A O 1
ATOM 1589 N N . PRO A 1 218 ? -10.702 6.800 -12.944 1.00 88.81 218 PRO A N 1
ATOM 1590 C CA . PRO A 1 218 ? -10.435 8.230 -12.723 1.00 88.81 218 PRO A CA 1
ATOM 1591 C C . PRO A 1 218 ? -9.755 8.587 -11.392 1.00 88.81 218 PRO A C 1
ATOM 1593 O O . PRO A 1 218 ? -9.304 9.716 -11.223 1.00 88.81 218 PRO A O 1
ATOM 1596 N N . ALA A 1 219 ? -9.737 7.661 -10.426 1.00 85.56 219 ALA A N 1
ATOM 1597 C CA . ALA A 1 219 ? -9.047 7.821 -9.148 1.00 85.56 219 ALA A CA 1
ATOM 1598 C C . ALA A 1 219 ? -7.550 7.468 -9.207 1.00 85.56 219 ALA A C 1
ATOM 1600 O O . ALA A 1 219 ? -6.826 7.814 -8.278 1.00 85.56 219 ALA A O 1
ATOM 1601 N N . TYR A 1 220 ? -7.103 6.779 -10.261 1.00 88.94 220 TYR A N 1
ATOM 1602 C CA . TYR A 1 220 ? -5.689 6.519 -10.513 1.00 88.94 220 TYR A CA 1
ATOM 1603 C C . TYR A 1 220 ? -4.984 7.834 -10.868 1.00 88.94 220 TYR A C 1
ATOM 1605 O O . TYR A 1 220 ? -5.554 8.670 -11.577 1.00 88.94 220 TYR A O 1
ATOM 1613 N N . GLU A 1 221 ? -3.766 8.035 -10.366 1.00 87.31 221 GLU A N 1
ATOM 1614 C CA . GLU A 1 221 ? -2.997 9.252 -10.628 1.00 87.31 221 GLU A CA 1
ATOM 1615 C C . GLU A 1 221 ? -2.758 9.439 -12.136 1.00 87.31 221 GLU A C 1
ATOM 1617 O O . GLU A 1 221 ? -2.430 8.504 -12.862 1.00 87.31 221 GLU A O 1
ATOM 1622 N N . ALA A 1 222 ? -3.010 10.649 -12.640 1.00 88.81 222 ALA A N 1
ATOM 1623 C CA . ALA A 1 222 ? -2.783 10.957 -14.045 1.00 88.81 222 ALA A CA 1
ATOM 1624 C C . ALA A 1 222 ? -1.306 11.283 -14.267 1.00 88.81 222 ALA A C 1
ATOM 1626 O O . ALA A 1 222 ? -0.768 12.165 -13.594 1.00 88.81 222 ALA A O 1
ATOM 1627 N N . GLU A 1 223 ? -0.686 10.619 -15.241 1.00 87.88 223 GLU A N 1
ATOM 1628 C CA . GLU A 1 223 ? 0.738 10.812 -15.502 1.00 87.88 223 GLU A CA 1
ATOM 1629 C C . GLU A 1 223 ? 1.049 12.204 -16.072 1.00 87.88 223 GLU A C 1
ATOM 1631 O O . GLU A 1 223 ? 0.295 12.734 -16.904 1.00 87.88 223 GLU A O 1
ATOM 1636 N N . PRO A 1 224 ? 2.168 12.823 -15.657 1.00 85.69 224 PRO A N 1
ATOM 1637 C CA . PRO A 1 224 ? 2.585 14.112 -16.177 1.00 85.69 224 PRO A CA 1
ATOM 1638 C C . PRO A 1 224 ? 3.032 13.999 -17.640 1.00 85.69 224 PRO A C 1
ATOM 1640 O O . PRO A 1 224 ? 3.696 13.055 -18.050 1.00 85.69 224 PRO A O 1
ATOM 1643 N N . LEU A 1 225 ? 2.743 15.036 -18.430 1.00 87.12 225 LEU A N 1
ATOM 1644 C CA . LEU A 1 225 ? 3.202 15.142 -19.824 1.00 87.12 225 LEU A CA 1
ATOM 1645 C C . LEU A 1 225 ? 4.571 15.836 -19.956 1.00 87.12 225 LEU A C 1
ATOM 1647 O O . LEU A 1 225 ? 4.972 16.226 -21.054 1.00 87.12 225 LEU A O 1
ATOM 1651 N N . THR A 1 226 ? 5.275 16.036 -18.841 1.00 90.62 226 THR A N 1
ATOM 1652 C CA . THR A 1 226 ? 6.597 16.669 -18.818 1.00 90.62 226 THR A CA 1
ATOM 1653 C C . THR A 1 226 ? 7.612 15.777 -19.528 1.00 90.62 226 THR A C 1
ATOM 1655 O O . THR A 1 226 ? 7.688 14.581 -19.268 1.00 90.62 226 THR A O 1
ATOM 1658 N N . GLY A 1 227 ? 8.392 16.359 -20.439 1.00 94.62 227 GLY A N 1
ATOM 1659 C CA . GLY A 1 227 ? 9.436 15.640 -21.163 1.00 94.62 227 GLY A CA 1
ATOM 1660 C C . GLY A 1 227 ? 10.791 15.662 -20.467 1.00 94.62 227 GLY A C 1
ATOM 1661 O O . GLY A 1 227 ? 11.045 16.490 -19.596 1.00 94.62 227 GLY A O 1
ATOM 1662 N N . ASN A 1 228 ? 11.675 14.768 -20.899 1.00 96.69 228 ASN A N 1
ATOM 1663 C CA . ASN A 1 228 ? 13.082 14.740 -20.507 1.00 96.69 228 ASN A CA 1
ATOM 1664 C C . ASN A 1 228 ? 13.956 15.427 -21.578 1.00 96.69 228 ASN A C 1
ATOM 1666 O O . ASN A 1 228 ? 13.613 15.363 -22.762 1.00 96.69 228 ASN A O 1
ATOM 1670 N N . PRO A 1 229 ? 15.064 16.096 -21.213 1.00 97.38 229 PRO A N 1
ATOM 1671 C CA . PRO A 1 229 ? 15.975 16.728 -22.168 1.00 97.38 229 PRO A CA 1
ATOM 1672 C C . PRO A 1 229 ? 16.460 15.768 -23.263 1.00 97.38 229 PRO A C 1
ATOM 1674 O O . PRO A 1 229 ? 16.679 14.586 -23.012 1.00 97.38 229 PRO A O 1
ATOM 1677 N N . ASP A 1 230 ? 16.675 16.267 -24.480 1.00 97.19 230 ASP A N 1
ATOM 1678 C CA . ASP A 1 230 ? 17.316 15.484 -25.541 1.00 97.19 230 ASP A CA 1
ATOM 1679 C C . ASP A 1 230 ? 18.844 15.462 -25.322 1.00 97.19 230 ASP A C 1
ATOM 1681 O O . ASP A 1 230 ? 19.492 16.513 -25.421 1.00 97.19 230 ASP A O 1
ATOM 1685 N N . PRO A 1 231 ? 19.456 14.293 -25.046 1.00 96.44 231 PRO A N 1
ATOM 1686 C CA . PRO A 1 231 ? 20.884 14.205 -24.754 1.00 96.44 231 PRO A CA 1
ATOM 1687 C C . PRO A 1 231 ? 21.769 14.461 -25.984 1.00 96.44 231 PRO A C 1
ATOM 1689 O O . PRO A 1 231 ? 22.973 14.668 -25.835 1.00 96.44 231 PRO A O 1
ATOM 1692 N N . THR A 1 232 ? 21.209 14.456 -27.200 1.00 97.00 232 THR A N 1
ATOM 1693 C CA . THR A 1 232 ? 21.965 14.715 -28.436 1.00 97.00 232 THR A CA 1
ATOM 1694 C C . THR A 1 232 ? 22.165 16.206 -28.698 1.00 97.00 232 THR A C 1
ATOM 1696 O O . THR A 1 232 ? 23.164 16.598 -29.303 1.00 97.00 232 THR A O 1
ATOM 1699 N N . ASN A 1 233 ? 21.233 17.044 -28.235 1.00 94.56 233 ASN A N 1
ATOM 1700 C CA . ASN A 1 233 ? 21.315 18.494 -28.328 1.00 94.56 233 ASN A CA 1
ATOM 1701 C C . ASN A 1 233 ? 20.369 19.149 -27.302 1.00 94.56 233 ASN A C 1
ATOM 1703 O O . ASN A 1 233 ? 19.160 19.167 -27.528 1.00 94.56 233 ASN A O 1
ATOM 1707 N N . PRO A 1 234 ? 20.896 19.795 -26.245 1.00 87.94 234 PRO A N 1
ATOM 1708 C CA . PRO A 1 234 ? 20.082 20.469 -25.229 1.00 87.94 234 PRO A CA 1
ATOM 1709 C C . PRO A 1 234 ? 19.195 21.610 -25.753 1.00 87.94 234 PRO A C 1
ATOM 1711 O O . PRO A 1 234 ? 18.310 22.072 -25.040 1.00 87.94 234 PRO A O 1
ATOM 1714 N N . MET A 1 235 ? 19.437 22.098 -26.977 1.00 93.38 235 MET A N 1
ATOM 1715 C CA . MET A 1 235 ? 18.590 23.107 -27.623 1.00 93.38 235 MET A CA 1
ATOM 1716 C C . MET A 1 235 ? 17.333 22.512 -28.272 1.00 93.38 235 MET A C 1
ATOM 1718 O O . MET A 1 235 ? 16.439 23.268 -28.658 1.00 93.38 235 MET A O 1
ATOM 1722 N N . ASN A 1 236 ? 17.268 21.188 -28.439 1.00 94.94 236 ASN A N 1
ATOM 1723 C CA . ASN A 1 236 ? 16.076 20.526 -28.950 1.00 94.94 236 ASN A CA 1
ATOM 1724 C C . ASN A 1 236 ? 14.952 20.578 -27.900 1.00 94.94 236 ASN A C 1
ATOM 1726 O O . ASN A 1 236 ? 15.222 20.624 -26.697 1.00 94.94 236 ASN A O 1
ATOM 1730 N N . PRO A 1 237 ? 13.679 20.547 -28.332 1.00 95.25 237 PRO A N 1
ATOM 1731 C CA . PRO A 1 237 ? 12.566 20.376 -27.410 1.00 95.25 237 PRO A CA 1
ATOM 1732 C C . PRO A 1 237 ? 12.734 19.104 -26.559 1.00 95.25 237 PRO A C 1
ATOM 1734 O O . PRO A 1 237 ? 13.211 18.096 -27.085 1.00 95.25 237 PRO A O 1
ATO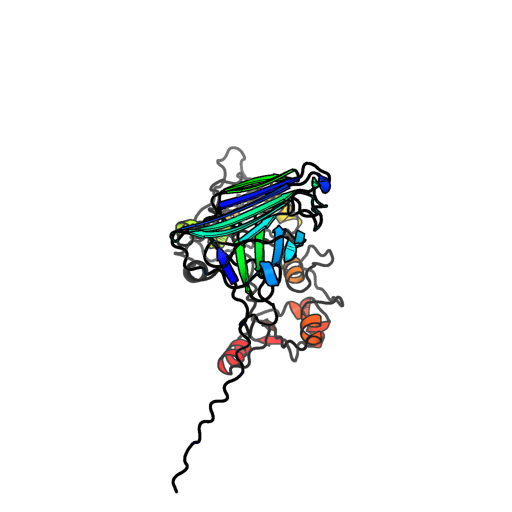M 1737 N N . PRO A 1 238 ? 12.306 19.114 -25.283 1.00 96.88 238 PRO A N 1
ATOM 1738 C CA . PRO A 1 238 ? 12.274 17.907 -24.468 1.00 96.88 238 PRO A CA 1
ATOM 1739 C C . PRO A 1 238 ? 11.460 16.794 -25.131 1.00 96.88 238 PRO A C 1
ATOM 1741 O O . PRO A 1 238 ? 10.425 17.040 -25.754 1.00 96.88 238 PRO A O 1
ATOM 1744 N N . ILE A 1 239 ? 11.907 15.558 -24.945 1.00 97.56 239 ILE A N 1
ATOM 1745 C CA . ILE A 1 239 ? 11.224 14.356 -25.407 1.00 97.56 239 ILE A CA 1
ATOM 1746 C C . ILE A 1 239 ? 10.104 14.059 -24.413 1.00 97.56 239 ILE A C 1
ATOM 1748 O O . ILE A 1 239 ? 10.350 13.624 -23.288 1.00 97.56 239 ILE A O 1
ATOM 1752 N N . THR A 1 240 ? 8.869 14.346 -24.814 1.00 96.56 240 THR A N 1
ATOM 1753 C CA . THR A 1 240 ? 7.668 14.109 -24.003 1.00 96.56 240 THR A CA 1
ATOM 1754 C C . THR A 1 240 ? 7.205 12.657 -24.089 1.00 96.56 240 THR A C 1
ATOM 1756 O O . THR A 1 240 ? 7.500 11.997 -25.090 1.00 96.56 240 THR A O 1
ATOM 1759 N N . PRO A 1 241 ? 6.416 12.172 -23.111 1.00 96.25 241 PRO A N 1
ATOM 1760 C CA . PRO A 1 241 ? 5.804 10.857 -23.199 1.00 96.25 241 PRO A CA 1
ATOM 1761 C C . PRO A 1 241 ? 5.003 10.658 -24.493 1.00 96.25 241 PRO A C 1
ATOM 1763 O O . PRO A 1 241 ? 4.285 11.565 -24.924 1.00 96.25 241 PRO A O 1
ATOM 1766 N N . PHE A 1 242 ? 5.104 9.482 -25.117 1.00 95.56 242 PHE A N 1
ATOM 1767 C CA . PHE A 1 242 ? 4.413 9.183 -26.378 1.00 95.56 242 PHE A CA 1
ATOM 1768 C C . PHE A 1 242 ? 3.895 7.746 -26.448 1.00 95.56 242 PHE A C 1
ATOM 1770 O O . PHE A 1 242 ? 4.458 6.831 -25.853 1.00 95.56 242 PHE A O 1
ATOM 1777 N N . HIS A 1 243 ? 2.827 7.540 -27.217 1.00 95.62 243 HIS A N 1
ATOM 1778 C CA . HIS A 1 243 ? 2.258 6.213 -27.431 1.00 95.62 243 HIS A CA 1
ATOM 1779 C C . HIS A 1 243 ? 3.182 5.358 -28.305 1.00 95.62 243 HIS A C 1
ATOM 1781 O O . HIS A 1 243 ? 3.550 5.747 -29.419 1.00 95.62 243 HIS A O 1
ATOM 1787 N N . LYS A 1 244 ? 3.585 4.194 -27.794 1.00 92.62 244 LYS A N 1
ATOM 1788 C CA . LYS A 1 244 ? 4.403 3.224 -28.521 1.00 92.62 244 LYS A CA 1
ATOM 1789 C C . LYS A 1 244 ? 3.539 2.445 -29.502 1.00 92.62 244 LYS A C 1
ATOM 1791 O O . LYS A 1 244 ? 2.518 1.880 -29.144 1.00 92.62 244 LYS A O 1
ATOM 1796 N N . THR A 1 245 ? 4.031 2.324 -30.729 1.00 87.44 245 THR A N 1
ATOM 1797 C CA . THR A 1 245 ? 3.421 1.496 -31.784 1.00 87.44 245 THR A CA 1
ATOM 1798 C C . THR A 1 245 ? 4.214 0.220 -32.073 1.00 87.44 245 THR A C 1
ATOM 1800 O O . THR A 1 245 ? 3.787 -0.620 -32.864 1.00 87.44 245 THR A O 1
ATOM 1803 N N . THR A 1 246 ? 5.370 0.052 -31.425 1.00 84.19 246 THR A N 1
ATOM 1804 C CA . THR A 1 246 ? 6.250 -1.110 -31.584 1.00 84.19 246 THR A CA 1
ATOM 1805 C C . THR A 1 246 ? 6.191 -1.978 -30.338 1.00 84.19 246 THR A C 1
ATOM 1807 O O . THR A 1 246 ? 6.739 -1.600 -29.312 1.00 84.19 246 THR A O 1
ATOM 1810 N N . TYR A 1 247 ? 5.601 -3.167 -30.450 1.00 83.50 247 TYR A N 1
ATOM 1811 C CA . TYR A 1 247 ? 5.433 -4.095 -29.322 1.00 83.50 247 TYR A CA 1
ATOM 1812 C C . TYR A 1 247 ? 6.686 -4.921 -28.995 1.00 83.50 247 TYR A C 1
ATOM 1814 O O . TYR A 1 247 ? 6.857 -5.398 -27.873 1.00 83.50 247 TYR A O 1
ATOM 1822 N N . CYS A 1 248 ? 7.575 -5.094 -29.975 1.00 79.38 248 CYS A N 1
ATOM 1823 C CA . CYS A 1 248 ? 8.837 -5.805 -29.805 1.00 79.38 248 CYS A CA 1
ATOM 1824 C C . CYS A 1 248 ? 9.941 -4.816 -29.424 1.00 79.38 248 CYS A C 1
ATOM 1826 O O . CYS A 1 248 ? 10.598 -4.243 -30.294 1.00 79.38 248 CYS A O 1
ATOM 1828 N N . GLU A 1 249 ? 10.153 -4.623 -28.126 1.00 75.00 249 GLU A N 1
ATOM 1829 C CA . GLU A 1 249 ? 11.282 -3.832 -27.635 1.00 75.00 249 GLU A CA 1
ATOM 1830 C C . GLU A 1 249 ? 12.598 -4.558 -27.937 1.00 75.00 249 GLU A C 1
ATOM 1832 O O . GLU A 1 249 ? 12.824 -5.687 -27.507 1.00 75.00 249 GLU A O 1
ATOM 1837 N N . VAL A 1 250 ? 13.465 -3.910 -28.714 1.00 69.75 250 VAL A N 1
ATOM 1838 C CA . VAL A 1 250 ? 14.713 -4.509 -29.224 1.00 69.75 250 VAL A CA 1
ATOM 1839 C C . VAL A 1 250 ? 15.905 -4.342 -28.279 1.00 69.75 250 VAL A C 1
ATOM 1841 O O . VAL A 1 250 ? 16.969 -4.902 -28.532 1.00 69.75 250 VAL A O 1
ATOM 1844 N N . ALA A 1 251 ? 15.754 -3.560 -27.210 1.00 77.56 251 ALA A N 1
ATOM 1845 C CA . ALA A 1 251 ? 16.774 -3.377 -26.187 1.00 77.56 251 ALA A CA 1
ATOM 1846 C C . ALA A 1 251 ? 16.119 -3.177 -24.823 1.00 77.56 251 ALA A C 1
ATOM 1848 O O . ALA A 1 251 ? 15.093 -2.505 -24.714 1.00 77.56 251 ALA A O 1
ATOM 1849 N N . ASP A 1 252 ? 16.740 -3.753 -23.802 1.00 86.50 252 ASP A N 1
ATOM 1850 C CA . ASP A 1 252 ? 16.361 -3.511 -22.420 1.00 86.50 252 ASP A CA 1
ATOM 1851 C C . ASP A 1 252 ? 16.749 -2.086 -22.004 1.00 86.50 252 ASP A C 1
ATOM 1853 O O . ASP A 1 252 ? 17.790 -1.570 -22.427 1.00 86.50 252 ASP A O 1
ATOM 1857 N N . LEU A 1 253 ? 15.900 -1.455 -21.195 1.00 91.50 253 LEU A N 1
ATOM 1858 C CA . LEU A 1 253 ? 16.187 -0.141 -20.626 1.00 91.50 253 LEU A CA 1
ATOM 1859 C C . LEU A 1 253 ? 17.123 -0.297 -19.426 1.00 91.50 253 LEU A C 1
ATOM 1861 O O . LEU A 1 253 ? 17.219 -1.359 -18.808 1.00 91.50 253 LEU A O 1
ATOM 1865 N N . ASN A 1 254 ? 17.842 0.762 -19.092 1.00 92.88 254 ASN A N 1
ATOM 1866 C CA . ASN A 1 254 ? 18.798 0.759 -18.005 1.00 92.88 254 ASN A CA 1
ATOM 1867 C C . ASN A 1 254 ? 18.083 0.706 -16.654 1.00 92.88 254 ASN A C 1
ATOM 1869 O O . ASN A 1 254 ? 17.563 1.690 -16.163 1.00 92.88 254 ASN A O 1
ATOM 1873 N N . HIS A 1 255 ? 18.133 -0.449 -16.007 1.00 93.50 255 HIS A N 1
ATOM 1874 C CA . HIS A 1 255 ? 17.577 -0.659 -14.670 1.00 93.50 255 HIS A CA 1
ATOM 1875 C C . HIS A 1 255 ? 18.686 -0.985 -13.651 1.00 93.50 255 HIS A C 1
ATOM 1877 O O . HIS A 1 255 ? 18.452 -1.604 -12.612 1.00 93.50 255 HIS A O 1
ATOM 1883 N N . SER A 1 256 ? 19.934 -0.605 -13.959 1.00 95.44 256 SER A N 1
ATOM 1884 C CA . SER A 1 256 ? 21.076 -0.760 -13.053 1.00 95.44 256 SER A CA 1
ATOM 1885 C C . SER A 1 256 ? 21.010 0.228 -11.890 1.00 95.44 256 SER A C 1
ATOM 1887 O O . SER A 1 256 ? 20.453 1.304 -12.046 1.00 95.44 256 SER A O 1
ATOM 1889 N N . TRP A 1 257 ? 21.657 -0.078 -10.756 1.00 95.88 257 TRP A N 1
ATOM 1890 C CA . TRP A 1 257 ? 21.751 0.867 -9.630 1.00 95.88 257 TRP A CA 1
ATOM 1891 C C . TRP A 1 257 ? 22.210 2.260 -10.086 1.00 95.88 257 TRP A C 1
ATOM 1893 O O . TRP A 1 257 ? 21.549 3.250 -9.809 1.00 95.88 257 TRP A O 1
ATOM 1903 N N . ASN A 1 258 ? 23.323 2.354 -10.818 1.00 97.19 258 ASN A N 1
ATOM 1904 C CA . ASN A 1 258 ? 23.823 3.655 -11.269 1.00 97.19 258 ASN A CA 1
ATOM 1905 C C . ASN A 1 258 ? 22.885 4.305 -12.296 1.00 97.19 258 ASN A C 1
ATOM 1907 O O . ASN A 1 258 ? 22.706 5.517 -12.257 1.00 97.19 258 ASN A O 1
ATOM 1911 N N . GLY A 1 259 ? 22.300 3.507 -13.194 1.00 96.50 259 GLY A N 1
ATOM 1912 C CA . GLY A 1 259 ? 21.365 3.979 -14.210 1.00 96.50 259 GLY A CA 1
ATOM 1913 C C . GLY A 1 259 ? 20.124 4.601 -13.596 1.00 96.50 259 GLY A C 1
ATOM 1914 O O . GLY A 1 259 ? 19.893 5.783 -13.791 1.00 96.50 259 GLY A O 1
ATOM 1915 N N . THR A 1 260 ? 19.400 3.859 -12.759 1.00 95.75 260 THR A N 1
ATOM 1916 C CA . THR A 1 260 ? 18.154 4.339 -12.146 1.00 95.75 260 THR A CA 1
ATOM 1917 C C . THR A 1 260 ? 18.368 5.563 -11.259 1.00 95.75 260 THR A C 1
ATOM 1919 O O . THR A 1 260 ? 17.499 6.420 -11.160 1.00 95.75 260 THR A O 1
ATOM 1922 N N . HIS A 1 261 ? 19.533 5.692 -10.613 1.00 97.88 261 HIS A N 1
ATOM 1923 C CA . HIS A 1 261 ? 19.857 6.907 -9.858 1.00 97.88 261 HIS A CA 1
ATOM 1924 C C . HIS A 1 261 ? 20.147 8.105 -10.772 1.00 97.88 261 HIS A C 1
ATOM 1926 O O . HIS A 1 261 ? 19.813 9.227 -10.402 1.00 97.88 261 HIS A O 1
ATOM 1932 N N . ALA A 1 262 ? 20.744 7.878 -11.947 1.00 98.31 262 ALA A N 1
ATOM 1933 C CA . ALA A 1 262 ? 20.910 8.916 -12.959 1.00 98.31 262 ALA A CA 1
ATOM 1934 C C . ALA A 1 262 ? 19.567 9.312 -13.591 1.00 98.31 262 ALA A C 1
ATOM 1936 O O . ALA A 1 262 ? 19.359 10.487 -13.845 1.00 98.31 262 ALA A O 1
ATOM 1937 N N . GLU A 1 263 ? 18.644 8.366 -13.788 1.00 97.50 263 GLU A N 1
ATOM 1938 C CA . GLU A 1 263 ? 17.286 8.637 -14.286 1.00 97.50 263 GLU A CA 1
ATOM 1939 C C . GLU A 1 263 ? 16.486 9.528 -13.327 1.00 97.50 263 GLU A C 1
ATOM 1941 O O . GLU A 1 263 ? 15.853 10.497 -13.744 1.00 97.50 263 GLU A O 1
ATOM 1946 N N . VAL A 1 264 ? 16.548 9.214 -12.029 1.00 97.06 264 VAL A N 1
ATOM 1947 C CA . VAL A 1 264 ? 15.850 9.960 -10.971 1.00 97.06 264 VAL A CA 1
ATOM 1948 C C . VAL A 1 264 ? 16.470 11.342 -10.727 1.00 97.06 264 VAL A C 1
ATOM 1950 O O . VAL A 1 264 ? 15.766 12.242 -10.272 1.00 97.06 264 VAL A O 1
ATOM 1953 N N . ASP A 1 265 ? 17.770 11.504 -10.987 1.00 97.25 265 ASP A N 1
ATOM 1954 C CA . ASP A 1 265 ? 18.563 12.732 -10.809 1.00 97.25 265 ASP A CA 1
ATOM 1955 C C . ASP A 1 265 ? 18.228 13.519 -9.527 1.00 97.25 265 ASP A C 1
ATOM 1957 O O . ASP A 1 265 ? 17.724 14.641 -9.535 1.00 97.25 265 ASP A O 1
ATOM 1961 N N . GLY A 1 266 ? 18.401 12.876 -8.368 1.00 96.12 266 GLY A N 1
ATOM 1962 C CA . GLY A 1 266 ? 18.128 13.516 -7.075 1.00 96.12 266 GLY A CA 1
ATOM 1963 C C . GLY A 1 266 ? 16.664 13.932 -6.853 1.00 96.12 266 GLY A C 1
ATOM 1964 O O . GLY A 1 266 ? 16.389 14.715 -5.944 1.00 96.12 266 GLY A O 1
ATOM 1965 N N . GLY A 1 267 ? 15.732 13.401 -7.650 1.00 95.06 267 GLY A N 1
ATOM 1966 C CA . GLY A 1 267 ? 14.302 13.707 -7.618 1.00 95.06 267 GLY A CA 1
ATOM 1967 C C . GLY A 1 267 ? 13.836 14.671 -8.713 1.00 95.06 267 GLY A C 1
ATOM 1968 O O . GLY A 1 267 ? 12.652 14.998 -8.734 1.00 95.06 267 GLY A O 1
ATOM 1969 N N . ALA A 1 268 ? 14.724 15.123 -9.606 1.00 95.69 268 ALA A N 1
ATOM 1970 C CA . ALA A 1 268 ? 14.349 15.941 -10.760 1.00 95.69 268 ALA A CA 1
ATOM 1971 C C . ALA A 1 268 ? 13.591 15.140 -11.835 1.00 95.69 268 ALA A C 1
ATOM 1973 O O . ALA A 1 268 ? 12.752 15.712 -12.531 1.00 95.69 268 ALA A O 1
ATOM 1974 N N . MET A 1 269 ? 13.813 13.818 -11.903 1.00 95.62 269 MET A N 1
ATOM 1975 C CA . MET A 1 269 ? 13.138 12.891 -12.826 1.00 95.62 269 MET A CA 1
ATOM 1976 C C . MET A 1 269 ? 13.344 13.239 -14.314 1.00 95.62 269 MET A C 1
ATOM 1978 O O . MET A 1 269 ? 12.467 13.001 -15.149 1.00 95.62 269 MET A O 1
ATOM 1982 N N . ASP A 1 270 ? 14.496 13.815 -14.658 1.00 96.31 270 ASP A N 1
ATOM 1983 C CA . ASP A 1 270 ? 14.829 14.309 -15.998 1.00 96.31 270 ASP A CA 1
ATOM 1984 C C . ASP A 1 270 ? 16.034 13.602 -16.649 1.00 96.31 270 ASP A C 1
ATOM 1986 O O . ASP A 1 270 ? 16.507 14.024 -17.705 1.00 96.31 270 ASP A O 1
ATOM 1990 N N . GLY A 1 271 ? 16.509 12.492 -16.074 1.00 97.19 271 GLY A N 1
ATOM 1991 C CA . GLY A 1 271 ? 17.667 11.754 -16.583 1.00 97.19 271 GLY A CA 1
ATOM 1992 C C . GLY A 1 271 ? 17.360 10.550 -17.482 1.00 97.19 271 GLY A C 1
ATOM 1993 O O . GLY A 1 271 ? 18.295 9.900 -17.956 1.00 97.19 271 GLY A O 1
ATOM 1994 N N . PHE A 1 272 ? 16.090 10.209 -17.722 1.00 97.00 272 PHE A N 1
ATOM 1995 C CA . PHE A 1 272 ? 15.678 8.964 -18.388 1.00 97.00 272 PHE A CA 1
ATOM 1996 C C . PHE A 1 272 ? 16.214 8.833 -19.813 1.00 97.00 272 PHE A C 1
ATOM 1998 O O . PHE A 1 272 ? 16.753 7.788 -20.181 1.00 97.00 272 PHE A O 1
ATOM 2005 N N . THR A 1 273 ? 16.119 9.891 -20.615 1.00 97.44 273 THR A N 1
ATOM 2006 C CA . THR A 1 273 ? 16.624 9.911 -21.999 1.00 97.44 273 THR A CA 1
ATOM 2007 C C . THR A 1 273 ? 18.144 9.759 -22.038 1.00 97.44 273 THR A C 1
ATOM 2009 O O . THR A 1 273 ? 18.675 8.930 -22.774 1.00 97.44 273 THR A O 1
ATOM 2012 N N . ALA A 1 274 ? 18.870 10.492 -21.193 1.00 97.38 274 ALA A N 1
ATOM 2013 C CA . ALA A 1 274 ? 20.326 10.427 -21.134 1.00 97.38 274 ALA A CA 1
ATOM 2014 C C . ALA A 1 274 ? 20.837 9.056 -20.652 1.00 97.38 274 ALA A C 1
ATOM 2016 O O . ALA A 1 274 ? 21.770 8.508 -21.238 1.00 97.38 274 ALA A O 1
ATOM 2017 N N . ALA A 1 275 ? 20.213 8.472 -19.624 1.00 97.25 275 ALA A N 1
ATOM 2018 C CA . ALA A 1 275 ? 20.620 7.187 -19.049 1.00 97.25 275 ALA A CA 1
ATOM 2019 C C . ALA A 1 275 ? 20.349 5.978 -19.966 1.00 97.25 275 ALA A C 1
ATOM 2021 O O . ALA A 1 275 ? 20.966 4.921 -19.781 1.00 97.25 275 ALA A O 1
ATOM 2022 N N . ASN A 1 276 ? 19.451 6.136 -20.946 1.00 96.06 276 ASN A N 1
ATOM 2023 C CA . ASN A 1 276 ? 19.048 5.099 -21.901 1.00 96.06 276 ASN A CA 1
ATOM 2024 C C . ASN A 1 276 ? 19.573 5.318 -23.328 1.00 96.06 276 ASN A C 1
ATOM 2026 O O . ASN A 1 276 ? 19.367 4.461 -24.196 1.00 96.06 276 ASN A O 1
ATOM 2030 N N . ALA A 1 277 ? 20.272 6.426 -23.583 1.00 95.19 277 ALA A N 1
ATOM 2031 C CA . ALA A 1 277 ? 20.877 6.707 -24.875 1.00 95.19 277 ALA A CA 1
ATOM 2032 C C . ALA A 1 277 ? 21.943 5.659 -25.233 1.00 95.19 277 ALA A C 1
ATOM 2034 O O . ALA A 1 277 ? 22.845 5.347 -24.452 1.00 95.19 277 ALA A O 1
ATOM 2035 N N . ASN A 1 278 ? 21.860 5.105 -26.442 1.00 92.44 278 ASN A N 1
ATOM 2036 C CA . ASN A 1 278 ? 22.851 4.168 -26.969 1.00 92.44 278 ASN A CA 1
ATOM 2037 C C . ASN A 1 278 ? 22.957 4.256 -28.496 1.00 92.44 278 ASN A C 1
ATOM 2039 O O . ASN A 1 278 ? 22.242 5.015 -29.138 1.00 92.44 278 ASN A O 1
ATOM 2043 N N . GLY A 1 279 ? 23.849 3.471 -29.106 1.00 91.00 279 GLY A N 1
ATOM 2044 C CA . GLY A 1 279 ? 24.090 3.545 -30.553 1.00 91.00 279 GLY A CA 1
ATOM 2045 C C . GLY A 1 279 ? 22.858 3.275 -31.431 1.00 91.00 279 GLY A C 1
ATOM 2046 O O . GLY A 1 279 ? 22.795 3.791 -32.542 1.00 91.00 279 GLY A O 1
ATOM 2047 N N . ALA A 1 280 ? 21.881 2.500 -30.946 1.00 89.62 280 ALA A N 1
ATOM 2048 C CA . ALA A 1 280 ? 20.638 2.214 -31.667 1.00 89.62 280 ALA A CA 1
ATOM 2049 C C . ALA A 1 280 ? 19.502 3.207 -31.347 1.00 89.62 280 ALA A C 1
ATOM 2051 O O . ALA A 1 280 ? 18.526 3.271 -32.087 1.00 89.62 280 ALA A O 1
ATOM 2052 N N . ASP A 1 281 ? 19.622 3.967 -30.258 1.00 92.62 281 ASP A N 1
ATOM 2053 C CA . ASP A 1 281 ? 18.677 5.000 -29.820 1.00 92.62 281 ASP A CA 1
ATOM 2054 C C . ASP A 1 281 ? 19.469 6.155 -29.189 1.00 92.62 281 ASP A C 1
ATOM 2056 O O . ASP A 1 281 ? 19.585 6.229 -27.963 1.00 92.62 281 ASP A O 1
ATOM 2060 N N . PRO A 1 282 ? 20.092 7.026 -30.006 1.00 94.88 282 PRO A N 1
ATOM 2061 C CA . PRO A 1 282 ? 21.000 8.057 -29.501 1.00 94.88 282 PRO A CA 1
ATOM 2062 C C . PRO A 1 282 ? 20.320 9.092 -28.602 1.00 94.88 282 PRO A C 1
ATOM 2064 O O . PRO A 1 282 ? 20.995 9.760 -27.826 1.00 94.88 282 PRO A O 1
ATOM 2067 N N . THR A 1 283 ? 18.998 9.227 -28.706 1.00 95.94 283 THR A N 1
ATOM 2068 C CA . THR A 1 283 ? 18.196 10.135 -27.882 1.00 95.94 283 THR A CA 1
ATOM 2069 C C . THR A 1 283 ? 17.686 9.475 -26.598 1.00 95.94 283 THR A C 1
ATOM 2071 O O . THR A 1 283 ? 17.147 10.169 -25.742 1.00 95.94 283 THR A O 1
ATOM 2074 N N . GLY A 1 284 ? 17.801 8.145 -26.469 1.00 95.06 284 GLY A N 1
ATOM 2075 C CA . GLY A 1 284 ? 17.202 7.363 -25.380 1.00 95.06 284 GLY A CA 1
ATOM 2076 C C . GLY A 1 284 ? 15.677 7.474 -25.311 1.00 95.06 284 GLY A C 1
ATOM 2077 O O . GLY A 1 284 ? 15.070 7.229 -24.267 1.00 95.06 284 GLY A O 1
ATOM 2078 N N . SER A 1 285 ? 15.046 7.867 -26.418 1.00 94.62 285 SER A N 1
ATOM 2079 C CA . SER A 1 285 ? 13.623 8.204 -26.478 1.00 94.62 285 SER A CA 1
ATOM 2080 C C . SER A 1 285 ? 12.708 7.041 -26.100 1.00 94.62 285 SER A C 1
ATOM 2082 O O . SER A 1 285 ? 11.594 7.269 -25.632 1.00 94.62 285 SER A O 1
ATOM 2084 N N . ARG A 1 286 ? 13.164 5.788 -26.239 1.00 92.62 286 ARG A N 1
ATOM 2085 C CA . ARG A 1 286 ? 12.360 4.607 -25.888 1.00 92.62 286 ARG A CA 1
ATOM 2086 C C . ARG A 1 286 ? 11.920 4.576 -24.430 1.00 92.62 286 ARG A C 1
ATOM 2088 O O . ARG A 1 286 ? 10.877 3.972 -24.174 1.00 92.62 286 ARG A O 1
ATOM 2095 N N . ALA A 1 287 ? 12.669 5.207 -23.525 1.00 93.94 287 ALA A N 1
ATOM 2096 C CA . ALA A 1 287 ? 12.321 5.305 -22.109 1.00 93.94 287 ALA A CA 1
ATOM 2097 C C . ALA A 1 287 ? 11.049 6.136 -21.860 1.00 93.94 287 ALA A C 1
ATOM 2099 O O . ALA A 1 287 ? 10.375 5.929 -20.860 1.00 93.94 287 ALA A O 1
ATOM 2100 N N . MET A 1 288 ? 10.686 7.025 -22.793 1.00 95.25 288 MET A N 1
ATOM 2101 C CA . MET A 1 288 ? 9.528 7.918 -22.666 1.00 95.25 288 MET A CA 1
ATOM 2102 C C . MET A 1 288 ? 8.237 7.335 -23.265 1.00 95.25 288 MET A C 1
ATOM 2104 O O . MET A 1 288 ? 7.212 8.008 -23.312 1.00 95.25 288 MET A O 1
ATOM 2108 N N . GLY A 1 289 ? 8.260 6.112 -23.792 1.00 94.56 289 GLY A N 1
ATOM 2109 C CA . GLY A 1 289 ? 7.095 5.561 -24.481 1.00 94.56 289 GLY A CA 1
ATOM 2110 C C . GLY A 1 289 ? 6.151 4.771 -23.561 1.00 94.56 289 GLY A C 1
ATOM 2111 O O . GLY A 1 289 ? 6.619 3.983 -22.742 1.00 94.56 289 GLY A O 1
ATOM 2112 N N . TYR A 1 290 ? 4.838 4.901 -23.763 1.00 95.12 290 TYR A N 1
ATOM 2113 C CA . TYR A 1 290 ? 3.788 4.181 -23.025 1.00 95.12 290 TYR A CA 1
ATOM 2114 C C . TYR A 1 290 ? 2.858 3.384 -23.949 1.00 95.12 290 TYR A C 1
ATOM 2116 O O . TYR A 1 290 ? 2.796 3.635 -25.152 1.00 95.12 290 TYR A O 1
ATOM 2124 N N . TYR A 1 291 ? 2.100 2.456 -23.367 1.00 95.62 291 TYR A N 1
ATOM 2125 C CA . TYR A 1 291 ? 0.994 1.736 -24.002 1.00 95.62 291 TYR A CA 1
ATOM 2126 C C . TYR A 1 291 ? -0.348 2.126 -23.381 1.00 95.62 291 TYR A C 1
ATOM 2128 O O . TYR A 1 291 ? -0.403 2.618 -22.250 1.00 95.62 291 TYR A O 1
ATOM 2136 N N . ASP A 1 292 ? -1.436 1.876 -24.105 1.00 96.00 292 ASP A N 1
ATOM 2137 C CA . ASP A 1 292 ? -2.789 2.135 -23.616 1.00 96.00 292 ASP A CA 1
ATOM 2138 C C . ASP A 1 292 ? -3.704 0.900 -23.705 1.00 96.00 292 ASP A C 1
ATOM 2140 O O . ASP A 1 292 ? -3.252 -0.217 -23.985 1.00 96.00 292 ASP A O 1
ATOM 2144 N N . GLN A 1 293 ? -5.000 1.066 -23.422 1.00 96.38 293 GLN A N 1
ATOM 2145 C CA . GLN A 1 293 ? -5.971 -0.029 -23.465 1.00 96.38 293 GLN A CA 1
ATOM 2146 C C . GLN A 1 293 ? -6.050 -0.716 -24.837 1.00 96.38 293 GLN A C 1
ATOM 2148 O O . GLN A 1 293 ? -6.444 -1.883 -24.903 1.00 96.38 293 GLN A O 1
ATOM 2153 N N . THR A 1 294 ? -5.699 -0.027 -25.926 1.00 96.12 294 THR A N 1
ATOM 2154 C CA . THR A 1 294 ? -5.723 -0.609 -27.273 1.00 96.12 294 THR A CA 1
ATOM 2155 C C . THR A 1 294 ? -4.615 -1.642 -27.468 1.00 96.12 294 THR A C 1
ATOM 2157 O O . THR A 1 294 ? -4.829 -2.623 -28.182 1.00 96.12 294 THR A O 1
ATOM 2160 N N . ASP A 1 295 ? -3.487 -1.493 -26.767 1.00 96.19 295 ASP A N 1
ATOM 2161 C CA . ASP A 1 295 ? -2.365 -2.437 -26.813 1.00 96.19 295 ASP A CA 1
ATOM 2162 C C . ASP A 1 295 ? -2.414 -3.470 -25.683 1.00 96.19 295 ASP A C 1
ATOM 2164 O O . ASP A 1 295 ? -2.060 -4.634 -25.876 1.00 96.19 295 ASP A O 1
ATOM 2168 N N . LEU A 1 296 ? -2.849 -3.049 -24.489 1.00 95.06 296 LEU A N 1
ATOM 2169 C CA . LEU A 1 296 ? -2.855 -3.850 -23.262 1.00 95.06 296 LEU A CA 1
ATOM 2170 C C . LEU A 1 296 ? -4.279 -4.072 -22.707 1.00 95.06 296 LEU A C 1
ATOM 2172 O O . LEU A 1 296 ? -4.516 -3.859 -21.511 1.00 95.06 296 LEU A O 1
ATOM 2176 N N . PRO A 1 297 ? -5.245 -4.560 -23.512 1.00 96.12 297 PRO A N 1
ATOM 2177 C CA . PRO A 1 297 ? -6.653 -4.620 -23.113 1.00 96.12 297 PRO A CA 1
ATOM 2178 C C . PRO A 1 297 ? -6.895 -5.506 -21.886 1.00 96.12 297 PRO A C 1
ATOM 2180 O O . PRO A 1 297 ? -7.790 -5.225 -21.089 1.00 96.12 297 PRO A O 1
ATOM 2183 N N . PHE A 1 298 ? -6.083 -6.553 -21.698 1.00 96.12 298 PHE A N 1
ATOM 2184 C CA . PHE A 1 298 ? -6.154 -7.410 -20.515 1.00 96.12 298 PHE A CA 1
ATOM 2185 C C . PHE A 1 298 ? -5.853 -6.638 -19.224 1.00 96.12 298 PHE A C 1
ATOM 2187 O O . PHE A 1 298 ? -6.634 -6.720 -18.279 1.00 96.12 298 PHE A O 1
ATOM 2194 N N . TYR A 1 299 ? -4.757 -5.871 -19.177 1.00 94.94 299 TYR A N 1
ATOM 2195 C CA . TYR A 1 299 ? -4.348 -5.160 -17.962 1.00 94.94 299 TYR A CA 1
ATOM 2196 C C . TYR A 1 299 ? -5.301 -4.016 -17.626 1.00 94.94 299 TYR A C 1
ATOM 2198 O O . TYR A 1 299 ? -5.694 -3.872 -16.471 1.00 94.94 299 TYR A O 1
ATOM 2206 N N . TYR A 1 300 ? -5.755 -3.265 -18.630 1.00 96.81 300 TYR A N 1
ATOM 2207 C CA . TYR A 1 300 ? -6.769 -2.232 -18.416 1.00 96.81 300 TYR A CA 1
ATOM 2208 C C . TYR A 1 300 ? -8.094 -2.842 -17.945 1.00 96.81 300 TYR A C 1
ATOM 2210 O O . TYR A 1 300 ? -8.693 -2.344 -16.998 1.00 96.81 300 TYR A O 1
ATOM 2218 N N . GLY A 1 301 ? -8.530 -3.970 -18.518 1.00 96.81 301 GLY A N 1
ATOM 2219 C CA . GLY A 1 301 ? -9.712 -4.693 -18.036 1.00 96.81 301 GLY A CA 1
ATOM 2220 C C . GLY A 1 301 ? -9.566 -5.189 -16.593 1.00 96.81 301 GLY A C 1
ATOM 2221 O O . GLY A 1 301 ? -10.487 -5.030 -15.788 1.00 96.81 301 GLY A O 1
ATOM 2222 N N . LEU A 1 302 ? -8.398 -5.740 -16.248 1.00 95.69 302 LEU A N 1
ATOM 2223 C CA . LEU A 1 302 ? -8.076 -6.211 -14.903 1.00 95.69 302 LEU A CA 1
ATOM 2224 C C . LEU A 1 302 ? -8.155 -5.067 -13.883 1.00 95.69 302 LEU A C 1
ATOM 2226 O O . LEU A 1 302 ? -8.885 -5.181 -12.902 1.00 95.69 302 LEU A O 1
ATOM 2230 N N . TYR A 1 303 ? -7.468 -3.951 -14.128 1.00 94.25 303 TYR A N 1
ATOM 2231 C CA . TYR A 1 303 ? -7.401 -2.839 -13.175 1.00 94.25 303 TYR A CA 1
ATOM 2232 C C . TYR A 1 303 ? -8.629 -1.923 -13.198 1.00 94.25 303 TYR A C 1
ATOM 2234 O O . TYR A 1 303 ? -8.882 -1.230 -12.219 1.00 94.25 303 TYR A O 1
ATOM 2242 N N . ASN A 1 304 ? -9.457 -1.969 -14.244 1.00 92.06 304 ASN A N 1
ATOM 2243 C CA . ASN A 1 304 ? -10.799 -1.376 -14.222 1.00 92.06 304 ASN A CA 1
ATOM 2244 C C . ASN A 1 304 ? -11.792 -2.193 -13.371 1.00 92.06 304 ASN A C 1
ATOM 2246 O O . ASN A 1 304 ? -12.814 -1.662 -12.943 1.00 92.06 304 ASN A O 1
ATOM 2250 N N . THR A 1 305 ? -11.504 -3.473 -13.116 1.00 94.25 305 THR A N 1
ATOM 2251 C CA . THR A 1 305 ? -12.402 -4.381 -12.378 1.00 94.25 305 THR A CA 1
ATOM 2252 C C . THR A 1 305 ? -11.966 -4.594 -10.930 1.00 94.25 305 THR A C 1
ATOM 2254 O O . THR A 1 305 ? -12.804 -4.672 -10.033 1.00 94.25 305 THR A O 1
ATOM 2257 N N . PHE A 1 306 ? -10.661 -4.711 -10.692 1.00 93.12 306 PHE A N 1
ATOM 2258 C CA . PHE A 1 306 ? -10.085 -5.047 -9.393 1.00 93.12 306 PHE A CA 1
ATOM 2259 C C . PHE A 1 306 ? -9.249 -3.898 -8.830 1.00 93.12 306 PHE A C 1
ATOM 2261 O O . PHE A 1 306 ? -8.932 -2.932 -9.519 1.00 93.12 306 PHE A O 1
ATOM 2268 N N . ALA A 1 307 ? -8.888 -4.013 -7.551 1.00 89.69 307 ALA A N 1
ATOM 2269 C CA . ALA A 1 307 ? -8.048 -3.026 -6.890 1.00 89.69 307 ALA A CA 1
ATOM 2270 C C . ALA A 1 307 ? -6.669 -2.911 -7.562 1.00 89.69 307 ALA A C 1
ATOM 2272 O O . ALA A 1 307 ? -6.070 -3.905 -7.976 1.00 89.69 307 ALA A O 1
ATOM 2273 N N . THR A 1 308 ? -6.157 -1.684 -7.607 1.00 89.25 308 THR A N 1
ATOM 2274 C CA . THR A 1 308 ? -4.800 -1.348 -8.045 1.00 89.25 308 THR A CA 1
ATOM 2275 C C . THR A 1 308 ? -4.206 -0.301 -7.101 1.00 89.25 308 THR A C 1
ATOM 2277 O O . THR A 1 308 ? -4.940 0.334 -6.342 1.00 89.25 308 THR A O 1
ATOM 2280 N N . GLY A 1 309 ? -2.884 -0.135 -7.120 1.00 87.62 309 GLY A N 1
ATOM 2281 C CA . GLY A 1 309 ? -2.179 0.884 -6.347 1.00 87.62 309 GLY A CA 1
ATOM 2282 C C . GLY A 1 309 ? -1.365 1.793 -7.261 1.00 87.62 309 GLY A C 1
ATOM 2283 O O . GLY A 1 309 ? -0.487 1.313 -7.967 1.00 87.62 309 GLY A O 1
ATOM 2284 N N . ASP A 1 310 ? -1.622 3.098 -7.198 1.00 85.62 310 ASP A N 1
ATOM 2285 C CA . ASP A 1 310 ? -0.888 4.157 -7.914 1.00 85.62 310 ASP A CA 1
ATOM 2286 C C . ASP A 1 310 ? 0.374 4.628 -7.159 1.00 85.62 310 ASP A C 1
ATOM 2288 O O . ASP A 1 310 ? 1.093 5.518 -7.599 1.00 85.62 310 ASP A O 1
ATOM 2292 N N . ARG A 1 311 ? 0.651 4.031 -5.991 1.00 89.38 311 ARG A N 1
ATOM 2293 C CA . ARG A 1 311 ? 1.796 4.338 -5.112 1.00 89.38 311 ARG A CA 1
ATOM 2294 C C . ARG A 1 311 ? 2.526 3.078 -4.653 1.00 89.38 311 ARG A C 1
ATOM 2296 O O . ARG A 1 311 ? 2.915 2.954 -3.491 1.00 89.38 311 ARG A O 1
ATOM 2303 N N . TYR A 1 312 ? 2.680 2.121 -5.564 1.00 89.25 312 TYR A N 1
ATOM 2304 C CA . TYR A 1 312 ? 3.447 0.897 -5.345 1.00 89.25 312 TYR A CA 1
ATOM 2305 C C . TYR A 1 312 ? 4.814 1.004 -6.029 1.00 89.25 312 TYR A C 1
ATOM 2307 O O . TYR A 1 312 ? 4.915 0.957 -7.252 1.00 89.25 312 TYR A O 1
ATOM 2315 N N . PHE A 1 313 ? 5.871 1.150 -5.232 1.00 91.81 313 PHE A N 1
ATOM 2316 C CA . PHE A 1 313 ? 7.230 1.376 -5.724 1.00 91.81 313 PHE A CA 1
ATOM 2317 C C . PHE A 1 313 ? 8.105 0.137 -5.536 1.00 91.81 313 PHE A C 1
ATOM 2319 O O . PHE A 1 313 ? 7.927 -0.633 -4.589 1.00 91.81 313 PHE A O 1
ATOM 2326 N N . SER A 1 314 ? 9.109 -0.021 -6.400 1.00 92.38 314 SER A N 1
ATOM 2327 C CA . SER A 1 314 ? 10.218 -0.941 -6.141 1.00 92.38 314 SER A CA 1
ATOM 2328 C C . SER A 1 314 ? 10.878 -0.595 -4.805 1.00 92.38 314 SER A C 1
ATOM 2330 O O . SER A 1 314 ? 11.115 0.579 -4.518 1.00 92.38 314 SER A O 1
ATOM 2332 N N . SER A 1 315 ? 11.221 -1.601 -4.002 1.00 94.69 315 SER A N 1
ATOM 2333 C CA . SER A 1 315 ? 11.815 -1.380 -2.678 1.00 94.69 315 SER A CA 1
ATOM 2334 C C . SER A 1 315 ? 13.191 -0.708 -2.731 1.00 94.69 315 SER A C 1
ATOM 2336 O O . SER A 1 315 ? 13.588 -0.063 -1.763 1.00 94.69 315 SER A O 1
ATOM 2338 N N . ALA A 1 316 ? 13.912 -0.841 -3.848 1.00 94.62 316 ALA A N 1
ATOM 2339 C CA . ALA A 1 316 ? 15.156 -0.127 -4.103 1.00 94.62 316 ALA A CA 1
ATOM 2340 C C . ALA A 1 316 ? 15.297 0.258 -5.586 1.00 94.62 316 ALA A C 1
ATOM 2342 O O . ALA A 1 316 ? 14.889 -0.495 -6.472 1.00 94.62 316 ALA A O 1
ATOM 2343 N N . LEU A 1 317 ? 15.938 1.403 -5.851 1.00 94.69 317 LEU A N 1
ATOM 2344 C CA . LEU A 1 317 ? 16.314 1.868 -7.194 1.00 94.69 317 LEU A CA 1
ATOM 2345 C C . LEU A 1 317 ? 17.487 1.033 -7.727 1.00 94.69 317 LEU A C 1
ATOM 2347 O O . LEU A 1 317 ? 18.659 1.389 -7.582 1.00 94.69 317 LEU A O 1
ATOM 2351 N N . THR A 1 318 ? 17.172 -0.157 -8.228 1.00 94.00 318 THR A N 1
ATOM 2352 C CA . THR A 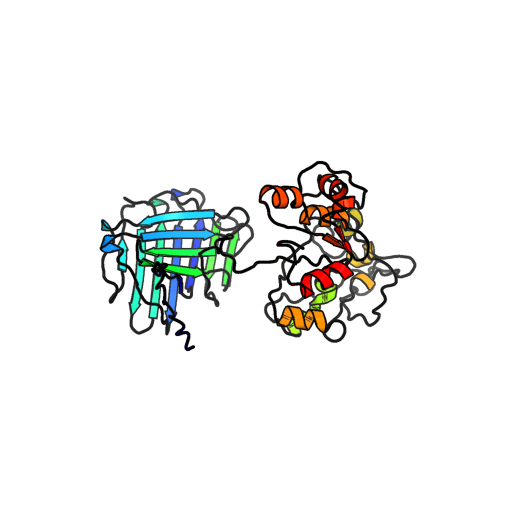1 318 ? 18.153 -1.157 -8.641 1.00 94.00 318 THR A CA 1
ATOM 2353 C C . THR A 1 318 ? 17.511 -2.244 -9.503 1.00 94.00 318 THR A C 1
ATOM 2355 O O . THR A 1 318 ? 16.329 -2.198 -9.833 1.00 94.00 318 THR A O 1
ATOM 2358 N N . GLN A 1 319 ? 18.308 -3.253 -9.835 1.00 92.81 319 GLN A N 1
ATOM 2359 C CA . GLN A 1 319 ? 17.975 -4.306 -10.776 1.00 92.81 319 GLN A CA 1
ATOM 2360 C C . GLN A 1 319 ? 16.953 -5.306 -10.220 1.00 92.81 319 GLN A C 1
ATOM 2362 O O . GLN A 1 319 ? 16.526 -5.256 -9.060 1.00 92.81 319 GLN A O 1
ATOM 2367 N N . THR A 1 320 ? 16.596 -6.262 -11.072 1.00 92.62 320 THR A N 1
ATOM 2368 C CA . THR A 1 320 ? 15.645 -7.337 -10.808 1.00 92.62 320 THR A CA 1
ATOM 2369 C C . THR A 1 320 ? 15.933 -8.098 -9.515 1.00 92.62 320 THR A C 1
ATOM 2371 O O . THR A 1 320 ? 15.054 -8.202 -8.661 1.00 92.62 320 THR A O 1
ATOM 2374 N N . PHE A 1 321 ? 17.131 -8.661 -9.331 1.00 93.81 321 PHE A N 1
ATOM 2375 C CA . PHE A 1 321 ? 17.340 -9.622 -8.248 1.00 93.81 321 PHE A CA 1
ATOM 2376 C C . PHE A 1 321 ? 17.267 -8.989 -6.853 1.00 93.81 321 PHE A C 1
ATOM 2378 O O . PHE A 1 321 ? 16.570 -9.557 -6.012 1.00 93.81 321 PHE A O 1
ATOM 2385 N N . PRO A 1 322 ? 17.886 -7.823 -6.574 1.00 94.50 322 PRO A N 1
ATOM 2386 C CA . PRO A 1 322 ? 17.711 -7.176 -5.277 1.00 94.50 322 PRO A CA 1
ATOM 2387 C C . PRO A 1 322 ? 16.246 -6.845 -4.960 1.00 94.50 322 PRO A C 1
ATOM 2389 O O . PRO A 1 322 ? 15.809 -7.055 -3.832 1.00 94.50 322 PRO A O 1
ATOM 2392 N N . ASN A 1 323 ? 15.455 -6.393 -5.940 1.00 94.56 323 ASN A N 1
ATOM 2393 C CA . ASN A 1 323 ? 14.029 -6.124 -5.728 1.00 94.56 323 ASN A CA 1
ATOM 2394 C C . ASN A 1 323 ? 13.213 -7.406 -5.493 1.00 94.56 323 ASN A C 1
ATOM 2396 O O . ASN A 1 323 ? 12.314 -7.426 -4.653 1.00 94.56 323 ASN A O 1
ATOM 2400 N N . ARG A 1 324 ? 13.566 -8.518 -6.148 1.00 93.62 324 ARG A N 1
ATOM 2401 C CA . ARG A 1 324 ? 12.965 -9.826 -5.843 1.00 93.62 324 ARG A CA 1
ATOM 2402 C C . ARG A 1 324 ? 13.374 -10.345 -4.456 1.00 93.62 324 ARG A C 1
ATOM 2404 O O . ARG A 1 324 ? 12.551 -10.968 -3.790 1.00 93.62 324 ARG A O 1
ATOM 2411 N N . LEU A 1 325 ? 14.592 -10.057 -3.981 1.00 94.44 325 LEU A N 1
ATOM 2412 C CA . LEU A 1 325 ? 14.993 -10.329 -2.592 1.00 94.44 325 LEU A CA 1
ATOM 2413 C C . LEU A 1 325 ? 14.137 -9.534 -1.598 1.00 94.44 325 LEU A C 1
ATOM 2415 O O . LEU A 1 325 ? 13.689 -10.108 -0.610 1.00 94.44 325 LEU A O 1
ATOM 2419 N N . TYR A 1 326 ? 13.838 -8.260 -1.875 1.00 95.31 326 TYR A N 1
ATOM 2420 C CA . TYR A 1 326 ? 12.914 -7.484 -1.041 1.00 95.31 326 TYR A CA 1
ATOM 2421 C C . TYR A 1 326 ? 11.522 -8.112 -0.965 1.00 95.31 326 TYR A C 1
ATOM 2423 O O . TYR A 1 326 ? 10.976 -8.204 0.132 1.00 95.31 326 TYR A O 1
ATOM 2431 N N . LEU A 1 327 ? 10.975 -8.614 -2.076 1.00 94.00 327 LEU A N 1
ATOM 2432 C CA . LEU A 1 327 ? 9.687 -9.311 -2.026 1.00 94.00 327 LEU A CA 1
ATOM 2433 C C . LEU A 1 327 ? 9.749 -10.576 -1.154 1.00 94.00 327 LEU A C 1
ATOM 2435 O O . LEU A 1 327 ? 8.823 -10.860 -0.402 1.00 94.00 327 LEU A O 1
ATOM 2439 N N . LEU A 1 328 ? 10.837 -11.344 -1.253 1.00 95.06 328 LEU A N 1
ATOM 2440 C CA . LEU A 1 328 ? 10.950 -12.659 -0.616 1.00 95.06 328 LEU A CA 1
ATOM 2441 C C . LEU A 1 328 ? 11.498 -12.621 0.819 1.00 95.06 328 LEU A C 1
ATOM 2443 O O . LEU A 1 328 ? 11.315 -13.583 1.561 1.00 95.06 328 LEU A O 1
ATOM 2447 N N . ALA A 1 329 ? 12.198 -11.561 1.220 1.00 94.69 329 ALA A N 1
ATOM 2448 C CA . ALA A 1 329 ? 12.877 -11.474 2.516 1.00 94.69 329 ALA A CA 1
ATOM 2449 C C . ALA A 1 329 ? 12.816 -10.084 3.173 1.00 94.69 329 ALA A C 1
ATOM 2451 O O . ALA A 1 329 ? 13.388 -9.897 4.245 1.00 94.69 329 ALA A O 1
ATOM 2452 N N . GLY A 1 330 ? 12.162 -9.096 2.556 1.00 94.75 330 GLY A N 1
ATOM 2453 C CA . GLY A 1 330 ? 12.075 -7.729 3.085 1.00 94.75 330 GLY A CA 1
ATOM 2454 C C . GLY A 1 330 ? 13.393 -6.943 3.050 1.00 94.75 330 GLY A C 1
ATOM 2455 O O . GLY A 1 330 ? 13.465 -5.844 3.592 1.00 94.75 330 GLY A O 1
ATOM 2456 N N . THR A 1 331 ? 14.447 -7.483 2.433 1.00 94.06 331 THR A N 1
ATOM 2457 C CA . THR A 1 331 ? 15.765 -6.847 2.307 1.00 94.06 331 THR A CA 1
ATOM 2458 C C . THR A 1 331 ? 16.538 -7.425 1.125 1.00 94.06 331 THR A C 1
ATOM 2460 O O . THR A 1 331 ? 16.379 -8.600 0.799 1.00 94.06 331 THR A O 1
ATOM 2463 N N . SER A 1 332 ? 17.423 -6.631 0.515 1.00 93.12 332 SER A N 1
ATOM 2464 C CA . SER A 1 332 ? 18.412 -7.130 -0.449 1.00 93.12 332 SER A CA 1
ATOM 2465 C C . SER A 1 332 ? 19.727 -7.564 0.200 1.00 93.12 332 SER A C 1
ATOM 2467 O O . SER A 1 332 ? 20.663 -7.912 -0.511 1.00 93.12 332 SER A O 1
ATOM 2469 N N . PHE A 1 333 ? 19.843 -7.496 1.532 1.00 92.62 333 PHE A N 1
ATOM 2470 C CA . PHE A 1 333 ? 21.092 -7.747 2.269 1.00 92.62 333 PHE A CA 1
ATOM 2471 C C . PHE A 1 333 ? 22.266 -6.858 1.816 1.00 92.62 333 PHE A C 1
ATOM 2473 O O . PHE A 1 333 ? 23.429 -7.234 1.934 1.00 92.62 333 PHE A O 1
ATOM 2480 N N . GLY A 1 334 ? 21.960 -5.664 1.297 1.00 91.56 334 GLY A N 1
ATOM 2481 C CA . GLY A 1 334 ? 22.952 -4.723 0.773 1.00 91.56 334 GLY A CA 1
ATOM 2482 C C . GLY A 1 334 ? 23.388 -5.008 -0.666 1.00 91.56 334 GLY A C 1
ATOM 2483 O O . GLY A 1 334 ? 24.238 -4.293 -1.194 1.00 91.56 334 GLY A O 1
ATOM 2484 N N . HIS A 1 335 ? 22.808 -6.012 -1.329 1.00 92.12 335 HIS A N 1
ATOM 2485 C CA . HIS A 1 335 ? 23.069 -6.268 -2.739 1.00 92.12 335 HIS A CA 1
ATOM 2486 C C . HIS A 1 335 ? 22.370 -5.232 -3.625 1.00 92.12 335 HIS A C 1
ATOM 2488 O O . HIS A 1 335 ? 21.210 -4.876 -3.404 1.00 92.12 335 HIS A O 1
ATOM 2494 N N . ILE A 1 336 ? 23.094 -4.772 -4.647 1.00 93.56 336 ILE A N 1
ATOM 2495 C CA . ILE A 1 336 ? 22.653 -3.742 -5.606 1.00 93.56 336 ILE A CA 1
ATOM 2496 C C . ILE A 1 336 ? 22.755 -4.222 -7.064 1.00 93.56 336 ILE A C 1
ATOM 2498 O O . ILE A 1 336 ? 22.635 -3.432 -8.007 1.00 93.56 336 ILE A O 1
ATOM 2502 N N . ARG A 1 337 ? 23.063 -5.508 -7.270 1.00 92.75 337 ARG A N 1
ATOM 2503 C CA . ARG A 1 337 ? 23.258 -6.107 -8.592 1.00 92.75 337 ARG A CA 1
ATOM 2504 C C . ARG A 1 337 ? 22.573 -7.457 -8.720 1.00 92.75 337 ARG A C 1
ATOM 2506 O O . ARG A 1 337 ? 22.228 -8.079 -7.719 1.00 92.75 337 ARG A O 1
ATOM 2513 N N . ASN A 1 338 ? 22.388 -7.894 -9.965 1.00 91.06 338 ASN A N 1
ATOM 2514 C CA . ASN A 1 338 ? 21.919 -9.236 -10.307 1.00 91.06 338 ASN A CA 1
ATOM 2515 C C . ASN A 1 338 ? 23.039 -10.277 -10.109 1.00 91.06 338 ASN A C 1
ATOM 2517 O O . ASN A 1 338 ? 23.492 -10.904 -11.064 1.00 91.06 338 ASN A O 1
ATOM 2521 N N . ASP A 1 339 ? 23.514 -10.425 -8.872 1.00 83.75 339 ASP A N 1
ATOM 2522 C CA . ASP A 1 339 ? 24.542 -11.407 -8.515 1.00 83.75 339 ASP A CA 1
ATOM 2523 C C . ASP A 1 339 ? 23.905 -12.773 -8.176 1.00 83.75 339 ASP A C 1
ATOM 2525 O O . ASP A 1 339 ? 22.712 -12.873 -7.904 1.00 83.75 339 ASP A O 1
ATOM 2529 N N . SER A 1 340 ? 24.681 -13.860 -8.173 1.00 72.31 340 SER A N 1
ATOM 2530 C CA . SER A 1 340 ? 24.185 -15.165 -7.701 1.00 72.31 340 SER A CA 1
ATOM 2531 C C . SER A 1 340 ? 24.257 -15.229 -6.179 1.00 72.31 340 SER A C 1
ATOM 2533 O O . SER A 1 340 ? 25.331 -15.005 -5.616 1.00 72.31 340 SER A O 1
ATOM 2535 N N . PHE A 1 341 ? 23.165 -15.611 -5.508 1.00 71.56 341 PHE A N 1
ATOM 2536 C CA . PHE A 1 341 ? 23.131 -15.630 -4.046 1.00 71.56 341 PHE A CA 1
ATOM 2537 C C . PHE A 1 341 ? 22.922 -17.041 -3.482 1.00 71.56 341 PHE A C 1
ATOM 2539 O O . PHE A 1 341 ? 22.075 -17.809 -3.913 1.00 71.56 341 PHE A O 1
ATOM 2546 N N . GLY A 1 342 ? 23.720 -17.405 -2.484 1.00 78.38 342 GLY A N 1
ATOM 2547 C CA . GLY A 1 342 ? 23.561 -18.646 -1.722 1.00 78.38 342 GLY A CA 1
ATOM 2548 C C . GLY A 1 342 ? 23.112 -18.350 -0.299 1.00 78.38 342 GLY A C 1
ATOM 2549 O O . GLY A 1 342 ? 23.725 -18.855 0.640 1.00 78.38 342 GLY A O 1
ATOM 2550 N N . LEU A 1 343 ? 22.128 -17.461 -0.122 1.00 90.94 343 LEU A N 1
ATOM 2551 C CA . LEU A 1 343 ? 21.813 -16.905 1.192 1.00 90.94 343 LEU A CA 1
ATOM 2552 C C . LEU A 1 343 ? 21.301 -17.998 2.131 1.00 90.94 343 LEU A C 1
ATOM 2554 O O . LEU A 1 343 ? 20.427 -18.798 1.785 1.00 90.94 343 LEU A O 1
ATOM 2558 N N . THR A 1 344 ? 21.848 -18.003 3.343 1.00 93.00 344 THR A N 1
ATOM 2559 C CA . THR A 1 344 ? 21.383 -18.820 4.472 1.00 93.00 344 THR A CA 1
ATOM 2560 C C . THR A 1 344 ? 20.450 -18.045 5.402 1.00 93.00 344 THR A C 1
ATOM 2562 O O . THR A 1 344 ? 19.860 -18.636 6.303 1.00 93.00 344 THR A O 1
ATOM 2565 N N . SER A 1 345 ? 20.305 -16.735 5.177 1.00 92.06 345 SER A N 1
ATOM 2566 C CA . SER A 1 345 ? 19.349 -15.873 5.867 1.00 92.06 345 SER A CA 1
ATOM 2567 C C . SER A 1 345 ? 17.915 -16.363 5.674 1.00 92.06 345 SER A C 1
ATOM 2569 O O . SER A 1 345 ? 17.565 -16.895 4.618 1.00 92.06 345 SER A O 1
ATOM 2571 N N . ALA A 1 346 ? 17.079 -16.144 6.688 1.00 92.12 346 ALA A N 1
ATOM 2572 C CA . ALA A 1 346 ? 15.665 -16.473 6.607 1.00 92.12 346 ALA A CA 1
ATOM 2573 C C . ALA A 1 346 ? 14.954 -15.621 5.542 1.00 92.12 346 ALA A C 1
ATOM 2575 O O . ALA A 1 346 ? 15.233 -14.433 5.378 1.00 92.12 346 ALA A O 1
ATOM 2576 N N . SER A 1 347 ? 14.016 -16.255 4.852 1.00 95.12 347 SER A N 1
ATOM 2577 C CA . SER A 1 347 ? 13.095 -15.657 3.883 1.00 95.12 347 SER A CA 1
ATOM 2578 C C . SER A 1 347 ? 11.655 -15.989 4.279 1.00 95.12 347 SER A C 1
ATOM 2580 O O . SER A 1 347 ? 11.425 -16.728 5.242 1.00 95.12 347 SER A O 1
ATOM 2582 N N . ILE A 1 348 ? 10.680 -15.510 3.508 1.00 96.69 348 ILE A N 1
ATOM 2583 C CA . ILE A 1 348 ? 9.270 -15.867 3.682 1.00 96.69 348 ILE A CA 1
ATOM 2584 C C . ILE A 1 348 ? 9.058 -17.387 3.698 1.00 96.69 348 ILE A C 1
ATOM 2586 O O . ILE A 1 348 ? 8.282 -17.881 4.506 1.00 96.69 348 ILE A O 1
ATO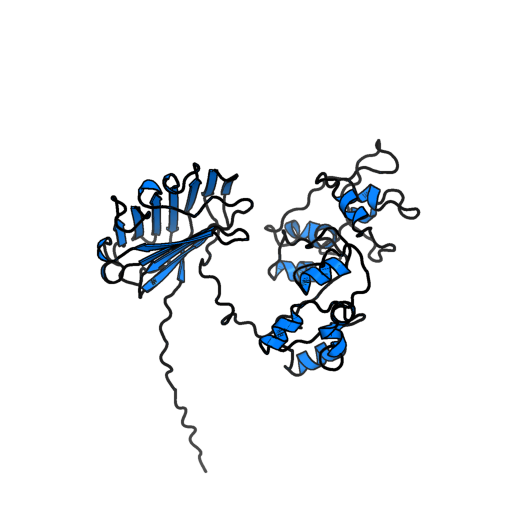M 2590 N N . PHE A 1 349 ? 9.818 -18.153 2.910 1.00 97.50 349 PHE A N 1
ATOM 2591 C CA . PHE A 1 349 ? 9.693 -19.613 2.834 1.00 97.50 349 PHE A CA 1
ATOM 2592 C C . PHE A 1 349 ? 10.011 -20.318 4.158 1.00 97.50 349 PHE A C 1
ATOM 2594 O O . PHE A 1 349 ? 9.378 -21.315 4.494 1.00 97.50 349 PHE A O 1
ATOM 2601 N N . ASN A 1 350 ? 10.949 -19.780 4.945 1.00 97.25 350 ASN A N 1
ATOM 2602 C CA . ASN A 1 350 ? 11.230 -20.291 6.287 1.00 97.25 350 ASN A CA 1
ATOM 2603 C C . ASN A 1 350 ? 10.035 -20.085 7.222 1.00 97.25 350 ASN A C 1
ATOM 2605 O O . ASN A 1 350 ? 9.727 -20.961 8.026 1.00 97.25 350 ASN A O 1
ATOM 2609 N N . LEU A 1 351 ? 9.381 -18.924 7.118 1.00 96.44 351 LEU A N 1
ATOM 2610 C CA . LEU A 1 351 ? 8.215 -18.588 7.929 1.00 96.44 351 LEU A CA 1
ATOM 2611 C C . LEU A 1 351 ? 7.004 -19.433 7.521 1.00 96.44 351 LEU A C 1
ATOM 2613 O O . LEU A 1 351 ? 6.302 -19.933 8.393 1.00 96.44 351 LEU A O 1
ATOM 2617 N N . LEU A 1 352 ? 6.788 -19.650 6.220 1.00 96.69 352 LEU A N 1
ATOM 2618 C CA . LEU A 1 352 ? 5.697 -20.493 5.724 1.00 96.69 352 LEU A CA 1
ATOM 2619 C C . LEU A 1 352 ? 5.802 -21.917 6.290 1.00 96.69 352 LEU A C 1
ATOM 2621 O O . LEU A 1 352 ? 4.856 -22.386 6.918 1.00 96.69 352 LEU A O 1
ATOM 2625 N N . ASP A 1 353 ? 6.977 -22.549 6.207 1.00 96.31 353 ASP A N 1
ATOM 2626 C CA . ASP A 1 353 ? 7.201 -23.870 6.815 1.00 96.31 353 ASP A CA 1
ATOM 2627 C C . ASP A 1 353 ? 7.056 -23.832 8.350 1.00 96.31 353 ASP A C 1
ATOM 2629 O O . ASP A 1 353 ? 6.426 -24.717 8.932 1.00 96.31 353 ASP A O 1
ATOM 2633 N N . GLN A 1 354 ? 7.586 -22.800 9.024 1.00 95.62 354 GLN A N 1
ATOM 2634 C CA . GLN A 1 354 ? 7.467 -22.644 10.482 1.00 95.62 354 GLN A CA 1
ATOM 2635 C C . GLN A 1 354 ? 6.005 -22.618 10.950 1.00 95.62 354 GLN A C 1
ATOM 2637 O O . GLN A 1 354 ? 5.689 -23.166 12.007 1.00 95.62 354 GLN A O 1
ATOM 2642 N N . PHE A 1 355 ? 5.122 -21.990 10.174 1.00 94.25 355 PHE A N 1
ATOM 2643 C CA . PHE A 1 355 ? 3.696 -21.880 10.475 1.00 94.25 355 PHE A CA 1
ATOM 2644 C C . PHE A 1 355 ? 2.839 -22.936 9.765 1.00 94.25 355 PHE A C 1
ATOM 2646 O O . PHE A 1 355 ? 1.615 -22.856 9.823 1.00 94.25 355 PHE A O 1
ATOM 2653 N N . SER A 1 356 ? 3.458 -23.953 9.152 1.00 94.56 356 SER A N 1
ATOM 2654 C CA . SER A 1 356 ? 2.762 -25.024 8.419 1.00 94.56 356 SER A CA 1
ATOM 2655 C C . SER A 1 356 ? 1.839 -24.511 7.303 1.00 94.56 356 SER A C 1
ATOM 2657 O O . SER A 1 356 ? 0.810 -25.119 7.019 1.00 94.56 356 SER A O 1
ATOM 2659 N N . VAL A 1 357 ? 2.214 -23.397 6.672 1.00 95.25 357 VAL A N 1
ATOM 2660 C CA . VAL A 1 357 ? 1.547 -22.835 5.494 1.00 95.25 357 VAL A CA 1
ATOM 2661 C C . VAL A 1 357 ? 2.168 -23.470 4.256 1.00 95.25 357 VAL A C 1
ATOM 2663 O O . VAL A 1 357 ? 3.377 -23.378 4.035 1.00 95.25 357 VAL A O 1
ATOM 2666 N N . THR A 1 358 ? 1.355 -24.146 3.450 1.00 97.50 358 THR A N 1
ATOM 2667 C CA . THR A 1 358 ? 1.841 -24.833 2.254 1.00 97.50 358 THR A CA 1
ATOM 2668 C C . THR A 1 358 ? 2.248 -23.826 1.185 1.00 97.50 358 THR A C 1
ATOM 2670 O O . THR A 1 358 ? 1.563 -22.831 0.949 1.00 97.50 358 THR A O 1
ATOM 2673 N N . TRP A 1 359 ? 3.372 -24.079 0.512 1.00 98.00 359 TRP A N 1
ATOM 2674 C CA . TRP A 1 359 ? 3.864 -23.184 -0.530 1.00 98.00 359 TRP A CA 1
ATOM 2675 C C . TRP A 1 359 ? 4.523 -23.925 -1.682 1.00 98.00 359 TRP A C 1
ATOM 2677 O O . TRP A 1 359 ? 5.131 -24.984 -1.494 1.00 98.00 359 TRP A O 1
ATOM 2687 N N . ARG A 1 360 ? 4.415 -23.358 -2.884 1.00 97.88 360 ARG A N 1
ATOM 2688 C CA . ARG A 1 360 ? 5.130 -23.815 -4.082 1.00 97.88 360 ARG A CA 1
ATOM 2689 C C . ARG A 1 360 ? 5.592 -22.612 -4.895 1.00 97.88 360 ARG A C 1
ATOM 2691 O O . ARG A 1 360 ? 5.015 -21.545 -4.791 1.00 97.88 360 ARG A O 1
ATOM 2698 N N . ILE A 1 361 ? 6.627 -22.800 -5.704 1.00 97.44 361 ILE A N 1
ATOM 2699 C CA . ILE A 1 361 ? 7.082 -21.858 -6.725 1.00 97.44 361 ILE A CA 1
ATOM 2700 C C . ILE A 1 361 ? 6.821 -22.508 -8.077 1.00 97.44 361 ILE A C 1
ATOM 2702 O O . ILE A 1 361 ? 7.375 -23.570 -8.373 1.00 97.44 361 ILE A O 1
ATOM 2706 N N . TYR A 1 362 ? 6.029 -21.849 -8.915 1.00 96.69 362 TYR A N 1
ATOM 2707 C CA . TYR A 1 362 ? 5.800 -22.280 -10.290 1.00 96.69 362 TYR A CA 1
ATOM 2708 C C . TYR A 1 362 ? 6.598 -21.403 -11.248 1.00 96.69 362 TYR A C 1
ATOM 2710 O O . TYR A 1 362 ? 6.352 -20.205 -11.361 1.00 96.69 362 TYR A O 1
ATOM 2718 N N . ALA A 1 363 ? 7.563 -21.992 -11.950 1.00 92.75 363 ALA A N 1
ATOM 2719 C CA . ALA A 1 363 ? 8.449 -21.259 -12.845 1.00 92.75 363 ALA A CA 1
ATOM 2720 C C . ALA A 1 363 ? 8.275 -21.703 -14.301 1.00 92.75 363 ALA A C 1
ATOM 2722 O O . ALA A 1 363 ? 8.308 -22.894 -14.614 1.00 92.75 363 ALA A O 1
ATOM 2723 N N . ALA A 1 364 ? 8.141 -20.724 -15.200 1.00 86.81 364 ALA A N 1
ATOM 2724 C CA . ALA A 1 364 ? 8.219 -20.952 -16.644 1.00 86.81 364 ALA A CA 1
ATOM 2725 C C . ALA A 1 364 ? 9.676 -21.030 -17.136 1.00 86.81 364 ALA A C 1
ATOM 2727 O O . ALA A 1 364 ? 9.963 -21.700 -18.123 1.00 86.81 364 ALA A O 1
ATOM 2728 N N . GLN A 1 365 ? 10.587 -20.329 -16.451 1.00 82.94 365 GLN A N 1
ATOM 2729 C CA . GLN A 1 365 ? 12.013 -20.274 -16.779 1.00 82.94 365 GLN A CA 1
ATOM 2730 C C . GLN A 1 365 ? 12.856 -20.558 -15.530 1.00 82.94 365 GLN A C 1
ATOM 2732 O O . GLN A 1 365 ? 13.202 -21.706 -15.266 1.00 82.94 365 GLN A O 1
ATOM 2737 N N . ALA A 1 366 ? 13.153 -19.529 -14.731 1.00 84.19 366 ALA A N 1
ATOM 2738 C CA . ALA A 1 366 ? 13.959 -19.644 -13.522 1.00 84.19 366 ALA A CA 1
ATOM 2739 C C . ALA A 1 366 ? 13.098 -19.553 -12.256 1.00 84.19 366 ALA A C 1
ATOM 2741 O O . ALA A 1 366 ? 12.277 -18.647 -12.102 1.00 84.19 366 ALA A O 1
ATOM 2742 N N . ALA A 1 367 ? 13.330 -20.466 -11.313 1.00 89.88 367 ALA A N 1
ATOM 2743 C CA . ALA A 1 367 ? 12.775 -20.387 -9.968 1.00 89.88 367 ALA A CA 1
ATOM 2744 C C . ALA A 1 367 ? 13.698 -19.533 -9.090 1.00 89.88 367 ALA A C 1
ATOM 2746 O O . ALA A 1 367 ? 14.580 -20.041 -8.408 1.00 89.88 367 ALA A O 1
ATOM 2747 N N . TYR A 1 368 ? 13.518 -18.214 -9.108 1.00 88.19 368 TYR A N 1
ATOM 2748 C CA . TYR A 1 368 ? 14.443 -17.285 -8.443 1.00 88.19 368 TYR A CA 1
ATOM 2749 C C . TYR A 1 368 ? 14.642 -17.561 -6.944 1.00 88.19 368 TYR A C 1
ATOM 2751 O O . TYR A 1 368 ? 15.734 -17.346 -6.430 1.00 88.19 368 TYR A O 1
ATOM 2759 N N . GLY A 1 369 ? 13.655 -18.145 -6.255 1.00 89.88 369 GLY A N 1
ATOM 2760 C CA . GLY A 1 369 ? 13.831 -18.611 -4.877 1.00 89.88 369 GLY A CA 1
ATOM 2761 C C . GLY A 1 369 ? 15.011 -19.583 -4.706 1.00 89.88 369 GLY A C 1
ATOM 2762 O O . GLY A 1 369 ? 15.776 -19.432 -3.755 1.00 89.88 369 GLY A O 1
ATOM 2763 N N . THR A 1 370 ? 15.229 -20.519 -5.644 1.00 91.69 370 THR A N 1
ATOM 2764 C CA . THR A 1 370 ? 16.370 -21.458 -5.597 1.00 91.69 370 THR A CA 1
ATOM 2765 C C . THR A 1 370 ? 17.699 -20.787 -5.922 1.00 91.69 370 THR A C 1
ATOM 2767 O O . THR A 1 370 ? 18.741 -21.272 -5.490 1.00 91.69 370 THR A O 1
ATOM 2770 N N . LEU A 1 371 ? 17.669 -19.696 -6.695 1.00 89.00 371 LEU A N 1
ATOM 2771 C CA . LEU A 1 371 ? 18.852 -18.902 -7.037 1.00 89.00 371 LEU A CA 1
ATOM 2772 C C . LEU A 1 371 ? 19.289 -17.969 -5.910 1.00 89.00 371 LEU A C 1
ATOM 2774 O O . LEU A 1 371 ? 20.386 -17.427 -5.989 1.00 89.00 371 LEU A O 1
ATOM 2778 N N . PHE A 1 372 ? 18.417 -17.719 -4.930 1.00 92.62 372 PHE A N 1
ATOM 2779 C CA . PHE A 1 372 ? 18.645 -16.727 -3.885 1.00 92.62 372 PHE A CA 1
ATOM 2780 C C . PHE A 1 372 ? 18.866 -17.357 -2.513 1.00 92.62 372 PHE A C 1
ATOM 2782 O O . PHE A 1 372 ? 19.751 -16.929 -1.772 1.00 92.62 372 PHE A O 1
ATOM 2789 N N . PHE A 1 373 ? 18.070 -18.373 -2.170 1.00 94.75 373 PHE A N 1
ATOM 2790 C CA . PHE A 1 373 ? 18.034 -18.951 -0.832 1.00 94.75 373 PHE A CA 1
ATOM 2791 C C . PHE A 1 373 ? 18.396 -20.429 -0.864 1.00 94.75 373 PHE A C 1
ATOM 2793 O O . PHE A 1 373 ? 17.707 -21.251 -1.479 1.00 94.75 373 PHE A O 1
ATOM 2800 N N . LYS A 1 374 ? 19.428 -20.797 -0.096 1.00 94.88 374 LYS A N 1
ATOM 2801 C CA . LYS A 1 374 ? 19.821 -22.200 0.080 1.00 94.88 374 LYS A CA 1
ATOM 2802 C C . LYS A 1 374 ? 18.655 -23.048 0.599 1.00 94.88 374 LYS A C 1
ATOM 2804 O O . LYS A 1 374 ? 18.467 -24.169 0.141 1.00 94.88 374 LYS A O 1
ATOM 2809 N N . TYR A 1 375 ? 17.835 -22.483 1.487 1.00 96.19 375 TYR A N 1
ATOM 2810 C CA . TYR A 1 375 ? 16.658 -23.149 2.049 1.00 96.19 375 TYR A CA 1
ATOM 2811 C C . TYR A 1 375 ? 15.682 -23.673 0.985 1.00 96.19 375 TYR A C 1
ATOM 2813 O O . TYR A 1 375 ? 15.185 -24.793 1.114 1.00 96.19 375 TYR A O 1
ATOM 2821 N N . VAL A 1 376 ? 15.440 -22.871 -0.059 1.00 95.94 376 VAL A N 1
ATOM 2822 C CA . VAL A 1 376 ? 14.553 -23.202 -1.184 1.00 95.94 376 VAL A CA 1
ATOM 2823 C C . VAL A 1 376 ? 15.249 -24.157 -2.145 1.00 95.94 376 VAL A C 1
ATOM 2825 O O . VAL A 1 376 ? 14.642 -25.125 -2.591 1.00 95.94 376 VAL A O 1
ATOM 2828 N N . SER A 1 377 ? 16.532 -23.921 -2.434 1.00 94.81 377 SER A N 1
ATOM 2829 C CA . SER A 1 377 ? 17.336 -24.799 -3.294 1.00 94.81 377 SER A CA 1
ATOM 2830 C C . SER A 1 377 ? 17.356 -26.245 -2.778 1.00 94.81 377 SER A C 1
ATOM 2832 O O . SER A 1 377 ? 17.019 -27.171 -3.522 1.00 94.81 377 SER A O 1
ATOM 2834 N N . ASP A 1 378 ? 17.599 -26.429 -1.475 1.00 96.25 378 ASP A N 1
ATOM 2835 C CA . ASP A 1 378 ? 17.609 -27.736 -0.797 1.00 96.25 378 ASP A CA 1
ATOM 2836 C C . ASP A 1 378 ? 16.226 -28.435 -0.798 1.00 96.25 378 ASP A C 1
ATOM 2838 O O . ASP A 1 378 ? 16.134 -29.632 -0.535 1.00 96.25 378 ASP A O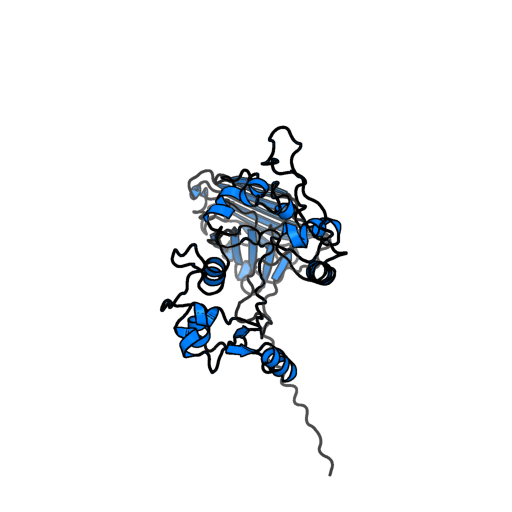 1
ATOM 2842 N N . ARG A 1 379 ? 15.147 -27.698 -1.098 1.00 96.69 379 ARG A N 1
ATOM 2843 C CA . ARG A 1 379 ? 13.738 -28.143 -1.117 1.00 96.69 379 ARG A CA 1
ATOM 2844 C C . ARG A 1 379 ? 13.114 -28.150 -2.513 1.00 96.69 379 ARG A C 1
ATOM 2846 O O . ARG A 1 379 ? 11.922 -28.417 -2.663 1.00 96.69 379 ARG A O 1
ATOM 2853 N N . SER A 1 380 ? 13.902 -27.859 -3.544 1.00 96.00 380 SER A N 1
ATOM 2854 C CA . SER A 1 380 ? 13.403 -27.661 -4.909 1.00 96.00 380 SER A CA 1
ATOM 2855 C C . SER A 1 380 ? 12.584 -28.846 -5.430 1.00 96.00 380 SER A C 1
ATOM 2857 O O . SER A 1 380 ? 11.546 -28.635 -6.046 1.00 96.00 380 SER A O 1
ATOM 2859 N N . ALA A 1 381 ? 12.972 -30.079 -5.093 1.00 96.50 381 ALA A N 1
ATOM 2860 C CA . ALA A 1 381 ? 12.275 -31.294 -5.518 1.00 96.50 381 ALA A CA 1
ATOM 2861 C C . ALA A 1 381 ? 10.809 -31.398 -5.047 1.00 96.50 381 ALA A C 1
ATOM 2863 O O . ALA A 1 381 ? 10.031 -32.117 -5.669 1.00 96.50 381 ALA A O 1
ATOM 2864 N N . THR A 1 382 ? 10.426 -30.718 -3.960 1.00 96.75 382 THR A N 1
ATOM 2865 C CA . THR A 1 382 ? 9.065 -30.783 -3.392 1.00 96.75 382 THR A CA 1
ATOM 2866 C C . THR A 1 382 ? 8.308 -29.459 -3.440 1.00 96.75 382 THR A C 1
ATOM 2868 O O . THR A 1 382 ? 7.103 -29.456 -3.199 1.00 96.75 382 THR A O 1
ATOM 2871 N N . HIS A 1 383 ? 8.980 -28.350 -3.760 1.00 97.50 383 HIS A N 1
ATOM 2872 C CA . HIS A 1 383 ? 8.373 -27.015 -3.749 1.00 97.50 383 HIS A CA 1
ATOM 2873 C C . HIS A 1 383 ? 8.514 -26.244 -5.059 1.00 97.50 383 HIS A C 1
ATOM 2875 O O . HIS A 1 383 ? 7.881 -25.204 -5.196 1.00 97.50 383 HIS A O 1
ATOM 2881 N N . VAL A 1 384 ? 9.313 -26.703 -6.021 1.00 97.50 384 VAL A N 1
ATOM 2882 C CA . VAL A 1 384 ? 9.526 -25.986 -7.283 1.00 97.50 384 VAL A CA 1
ATOM 2883 C C . VAL A 1 384 ? 8.995 -26.819 -8.434 1.00 97.50 384 VAL A C 1
ATOM 2885 O O . VAL A 1 384 ? 9.434 -27.943 -8.662 1.00 97.50 384 VAL A O 1
ATOM 2888 N N . PHE A 1 385 ? 8.055 -26.246 -9.177 1.00 97.12 385 PHE A N 1
ATOM 2889 C CA . PHE A 1 385 ? 7.345 -26.932 -10.245 1.00 97.12 385 PHE A CA 1
ATOM 2890 C C . PHE A 1 385 ? 7.261 -26.070 -11.505 1.00 97.12 385 PHE A C 1
ATOM 2892 O O . PHE A 1 385 ? 7.543 -24.871 -11.502 1.00 97.12 385 PHE A O 1
ATOM 2899 N N . THR A 1 386 ? 6.869 -26.692 -12.612 1.00 96.31 386 THR A N 1
ATOM 2900 C CA . THR A 1 386 ? 6.637 -25.988 -13.875 1.00 96.31 386 THR A CA 1
ATOM 2901 C C . THR A 1 386 ? 5.288 -25.274 -13.859 1.00 96.31 386 THR A C 1
ATOM 2903 O O . THR A 1 386 ? 4.374 -25.641 -13.119 1.00 96.31 386 THR A O 1
ATOM 2906 N N . THR A 1 387 ? 5.101 -24.305 -14.752 1.00 94.56 387 THR A N 1
ATOM 2907 C CA . THR A 1 387 ? 3.787 -23.672 -14.962 1.00 94.56 387 THR A CA 1
ATOM 2908 C C . THR A 1 387 ? 2.710 -24.672 -15.411 1.00 94.56 387 THR A C 1
ATOM 2910 O O . THR A 1 387 ? 1.536 -24.484 -15.117 1.00 94.56 387 THR A O 1
ATOM 2913 N N . ALA A 1 388 ? 3.075 -25.778 -16.069 1.00 96.69 388 ALA A N 1
ATOM 2914 C CA . ALA A 1 388 ? 2.110 -26.832 -16.397 1.00 96.69 388 ALA A CA 1
ATOM 2915 C C . ALA A 1 388 ? 1.532 -27.497 -15.133 1.00 96.69 388 ALA A C 1
ATOM 2917 O O . ALA A 1 388 ? 0.336 -27.781 -15.081 1.00 96.69 388 ALA A O 1
ATOM 2918 N N . GLN A 1 389 ? 2.359 -27.686 -14.097 1.00 97.75 389 GLN A N 1
ATOM 2919 C CA . GLN A 1 389 ? 1.904 -28.228 -12.818 1.00 97.75 389 GLN A CA 1
ATOM 2920 C C . GLN A 1 389 ? 0.956 -27.265 -12.094 1.00 97.75 389 GLN A C 1
ATOM 2922 O O . GLN A 1 389 ? -0.030 -27.725 -11.532 1.00 97.75 389 GLN A O 1
ATOM 2927 N N . TYR A 1 390 ? 1.181 -25.947 -12.181 1.00 97.19 390 TYR A N 1
ATOM 2928 C CA . TYR A 1 390 ? 0.249 -24.948 -11.636 1.00 97.19 390 TYR A CA 1
ATOM 2929 C C . TYR A 1 390 ? -1.181 -25.156 -12.155 1.00 97.19 390 TYR A C 1
ATOM 2931 O O . TYR A 1 390 ? -2.125 -25.217 -11.371 1.00 97.19 390 TYR A O 1
ATOM 2939 N N . TYR A 1 391 ? -1.349 -25.327 -13.471 1.00 97.31 391 TYR A N 1
ATOM 2940 C CA . TYR A 1 391 ? -2.672 -25.560 -14.058 1.00 97.31 391 TYR A CA 1
ATOM 2941 C C . TYR A 1 391 ? -3.270 -26.916 -13.661 1.00 97.31 391 TYR A C 1
ATOM 2943 O O . TYR A 1 391 ? -4.489 -27.024 -13.502 1.00 97.31 391 TYR A O 1
ATOM 2951 N N . ALA A 1 392 ? -2.433 -27.941 -13.475 1.00 98.06 392 ALA A N 1
ATOM 2952 C CA . ALA A 1 392 ? -2.877 -29.238 -12.976 1.00 98.06 392 ALA A CA 1
ATOM 2953 C C . ALA A 1 392 ? -3.385 -29.139 -11.527 1.00 98.06 392 ALA A C 1
ATOM 2955 O O . ALA A 1 392 ? -4.481 -29.617 -11.236 1.00 98.06 392 ALA A O 1
ATOM 2956 N N . ASP A 1 393 ? -2.645 -28.456 -10.649 1.00 97.75 393 ASP A N 1
ATOM 2957 C CA . ASP A 1 393 ? -3.031 -28.239 -9.251 1.00 97.75 393 ASP A CA 1
ATOM 2958 C C . ASP A 1 393 ? -4.291 -27.372 -9.136 1.00 97.75 393 ASP A C 1
ATOM 2960 O O . ASP A 1 393 ? -5.181 -27.671 -8.339 1.00 97.75 393 ASP A O 1
ATOM 2964 N N . LEU A 1 394 ? -4.410 -26.337 -9.975 1.00 96.44 394 LEU A N 1
ATOM 2965 C CA . LEU A 1 394 ? -5.612 -25.509 -10.073 1.00 96.44 394 LEU A CA 1
ATOM 2966 C C . LEU A 1 394 ? -6.836 -26.347 -10.472 1.00 96.44 394 LEU A C 1
ATOM 2968 O O . LEU A 1 394 ? -7.889 -26.232 -9.851 1.00 96.44 394 LEU A O 1
ATOM 2972 N N . THR A 1 395 ? -6.694 -27.221 -11.472 1.00 97.69 395 THR A N 1
ATOM 2973 C CA . THR A 1 395 ? -7.784 -28.096 -11.941 1.00 97.69 395 THR A CA 1
ATOM 2974 C C . THR A 1 395 ? -8.178 -29.134 -10.888 1.00 97.69 395 THR A C 1
ATOM 2976 O O . THR A 1 395 ? -9.355 -29.461 -10.750 1.00 97.69 395 THR A O 1
ATOM 2979 N N . ALA A 1 396 ? -7.204 -29.648 -10.135 1.00 97.75 396 ALA A N 1
ATOM 2980 C CA . ALA A 1 396 ? -7.426 -30.640 -9.088 1.00 97.75 396 ALA A CA 1
ATOM 2981 C C . ALA A 1 396 ? -7.950 -30.042 -7.768 1.00 97.75 396 ALA A C 1
ATOM 2983 O O . ALA A 1 396 ? -8.350 -30.799 -6.884 1.00 97.75 396 ALA A O 1
ATOM 2984 N N . GLY A 1 397 ? -7.951 -28.712 -7.616 1.00 96.38 397 GLY A N 1
ATOM 2985 C CA . GLY A 1 397 ? -8.292 -28.050 -6.354 1.00 96.38 397 GLY A CA 1
ATOM 2986 C C . GLY A 1 397 ? -7.234 -28.258 -5.265 1.00 96.38 397 GLY A C 1
ATOM 2987 O O . GLY A 1 397 ? -7.569 -28.316 -4.086 1.00 96.38 397 GLY A O 1
ATOM 2988 N N . THR A 1 398 ? -5.966 -28.409 -5.658 1.00 96.75 398 THR A N 1
ATOM 2989 C CA . THR A 1 398 ? -4.833 -28.720 -4.769 1.00 96.75 398 THR A CA 1
ATOM 2990 C C . THR A 1 398 ? -3.752 -27.639 -4.792 1.00 96.75 398 THR A C 1
ATOM 2992 O O . THR A 1 398 ? -2.570 -27.941 -4.609 1.00 96.75 398 THR A O 1
ATOM 2995 N N . LEU A 1 399 ? -4.128 -26.384 -5.059 1.00 97.06 399 LEU A N 1
ATOM 2996 C CA . LEU A 1 399 ? -3.199 -25.261 -4.944 1.00 97.06 399 LEU A CA 1
ATOM 2997 C C . LEU A 1 399 ? -2.663 -25.143 -3.506 1.00 97.06 399 LEU A C 1
ATOM 2999 O O . LEU A 1 399 ? -3.404 -25.411 -2.559 1.00 97.06 399 LEU A O 1
ATOM 3003 N N . PRO A 1 400 ? -1.394 -24.737 -3.328 1.00 97.38 400 PRO A N 1
ATOM 3004 C CA . PRO A 1 400 ? -0.862 -24.423 -2.008 1.00 97.38 400 PRO A CA 1
ATOM 3005 C C . PRO A 1 400 ? -1.500 -23.142 -1.462 1.00 97.38 400 PRO A C 1
ATOM 3007 O O . PRO A 1 400 ? -2.044 -22.339 -2.221 1.00 97.38 400 PRO A O 1
ATOM 3010 N N . ASP A 1 401 ? -1.375 -22.911 -0.160 1.00 95.69 401 ASP A N 1
ATOM 3011 C CA . ASP A 1 401 ? -1.826 -21.670 0.480 1.00 95.69 401 ASP A CA 1
ATOM 3012 C C . ASP A 1 401 ? -1.106 -20.441 -0.112 1.00 95.69 401 ASP A C 1
ATOM 3014 O O . ASP A 1 401 ? -1.710 -19.380 -0.267 1.00 95.69 401 ASP A O 1
ATOM 3018 N N . VAL A 1 402 ? 0.172 -20.582 -0.495 1.00 96.88 402 VAL A N 1
ATOM 3019 C CA . VAL A 1 402 ? 0.966 -19.535 -1.166 1.00 96.88 402 VAL A CA 1
ATOM 3020 C C . VAL A 1 402 ? 1.647 -20.075 -2.431 1.00 96.88 402 VAL A C 1
ATOM 3022 O O . VAL A 1 402 ? 2.358 -21.081 -2.375 1.00 96.88 402 VAL A O 1
ATOM 3025 N N . ALA A 1 403 ? 1.446 -19.412 -3.573 1.00 95.19 403 ALA A N 1
ATOM 3026 C CA . ALA A 1 403 ? 1.958 -19.823 -4.889 1.00 95.19 403 ALA A CA 1
ATOM 3027 C C . ALA A 1 403 ? 2.754 -18.727 -5.605 1.00 95.19 403 ALA A C 1
ATOM 3029 O O . ALA A 1 403 ? 2.301 -17.557 -5.569 1.00 95.19 403 ALA A O 1
#

pLDDT: mean 89.72, std 14.48, range [24.08, 98.69]

Sequence (403 aa):
MSRLLLTVFLLLPVTTRAADHTVLGSKLVVKNPGAPEQRKISVKAKEAGSDDAIVGDPVANGATLTIQINNGTSDTQTYNLPAGSWTGDATTGFMYKDPTGANGPVGVAEMKKQSGVFQIKVVVKGKLGTVSVVPPNPGFDSCVLLALTGGDSYSINFASGTVTNKAATLFKVSRPTQEGTCIAPNPNNLPLNHIVVVMQENRSADTYLAQLSSQGQPAYEAEPLTGNPDPTNPMNPPITPFHKTTYCEVADLNHSWNGTHAEVDGGAMDGFTAANANGADPTGSRAMGYYDQTDLPFYYGLYNTFATGDRYFSSALTQTFPNRLYLLAGTSFGHIRNDSFGLTSASIFNLLDQFSVTWRIYAAQAAYGTLFFKYVSDRSATHVFTTAQYYADLTAGTLPDVA

Radius of gyration: 27.43 Å; chains: 1; bounding box: 62×73×68 Å

Foldseek 3Di:
DDDDDPDDPPPDPPPPDAAEAWFEWAKWKWFPPDFQLAIKIKTKTKDALDPDFDWAQCLPANWKKWKWDDDPPTQIDIFTQHNPQWDDDRAAWIKGADCQLPRHFWGIWTWGDDPRMTMIITMGGSNSHGDPDWFDDDDFWIKMWIGHVVHHIYIYTQNAADWDGPGRGMTMHGDGDDIDHPDDPPPVPDPAQADEDDDDDDDDCCQECLCLCVLANVVADHDDQDAAAQPVDNPDDGLTAEEDPDPDDPDDADQALVLLCQCCVVPPNRRQQVSQADPVRNRNSVSRYHHDCVVCVPVSVVCSVDPDDNPDDQPGSADDLQSVCCVFAVGSVPDRYPDFAADQDDTVVVVCVVVVFFAAAEDQDDRSCLRHYNVCVVVCVPHYYYVVVVVVCVVVVNHTNYD

Secondary structure (DSSP, 8-state):
----------------PPPEEE--EEEEEEE--SSGGG-EEEEEEEEES------S-HHHH-EEEEEEE-SSS-EEEEEEE-GGGEEEETTTEEEEE-SS-TT-SEEEEEEEEETTEEEEEEEEEGGGS-------SS---EEEEEEETTS-EEEEE-SSSEEEEBTBTEEEEES-------SPPPGGG-S-S-B------S--HHHHHTTTTTTT-TTSPPPP-PPBP-TT-TTSPPB--EE----S--S----SHHHHHHHHGGGT---HHHHH-BTTBTT-GGGGEE--TTT-HHHHHHHHHS---TT---SSSS-HHHHHHHHHHS--TT--S-----B-S--HHHHHHHTT--B-EEESS--HHHHHBHHHHTTHHHHEEEHHHHHHHHHHT---SB-